Protein AF-F6QBC9-F1 (afdb_monomer_lite)

Secondary structure (DSSP, 8-state):
---TTTTTTT--HHHHHHHHHHTTTTGGGEEESSSSTTEEEEE-PPTTSTTHHHHHHHHHHHHHHTT---TTS---HHHHHHHHHHHHHH-TTEEEE---S----TTEEEEEEPPHHHHHHHHHHHS------------------------PPP-------PPPPPPPP---------------------------HHHHHHHTT--GGGTTEEEEEEEETTEEEEEEEEEE-TT-EEEE-S-HHHHHHHHHHTT-HHHHHHHHTS-EEEPPP-SSHHHHHHHHT-TT-EEEEEETTTTEEEEEE-SSS-EEEEETT--S-EEEPBP-SS----EEEEEHHHHHHHHHHT---TTSPPPP--EEEEES-TT-SEEEEEEETTHHHHHHHHHHHHHHHTTS-THHHHHHHHHHHHTT-S--------GGGG---

pLDDT: mean 71.05, std 23.46, range [24.67, 98.12]

Radius of gyration: 29.35 Å; chains: 1; bounding box: 65×75×91 Å

Structure (mmCIF, N/CA/C/O backbone):
data_AF-F6QBC9-F1
#
_entry.id   AF-F6QBC9-F1
#
loop_
_atom_site.group_PDB
_atom_site.id
_atom_site.type_symbol
_atom_site.label_atom_id
_atom_site.label_alt_id
_atom_site.label_comp_id
_atom_site.label_asym_id
_atom_site.label_entity_id
_atom_site.label_seq_id
_atom_site.pdbx_PDB_ins_code
_atom_site.Cartn_x
_atom_site.Cartn_y
_atom_site.Cartn_z
_atom_site.occupancy
_atom_site.B_iso_or_equiv
_atom_site.auth_seq_id
_atom_site.auth_comp_id
_atom_site.auth_asym_id
_atom_site.auth_atom_id
_atom_site.pdbx_PDB_model_num
ATOM 1 N N . MET A 1 1 ? 37.709 19.939 17.229 1.00 32.84 1 MET A N 1
ATOM 2 C CA . MET A 1 1 ? 37.016 20.177 18.513 1.00 32.84 1 MET A CA 1
ATOM 3 C C . MET A 1 1 ? 35.556 20.459 18.193 1.00 32.84 1 MET A C 1
ATOM 5 O O . MET A 1 1 ? 35.262 21.565 17.769 1.00 32.84 1 MET A O 1
ATOM 9 N N . ALA A 1 2 ? 34.677 19.457 18.284 1.00 32.66 2 ALA A N 1
ATOM 10 C CA . ALA A 1 2 ? 33.239 19.661 18.083 1.00 32.66 2 ALA A CA 1
ATOM 11 C C . ALA A 1 2 ? 32.675 20.453 19.273 1.00 32.66 2 ALA A C 1
ATOM 13 O O . ALA A 1 2 ? 32.983 20.129 20.425 1.00 32.66 2 ALA A O 1
ATOM 14 N N . THR A 1 3 ? 31.925 21.516 18.996 1.00 38.56 3 THR A N 1
ATOM 15 C CA . THR A 1 3 ? 31.329 22.391 20.008 1.00 38.56 3 THR A CA 1
ATOM 16 C C . THR A 1 3 ? 30.229 21.639 20.762 1.00 38.56 3 THR A C 1
ATOM 18 O O . THR A 1 3 ? 29.585 20.736 20.231 1.00 38.56 3 THR A O 1
ATOM 21 N N . SER A 1 4 ? 30.000 21.989 22.030 1.00 44.97 4 SER A N 1
ATOM 22 C CA . SER A 1 4 ? 29.030 21.320 22.916 1.00 44.97 4 SER A CA 1
ATOM 23 C C . SER A 1 4 ? 27.588 21.275 22.380 1.00 44.97 4 SER A C 1
ATOM 25 O O . SER A 1 4 ? 26.790 20.493 22.888 1.00 44.97 4 SER A O 1
ATOM 27 N N . GLN A 1 5 ? 27.264 22.066 21.351 1.00 45.12 5 GLN A N 1
ATOM 28 C CA . GLN A 1 5 ? 25.962 22.073 20.682 1.00 45.12 5 GLN A CA 1
ATOM 29 C C . GLN A 1 5 ? 25.729 20.831 19.804 1.00 45.12 5 GLN A C 1
ATOM 31 O O . GLN A 1 5 ? 24.623 20.294 19.824 1.00 45.12 5 GLN A O 1
ATOM 36 N N . ASP A 1 6 ? 26.753 20.289 19.134 1.00 42.28 6 ASP A N 1
ATOM 37 C CA . ASP A 1 6 ? 26.590 19.151 18.206 1.00 42.28 6 ASP A CA 1
ATOM 38 C C . ASP A 1 6 ? 26.233 17.835 18.919 1.00 42.28 6 ASP A C 1
ATOM 40 O O . ASP A 1 6 ? 25.596 16.950 18.348 1.00 42.28 6 ASP A O 1
ATOM 44 N N . ARG A 1 7 ? 26.585 17.699 20.206 1.00 45.31 7 ARG A N 1
ATOM 45 C CA . ARG A 1 7 ? 26.202 16.529 21.021 1.00 45.31 7 ARG A CA 1
ATOM 46 C C . ARG A 1 7 ? 24.761 16.591 21.524 1.00 45.31 7 ARG A C 1
ATOM 48 O O . ARG A 1 7 ? 24.224 15.570 21.951 1.00 45.31 7 ARG A O 1
ATOM 55 N N . GLU A 1 8 ? 24.133 17.765 21.500 1.00 51.81 8 GLU A N 1
ATOM 56 C CA . GLU A 1 8 ? 22.790 17.950 22.041 1.00 51.81 8 GLU A CA 1
ATOM 57 C C . GLU A 1 8 ? 21.723 17.466 21.047 1.00 51.81 8 GLU A C 1
ATOM 59 O O . GLU A 1 8 ? 20.793 16.784 21.460 1.00 51.81 8 GLU A O 1
ATOM 64 N N . PHE A 1 9 ? 21.887 17.681 19.737 1.00 48.00 9 PHE A N 1
ATOM 65 C CA . PHE A 1 9 ? 20.872 17.410 18.695 1.00 48.00 9 PHE A CA 1
ATOM 66 C C . PHE A 1 9 ? 20.380 15.947 18.567 1.00 48.00 9 PHE A C 1
ATOM 68 O O . PHE A 1 9 ? 19.369 15.674 17.914 1.00 48.00 9 PHE A O 1
ATOM 75 N N . LYS A 1 10 ? 21.012 14.987 19.253 1.00 55.88 10 LYS A N 1
ATOM 76 C CA . LYS A 1 10 ? 20.615 13.565 19.258 1.00 55.88 10 LYS A CA 1
ATOM 77 C C . LYS A 1 10 ? 19.914 13.088 20.527 1.00 55.88 10 LYS A C 1
ATOM 79 O O . LYS A 1 10 ? 19.556 11.911 20.614 1.00 55.88 10 LYS A O 1
ATOM 84 N N . LEU A 1 11 ? 19.665 13.953 21.510 1.00 66.31 11 LEU A N 1
ATOM 85 C CA . LEU A 1 11 ? 19.085 13.502 22.774 1.00 66.31 11 LEU A CA 1
ATOM 86 C C . LEU A 1 11 ? 17.660 12.940 22.589 1.00 66.31 11 LEU A C 1
ATOM 88 O O . LEU A 1 11 ? 16.835 13.398 21.784 1.00 66.31 11 LEU A O 1
ATOM 92 N N . THR A 1 12 ? 17.370 11.870 23.332 1.00 79.25 12 THR A N 1
ATOM 93 C CA . THR A 1 12 ? 16.016 11.317 23.448 1.00 79.25 12 THR A CA 1
ATOM 94 C C . THR A 1 12 ? 15.125 12.311 24.192 1.00 79.25 12 THR A C 1
ATOM 96 O O . THR A 1 12 ? 15.621 13.130 24.966 1.00 79.25 12 THR A O 1
ATOM 99 N N . LEU A 1 13 ? 13.799 12.229 24.009 1.00 82.94 13 LEU A N 1
ATOM 100 C CA . LEU A 1 13 ? 12.862 13.123 24.708 1.00 82.94 13 LEU A CA 1
ATOM 101 C C . LEU A 1 13 ? 13.090 13.110 26.228 1.00 82.94 13 LEU A C 1
ATOM 103 O O . LEU A 1 13 ? 13.009 14.153 26.869 1.00 82.94 13 LEU A O 1
ATOM 107 N N . ARG A 1 14 ? 13.421 11.940 26.789 1.00 82.69 14 ARG A N 1
ATOM 108 C CA . ARG A 1 14 ? 13.763 11.771 28.203 1.00 82.69 14 ARG A CA 1
ATOM 109 C C . ARG A 1 14 ? 14.961 12.628 28.613 1.00 82.69 14 ARG A C 1
ATOM 111 O O . ARG A 1 14 ? 14.844 13.400 29.558 1.00 82.69 14 ARG A O 1
ATOM 118 N N . ASN A 1 15 ? 16.086 12.495 27.911 1.00 82.69 15 ASN A N 1
ATOM 119 C CA . ASN A 1 15 ? 17.317 13.209 28.254 1.00 82.69 15 ASN A CA 1
ATOM 120 C C . ASN A 1 15 ? 17.178 14.713 28.003 1.00 82.69 15 ASN A C 1
ATOM 122 O O . ASN A 1 15 ? 17.616 15.515 28.819 1.00 82.69 15 ASN A O 1
ATOM 126 N N . TRP A 1 16 ? 16.502 15.095 26.918 1.00 86.50 16 TRP A N 1
ATOM 127 C CA . TRP A 1 16 ? 16.233 16.496 26.616 1.00 86.50 16 TRP A CA 1
ATOM 128 C C . TRP A 1 16 ? 15.363 17.165 27.686 1.00 86.50 16 TRP A C 1
ATOM 130 O O . TRP A 1 16 ? 15.717 18.230 28.185 1.00 86.50 16 TRP A O 1
ATOM 140 N N . LEU A 1 17 ? 14.259 16.522 28.096 1.00 85.31 17 LEU A N 1
ATOM 141 C CA . LEU A 1 17 ? 13.411 17.039 29.174 1.00 85.31 17 LEU A CA 1
ATOM 142 C C . LEU A 1 17 ? 14.166 17.119 30.499 1.00 85.31 17 LEU A C 1
ATOM 144 O O . LEU A 1 17 ? 14.014 18.100 31.217 1.00 85.31 17 LEU A O 1
ATOM 148 N N . PHE A 1 18 ? 14.980 16.112 30.815 1.00 84.12 18 PHE A N 1
ATOM 149 C CA . PHE A 1 18 ? 15.782 16.099 32.035 1.00 84.12 18 PHE A CA 1
ATOM 150 C C . PHE A 1 18 ? 16.784 17.263 32.078 1.00 84.12 18 PHE A C 1
ATOM 152 O O . PHE A 1 18 ? 16.893 17.933 33.103 1.00 84.12 18 PHE A O 1
ATOM 159 N N . ASN A 1 19 ? 17.458 17.553 30.961 1.00 83.75 19 ASN A N 1
ATOM 160 C CA . ASN A 1 19 ? 18.381 18.685 30.862 1.00 83.75 19 ASN A CA 1
ATOM 161 C C . ASN A 1 19 ? 17.642 20.019 31.012 1.00 83.75 19 ASN A C 1
ATOM 163 O O . ASN A 1 19 ? 18.002 20.818 31.872 1.00 83.75 19 ASN A O 1
ATOM 167 N N . ARG A 1 20 ? 16.538 20.218 30.281 1.00 84.75 20 ARG A N 1
ATOM 168 C CA . ARG A 1 20 ? 15.740 21.456 30.355 1.00 84.75 20 ARG A CA 1
ATOM 169 C C . ARG A 1 20 ? 15.083 21.684 31.718 1.00 84.75 20 ARG A C 1
ATOM 171 O O . ARG A 1 20 ? 14.889 22.828 32.116 1.00 84.75 20 ARG A O 1
ATOM 178 N N . LEU A 1 21 ? 14.770 20.613 32.445 1.00 84.25 21 LEU A N 1
ATOM 179 C CA . LEU A 1 21 ? 14.305 20.675 33.832 1.00 84.25 21 LEU A CA 1
ATOM 180 C C . LEU A 1 21 ? 15.418 21.057 34.818 1.00 84.25 21 LEU A C 1
ATOM 182 O O . LEU A 1 21 ? 15.133 21.704 35.820 1.00 84.25 21 LEU A O 1
ATOM 186 N N . ASN A 1 22 ? 16.665 20.645 34.576 1.00 82.19 22 ASN A N 1
ATOM 187 C CA . ASN A 1 22 ? 17.806 21.016 35.422 1.00 82.19 22 ASN A CA 1
ATOM 188 C C . ASN A 1 22 ? 18.310 22.436 35.143 1.00 82.19 22 ASN A C 1
ATOM 190 O O . ASN A 1 22 ? 18.802 23.094 36.051 1.00 82.19 22 ASN A O 1
ATOM 194 N N . GLU A 1 23 ? 18.188 22.890 33.899 1.00 80.38 23 GLU A N 1
ATOM 195 C CA . GLU A 1 23 ? 18.537 24.246 33.465 1.00 80.38 23 GLU A CA 1
ATOM 196 C C . GLU A 1 23 ? 17.442 25.275 33.789 1.00 80.38 23 GLU A C 1
ATOM 198 O O . GLU A 1 23 ? 17.639 26.464 33.555 1.00 80.38 23 GLU A O 1
ATOM 203 N N . GLU A 1 24 ? 16.279 24.824 34.277 1.00 80.62 24 GLU A N 1
ATOM 204 C CA . GLU A 1 24 ? 15.090 25.644 34.562 1.00 80.62 24 GLU A CA 1
ATOM 205 C C . GLU A 1 24 ? 14.670 26.551 33.384 1.00 80.62 24 GLU A C 1
ATOM 207 O O . GLU A 1 24 ? 14.041 27.594 33.565 1.00 80.62 24 GLU A O 1
ATOM 212 N N . THR A 1 25 ? 14.966 26.128 32.147 1.00 75.62 25 THR A N 1
ATOM 213 C CA . THR A 1 25 ? 14.894 26.963 30.934 1.00 75.62 25 THR A CA 1
ATOM 214 C C . THR A 1 25 ? 13.502 27.535 30.663 1.00 75.62 25 THR A C 1
ATOM 216 O O . THR A 1 25 ? 13.376 28.603 30.071 1.00 75.62 25 THR A O 1
ATOM 219 N N . TYR A 1 26 ? 12.448 26.818 31.064 1.00 79.69 26 TYR A N 1
ATOM 220 C CA . TYR A 1 26 ? 11.055 27.179 30.775 1.00 79.69 26 TYR A CA 1
ATOM 221 C C . TYR A 1 26 ? 10.256 27.594 32.023 1.00 79.69 26 TYR A C 1
ATOM 223 O O . TYR A 1 26 ? 9.033 27.724 31.942 1.00 79.69 26 TYR A O 1
ATOM 231 N N . GLY A 1 27 ? 10.919 27.803 33.168 1.00 81.31 27 GLY A N 1
ATOM 232 C CA . GLY A 1 27 ? 10.293 28.281 34.405 1.00 81.31 27 GLY A CA 1
ATOM 233 C C . GLY A 1 27 ? 9.037 27.494 34.798 1.00 81.31 27 GLY A C 1
ATOM 234 O O . GLY A 1 27 ? 9.049 26.267 34.858 1.00 81.31 27 GLY A O 1
ATOM 235 N N . ASP A 1 28 ? 7.923 28.194 35.027 1.00 78.06 28 ASP A N 1
ATOM 236 C CA . ASP A 1 28 ? 6.655 27.581 35.456 1.00 78.06 28 ASP A CA 1
ATOM 237 C C . ASP A 1 28 ? 6.014 26.662 34.401 1.00 78.06 28 ASP A C 1
ATOM 239 O O . ASP A 1 28 ? 5.166 25.835 34.735 1.00 78.06 28 ASP A O 1
ATOM 243 N N . ALA A 1 29 ? 6.418 26.758 33.128 1.00 81.88 29 ALA A N 1
ATOM 244 C CA . ALA A 1 29 ? 5.895 25.893 32.072 1.00 81.88 29 ALA A CA 1
ATOM 245 C C . ALA A 1 29 ? 6.384 24.440 32.189 1.00 81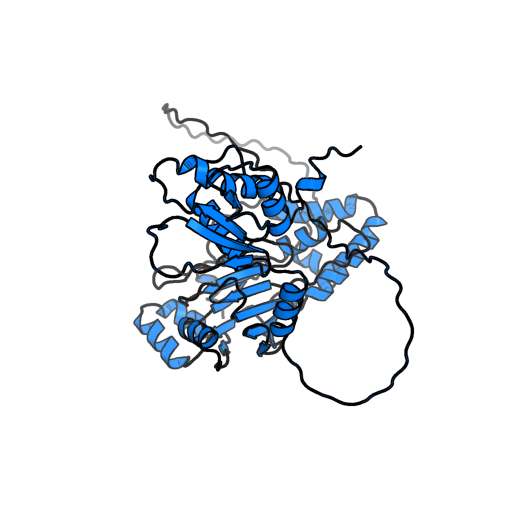.88 29 ALA A C 1
ATOM 247 O O . ALA A 1 29 ? 5.668 23.524 31.772 1.00 81.88 29 ALA A O 1
ATOM 248 N N . LEU A 1 30 ? 7.588 24.238 32.738 1.00 84.50 30 LEU A N 1
ATOM 249 C CA . LEU A 1 30 ? 8.224 22.939 32.944 1.00 84.50 30 LEU A CA 1
ATOM 250 C C . LEU A 1 30 ? 9.068 22.979 34.219 1.00 84.50 30 LEU A C 1
ATOM 252 O O . LEU A 1 30 ? 10.174 23.514 34.214 1.00 84.50 30 LEU A O 1
ATOM 256 N N . LYS A 1 31 ? 8.578 22.358 35.292 1.00 85.38 31 LYS A N 1
ATOM 257 C CA . LYS A 1 31 ? 9.267 22.389 36.586 1.00 85.38 31 LYS A CA 1
ATOM 258 C C . LYS A 1 31 ? 9.118 21.081 37.352 1.00 85.38 31 LYS A C 1
ATOM 260 O O . LYS A 1 31 ? 8.123 20.364 37.208 1.00 85.38 31 LYS A O 1
ATOM 265 N N . TRP A 1 32 ? 10.107 20.778 38.189 1.00 85.56 32 TRP A N 1
ATOM 266 C CA . TRP A 1 32 ? 10.034 19.677 39.147 1.00 85.56 32 TRP A CA 1
ATOM 267 C C . TRP A 1 32 ? 8.848 19.871 40.103 1.00 85.56 32 TRP A C 1
ATOM 269 O O . TRP A 1 32 ? 8.580 20.976 40.577 1.00 85.56 32 TRP A O 1
ATOM 279 N N . ASP A 1 33 ? 8.093 18.803 40.339 1.00 76.00 33 ASP A N 1
ATOM 280 C CA . ASP A 1 33 ? 6.986 18.781 41.288 1.00 76.00 33 ASP A CA 1
ATOM 281 C C . ASP A 1 33 ? 7.503 18.234 42.627 1.00 76.00 33 ASP A C 1
ATOM 283 O O . ASP A 1 33 ? 7.593 17.025 42.841 1.00 76.00 33 ASP A O 1
ATOM 287 N N . GLY A 1 34 ? 7.925 19.147 43.504 1.00 70.69 34 GLY A N 1
ATOM 288 C CA . GLY A 1 34 ? 8.541 18.835 44.797 1.00 70.69 34 GLY A CA 1
ATOM 289 C C . GLY A 1 34 ? 10.064 18.648 44.751 1.00 70.69 34 GLY A C 1
ATOM 290 O O . GLY A 1 34 ? 10.715 18.845 43.728 1.00 70.69 34 GLY A O 1
ATOM 291 N N . ASN A 1 35 ? 10.646 18.272 45.895 1.00 59.06 35 ASN A N 1
ATOM 292 C CA . ASN A 1 35 ? 12.105 18.189 46.081 1.00 59.06 35 ASN A CA 1
ATOM 293 C C . ASN A 1 35 ? 12.749 16.936 45.455 1.00 59.06 35 ASN A C 1
ATOM 295 O O . ASN A 1 35 ? 13.974 16.839 45.385 1.00 59.06 35 ASN A O 1
ATOM 299 N N . ASN A 1 36 ? 11.946 15.973 44.995 1.00 60.72 36 ASN A N 1
ATOM 300 C CA . ASN A 1 36 ? 12.440 14.736 44.397 1.00 60.72 36 ASN A CA 1
ATOM 301 C C . ASN A 1 36 ? 12.551 14.899 42.875 1.00 60.72 36 ASN A C 1
ATOM 303 O O . ASN A 1 36 ? 11.535 14.994 42.186 1.00 60.72 36 ASN A O 1
ATOM 307 N N . LYS A 1 37 ? 13.785 14.872 42.346 1.00 70.00 37 LYS A N 1
ATOM 308 C CA . LYS A 1 37 ? 14.129 14.979 40.909 1.00 70.00 37 LYS A CA 1
ATOM 309 C C . LYS A 1 37 ? 13.695 13.757 40.074 1.00 70.00 37 LYS A C 1
ATOM 311 O O . LYS A 1 37 ? 14.503 13.102 39.422 1.00 70.00 37 LYS A O 1
ATOM 316 N N . GLY A 1 38 ? 12.410 13.424 40.121 1.00 72.88 38 GLY A N 1
ATOM 317 C CA . GLY A 1 38 ? 11.798 12.306 39.400 1.00 72.88 38 GLY A CA 1
ATOM 318 C C . GLY A 1 38 ? 10.362 12.569 38.945 1.00 72.88 38 GLY A C 1
ATOM 319 O O . GLY A 1 38 ? 9.894 11.890 38.031 1.00 72.88 38 GLY A O 1
ATOM 320 N N . VAL A 1 39 ? 9.688 13.571 39.522 1.00 83.25 39 VAL A N 1
ATOM 321 C CA . VAL A 1 39 ? 8.331 13.993 39.148 1.00 83.25 39 VAL A CA 1
ATOM 322 C C . VAL A 1 39 ? 8.376 15.440 38.685 1.00 83.25 39 VAL A C 1
ATOM 324 O O . VAL A 1 39 ? 8.913 16.299 39.374 1.00 83.25 39 VAL A O 1
ATOM 327 N N . PHE A 1 40 ? 7.825 15.721 37.516 1.00 86.62 40 PHE A N 1
ATOM 328 C CA . PHE A 1 40 ? 7.769 17.058 36.944 1.00 86.62 40 PHE A CA 1
ATOM 329 C C . PHE A 1 40 ? 6.367 17.355 36.438 1.00 86.62 40 PHE A C 1
ATOM 331 O O . PHE A 1 40 ? 5.548 16.458 36.247 1.00 86.62 40 PHE A O 1
ATOM 338 N N . HIS A 1 41 ? 6.086 18.625 36.188 1.00 86.12 41 HIS A N 1
ATOM 339 C CA . HIS A 1 41 ? 4.826 19.036 35.599 1.00 86.12 41 HIS A CA 1
ATOM 340 C C . HIS A 1 41 ? 5.035 19.894 34.363 1.00 86.12 41 HIS A C 1
ATOM 342 O O . HIS A 1 41 ? 6.030 20.604 34.241 1.00 86.12 41 HIS A O 1
ATOM 348 N N . ILE A 1 42 ? 4.057 19.818 33.464 1.00 87.31 42 ILE A N 1
ATOM 349 C CA . ILE A 1 42 ? 3.965 20.634 32.260 1.00 87.31 42 ILE A CA 1
ATOM 350 C C . ILE A 1 42 ? 2.644 21.393 32.293 1.00 87.31 42 ILE A C 1
ATOM 352 O O . ILE A 1 42 ? 1.576 20.791 32.480 1.00 87.31 42 ILE A O 1
ATOM 356 N N . LEU A 1 43 ? 2.707 22.705 32.068 1.00 84.56 43 LEU A N 1
ATOM 357 C CA . LEU A 1 43 ? 1.512 23.515 31.858 1.00 84.56 43 LEU A CA 1
ATOM 358 C C . LEU A 1 43 ? 0.962 23.298 30.445 1.00 84.56 43 LEU A C 1
ATOM 360 O O . LEU A 1 43 ? 1.633 23.467 29.433 1.00 84.56 43 LEU A O 1
ATOM 364 N N . TRP A 1 44 ? -0.302 22.897 30.382 1.00 83.81 44 TRP A N 1
ATOM 365 C CA . TRP A 1 44 ? -1.019 22.485 29.182 1.00 83.81 44 TRP A CA 1
ATOM 366 C C . TRP A 1 44 ? -2.099 23.498 28.769 1.00 83.81 44 TRP A C 1
ATOM 368 O O . TRP A 1 44 ? -3.156 23.108 28.262 1.00 83.81 44 TRP A O 1
ATOM 378 N N . THR A 1 45 ? -1.833 24.793 28.955 1.00 81.06 45 THR A N 1
ATOM 379 C CA . THR A 1 45 ? -2.780 25.903 28.723 1.00 81.06 45 THR A CA 1
ATOM 380 C C . THR A 1 45 ? -3.316 25.963 27.296 1.00 81.06 45 THR A C 1
ATOM 382 O O . THR A 1 45 ? -2.663 25.520 26.345 1.00 81.06 45 THR A O 1
ATOM 385 N N . LYS A 1 46 ? -4.532 26.479 27.124 1.00 77.75 46 LYS A N 1
ATOM 386 C CA . LYS A 1 46 ? -5.149 26.689 25.811 1.00 77.75 46 LYS A CA 1
ATOM 387 C C . LYS A 1 46 ? -4.647 27.996 25.194 1.00 77.75 46 LYS A C 1
ATOM 389 O O . LYS A 1 46 ? -4.193 28.897 25.895 1.00 77.75 46 LYS A O 1
ATOM 394 N N . LYS A 1 47 ? -4.715 28.086 23.863 1.00 73.56 47 LYS A N 1
ATOM 395 C CA . LYS A 1 47 ? -4.445 29.336 23.147 1.00 73.56 47 LYS A CA 1
ATOM 396 C C . LYS A 1 47 ? -5.456 30.387 23.618 1.00 73.56 47 LYS A C 1
ATOM 398 O O . LYS A 1 47 ? -6.655 30.133 23.540 1.00 73.56 47 LYS A O 1
ATOM 403 N N . GLY A 1 48 ? -4.965 31.522 24.114 1.00 71.12 48 GLY A N 1
ATOM 404 C CA . GLY A 1 48 ? -5.792 32.591 24.687 1.00 71.12 48 GLY A CA 1
ATOM 405 C C . GLY A 1 48 ? -5.835 32.647 26.221 1.00 71.12 48 GLY A C 1
ATOM 406 O O . GLY A 1 48 ? -6.356 33.623 26.751 1.00 71.12 48 GLY A O 1
ATOM 407 N N . ASP A 1 49 ? -5.266 31.670 26.939 1.00 77.88 49 ASP A N 1
ATOM 408 C CA . ASP A 1 49 ? -5.082 31.763 28.400 1.00 77.88 49 ASP A CA 1
ATOM 409 C C . ASP A 1 49 ? -3.952 32.760 28.751 1.00 77.88 49 ASP A C 1
ATOM 411 O O . ASP A 1 49 ? -3.021 32.923 27.962 1.00 77.88 49 ASP A O 1
ATOM 415 N N . PRO A 1 50 ? -3.935 33.397 29.936 1.00 73.88 50 PRO A N 1
ATOM 416 C CA . PRO A 1 50 ? -2.824 34.263 30.338 1.00 73.88 50 PRO A CA 1
ATOM 417 C C . PRO A 1 50 ? -1.473 33.531 30.261 1.00 73.88 50 PRO A C 1
ATOM 419 O O . PRO A 1 50 ? -1.353 32.392 30.715 1.00 73.88 50 PRO A O 1
ATOM 422 N N . ASN A 1 51 ? -0.455 34.180 29.686 1.00 75.25 51 ASN A N 1
ATOM 423 C CA . ASN A 1 51 ? 0.902 33.639 29.504 1.00 75.25 51 ASN A CA 1
ATOM 424 C C . ASN A 1 51 ? 0.996 32.341 28.677 1.00 75.25 51 ASN A C 1
ATOM 426 O O . ASN A 1 51 ? 2.004 31.633 28.748 1.00 75.25 51 ASN A O 1
ATOM 430 N N . TRP A 1 52 ? -0.015 32.032 27.853 1.00 78.00 52 TRP A N 1
ATOM 431 C CA . TRP A 1 52 ? -0.006 30.825 27.024 1.00 78.00 52 TRP A CA 1
ATOM 432 C C . TRP A 1 52 ? 1.227 30.745 26.112 1.00 78.00 52 TRP A C 1
ATOM 434 O O . TRP A 1 52 ? 1.803 29.673 25.982 1.00 78.00 52 TRP A O 1
ATOM 444 N N . GLU A 1 53 ? 1.695 31.854 25.540 1.00 78.69 53 GLU A N 1
ATOM 445 C CA . GLU A 1 53 ? 2.864 31.863 24.646 1.00 78.69 53 GLU A CA 1
ATOM 446 C C . GLU A 1 53 ? 4.124 31.321 25.331 1.00 78.69 53 GLU A C 1
ATOM 448 O O . GLU A 1 53 ? 4.821 30.483 24.756 1.00 78.69 53 GLU A O 1
ATOM 453 N N . ASN A 1 54 ? 4.353 31.703 26.592 1.00 80.31 54 ASN A N 1
ATOM 454 C CA . ASN A 1 54 ? 5.471 31.210 27.398 1.00 80.31 54 ASN A CA 1
ATOM 455 C C . ASN A 1 54 ? 5.335 29.714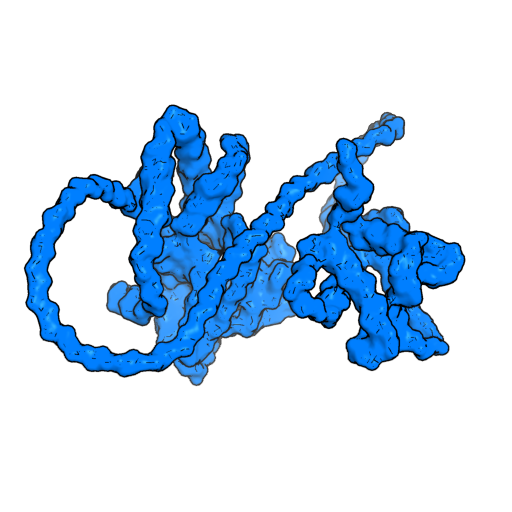 27.686 1.00 80.31 54 ASN A C 1
ATOM 457 O O . ASN A 1 54 ? 6.300 28.965 27.547 1.00 80.31 54 ASN A O 1
ATOM 461 N N . HIS A 1 55 ? 4.126 29.239 27.998 1.00 81.50 55 HIS A N 1
ATOM 462 C CA . HIS A 1 55 ? 3.897 27.810 28.221 1.00 81.50 55 HIS A CA 1
ATOM 463 C C . HIS A 1 55 ? 4.116 26.966 26.963 1.00 81.50 55 HIS A C 1
ATOM 465 O O . HIS A 1 55 ? 4.482 25.798 27.057 1.00 81.50 55 HIS A O 1
ATOM 471 N N . PHE A 1 56 ? 3.920 27.540 25.776 1.00 83.00 56 PHE A N 1
ATOM 472 C CA . PHE A 1 56 ? 4.130 26.837 24.514 1.00 83.00 56 PHE A CA 1
ATOM 473 C C . PHE A 1 56 ? 5.599 26.800 24.064 1.00 83.00 56 PHE A C 1
ATOM 475 O O . PHE A 1 56 ? 5.933 26.002 23.181 1.00 83.00 56 PHE A O 1
ATOM 482 N N . GLN A 1 57 ? 6.489 27.588 24.680 1.00 84.00 57 GLN A N 1
ATOM 483 C CA . GLN A 1 57 ? 7.914 27.614 24.330 1.00 84.00 57 GLN A CA 1
ATOM 484 C C . GLN A 1 57 ? 8.599 26.259 24.519 1.00 84.00 57 GLN A C 1
ATOM 486 O O . GLN A 1 57 ? 9.490 25.931 23.740 1.00 84.00 57 GLN A O 1
ATOM 491 N N . ILE A 1 58 ? 8.149 25.427 25.465 1.00 86.88 58 ILE A N 1
ATOM 492 C CA . ILE A 1 58 ? 8.652 24.053 25.620 1.00 86.88 58 ILE A CA 1
ATOM 493 C C . ILE A 1 58 ? 8.417 23.217 24.349 1.00 86.88 58 ILE A C 1
ATOM 495 O O . ILE A 1 58 ? 9.303 22.489 23.899 1.00 86.88 58 ILE A O 1
ATOM 499 N N . PHE A 1 59 ? 7.245 23.347 23.717 1.00 87.00 59 PHE A N 1
ATOM 500 C CA . PHE A 1 59 ? 6.902 22.586 22.513 1.00 87.00 59 PHE A CA 1
ATOM 501 C C . PHE A 1 59 ? 7.692 23.082 21.301 1.00 87.00 59 PHE A C 1
ATOM 503 O O . PHE A 1 59 ? 8.121 22.281 20.471 1.00 87.00 59 PHE A O 1
ATOM 510 N N . VAL A 1 60 ? 7.913 24.397 21.223 1.00 84.06 60 VAL A N 1
ATOM 511 C CA . VAL A 1 60 ? 8.778 25.020 20.213 1.00 84.06 60 VAL A CA 1
ATOM 512 C C . VAL A 1 60 ? 10.230 24.587 20.408 1.00 84.06 60 VAL A C 1
ATOM 514 O O . VAL A 1 60 ? 10.887 24.204 19.447 1.00 84.06 60 VAL A O 1
ATOM 517 N N . GLY A 1 61 ? 10.718 24.580 21.648 1.00 84.00 61 GLY A N 1
ATOM 518 C CA . GLY A 1 61 ? 12.071 24.159 21.995 1.00 84.00 61 GLY A CA 1
ATOM 519 C C . GLY A 1 61 ? 12.361 22.716 21.601 1.00 84.00 61 GLY A C 1
ATOM 520 O O . GLY A 1 61 ? 13.410 22.441 21.023 1.00 84.00 61 GLY A O 1
ATOM 521 N N . TRP A 1 62 ? 11.410 21.806 21.827 1.00 84.00 62 TRP A N 1
ATOM 522 C CA . TRP A 1 62 ? 11.536 20.423 21.368 1.00 84.00 62 TRP A CA 1
ATOM 523 C C . TRP A 1 62 ? 11.532 20.308 19.837 1.00 84.00 62 TRP A C 1
ATOM 525 O O . TRP A 1 62 ? 12.295 19.527 19.272 1.00 84.00 62 TRP A O 1
ATOM 535 N N . ALA A 1 63 ? 10.693 21.089 19.150 1.00 82.81 63 ALA A N 1
ATOM 536 C CA . ALA A 1 63 ? 10.642 21.092 17.689 1.00 82.81 63 ALA A CA 1
ATOM 537 C C . ALA A 1 63 ? 11.951 21.598 17.063 1.00 82.81 63 ALA A C 1
ATOM 539 O O . ALA A 1 63 ? 12.438 20.982 16.116 1.00 82.81 63 ALA A O 1
ATOM 540 N N . LYS A 1 64 ? 12.538 22.657 17.640 1.00 80.62 64 LYS A N 1
ATOM 541 C CA . LYS A 1 64 ? 13.867 23.173 17.278 1.00 80.62 64 LYS A CA 1
ATOM 542 C C . LYS A 1 64 ? 14.962 22.139 17.526 1.00 80.62 64 LYS A C 1
ATOM 544 O O . LYS A 1 64 ? 15.807 21.924 16.675 1.00 80.62 64 LYS A O 1
ATOM 549 N N . HIS A 1 65 ? 14.911 21.446 18.661 1.00 75.75 65 HIS A N 1
ATOM 550 C CA . HIS A 1 65 ? 15.887 20.411 18.997 1.00 75.75 65 HIS A CA 1
ATOM 551 C C . HIS A 1 65 ? 15.876 19.207 18.038 1.00 75.75 65 HIS A C 1
ATOM 553 O O . HIS A 1 65 ? 16.888 18.533 17.891 1.00 75.75 65 HIS A O 1
ATOM 559 N N . LYS A 1 66 ? 14.737 18.911 17.400 1.00 73.31 66 LYS A N 1
ATOM 560 C CA . LYS A 1 66 ? 14.602 17.819 16.421 1.00 73.31 66 LYS A CA 1
ATOM 561 C C . LYS A 1 66 ? 14.755 18.264 14.964 1.00 73.31 66 LYS A C 1
ATOM 563 O O . LYS A 1 66 ? 14.390 17.483 14.091 1.00 73.31 66 LYS A O 1
ATOM 568 N N . ASP A 1 67 ? 15.232 19.485 14.731 1.00 61.91 67 ASP A N 1
ATOM 569 C CA . ASP A 1 67 ? 15.441 20.081 13.404 1.00 61.91 67 ASP A CA 1
ATOM 570 C C . ASP A 1 67 ? 14.188 20.052 12.504 1.00 61.91 67 ASP A C 1
ATOM 572 O O . ASP A 1 67 ? 14.240 19.966 11.285 1.00 61.91 67 ASP A O 1
ATOM 576 N N . ARG A 1 68 ? 12.999 20.105 13.129 1.00 57.75 68 ARG A N 1
ATOM 577 C CA . ARG A 1 68 ? 11.690 20.154 12.443 1.00 57.75 68 ARG A CA 1
ATOM 578 C C . ARG A 1 68 ? 11.074 21.549 12.464 1.00 57.75 68 ARG A C 1
ATOM 580 O O . ARG A 1 68 ? 9.852 21.686 12.361 1.00 57.75 68 ARG A O 1
ATOM 587 N N . PHE A 1 69 ? 11.888 22.566 12.713 1.00 51.66 69 PHE A N 1
ATOM 588 C CA . PHE A 1 69 ? 11.434 23.931 12.913 1.00 51.66 69 PHE A CA 1
ATOM 589 C C . PHE A 1 69 ? 12.028 24.830 11.834 1.00 51.66 69 PHE A C 1
ATOM 591 O O . PHE A 1 69 ? 13.159 25.283 11.960 1.00 51.66 69 PHE A O 1
ATOM 598 N N . ASP A 1 70 ? 11.240 25.104 10.798 1.00 57.56 70 ASP A N 1
ATOM 599 C CA . ASP A 1 70 ? 11.526 26.184 9.859 1.00 57.56 70 ASP A CA 1
ATOM 600 C C . ASP A 1 70 ? 11.240 27.525 10.556 1.00 57.56 70 ASP A C 1
ATOM 602 O O . ASP A 1 70 ? 10.111 27.793 10.979 1.00 57.56 70 ASP A O 1
ATOM 606 N N . CYS A 1 71 ? 12.276 28.348 10.732 1.00 55.62 71 CYS A N 1
ATOM 607 C CA . CYS A 1 71 ? 12.171 29.652 11.383 1.00 55.62 71 CYS A CA 1
ATOM 608 C C . CYS A 1 71 ? 11.383 30.681 10.559 1.00 55.62 71 CYS A C 1
ATOM 610 O O . CYS A 1 71 ? 10.950 31.682 11.132 1.00 55.62 71 CYS A O 1
ATOM 612 N N . ASN A 1 72 ? 11.159 30.417 9.267 1.00 55.44 72 ASN A N 1
ATOM 613 C CA . ASN A 1 72 ? 10.494 31.326 8.336 1.00 55.44 72 ASN A CA 1
ATOM 614 C C . ASN A 1 72 ? 8.992 31.032 8.157 1.00 55.44 72 ASN A C 1
ATOM 616 O O . ASN A 1 72 ? 8.275 31.832 7.555 1.00 55.44 72 ASN A O 1
ATOM 620 N N . SER A 1 73 ? 8.489 29.927 8.718 1.00 61.91 73 SER A N 1
ATOM 621 C CA . SER A 1 73 ? 7.080 29.527 8.629 1.00 61.91 73 SER A CA 1
ATOM 622 C C . SER A 1 73 ? 6.262 29.938 9.869 1.00 61.91 73 SER A C 1
ATOM 624 O O . SER A 1 73 ? 6.758 29.868 10.999 1.00 61.91 73 SER A O 1
ATOM 626 N N . PRO A 1 74 ? 4.971 30.308 9.723 1.00 70.12 74 PRO A N 1
ATOM 627 C CA . PRO A 1 74 ? 4.118 30.639 10.863 1.00 70.12 74 PRO A CA 1
ATOM 628 C C . PRO A 1 74 ? 3.979 29.443 11.821 1.00 70.12 74 PRO A C 1
ATOM 630 O O . PRO A 1 74 ? 3.557 28.348 11.439 1.00 70.12 74 PRO A O 1
ATOM 633 N N . ILE A 1 75 ? 4.315 29.657 13.099 1.00 73.00 75 ILE A N 1
ATOM 634 C CA . ILE A 1 75 ? 4.347 28.597 14.116 1.00 73.00 75 ILE A CA 1
ATOM 635 C C . ILE A 1 75 ? 2.930 28.090 14.404 1.00 73.00 75 ILE A C 1
ATOM 637 O O . ILE A 1 75 ? 2.105 28.769 15.020 1.00 73.00 75 ILE A O 1
ATOM 641 N N . ASN A 1 76 ? 2.656 26.838 14.035 1.00 80.62 76 ASN A N 1
ATOM 642 C CA . ASN A 1 76 ? 1.411 26.171 14.404 1.00 80.62 76 ASN A CA 1
ATOM 643 C C . ASN A 1 76 ? 1.524 25.516 15.793 1.00 80.62 76 ASN A C 1
ATOM 645 O O . ASN A 1 76 ? 1.847 24.332 15.936 1.00 80.62 76 ASN A O 1
ATOM 649 N N . TYR A 1 77 ? 1.235 26.306 16.825 1.00 80.31 77 TYR A N 1
ATOM 650 C CA . TYR A 1 77 ? 1.283 25.906 18.232 1.00 80.31 77 TYR A CA 1
ATOM 651 C C . TYR A 1 77 ? 0.435 24.662 18.563 1.00 80.31 77 TYR A C 1
ATOM 653 O O . TYR A 1 77 ? 0.887 23.789 19.309 1.00 80.31 77 TYR A O 1
ATOM 661 N N . ASP A 1 78 ? -0.756 24.524 17.973 1.00 80.50 78 ASP A N 1
ATOM 662 C CA . ASP A 1 78 ? -1.650 23.383 18.217 1.00 80.50 78 ASP A CA 1
ATOM 663 C C . ASP A 1 78 ? -1.084 22.071 17.658 1.00 80.50 78 ASP A C 1
ATOM 665 O O . ASP A 1 78 ? -1.177 21.011 18.297 1.00 80.50 78 ASP A O 1
ATOM 669 N N . LYS A 1 79 ? -0.434 22.141 16.490 1.00 81.88 79 LYS A N 1
ATOM 670 C CA . LYS A 1 79 ? 0.275 21.011 15.877 1.00 81.88 79 LYS A CA 1
ATOM 671 C C . LYS A 1 79 ? 1.468 20.584 16.734 1.00 81.88 79 LYS A C 1
ATOM 673 O O . LYS A 1 79 ? 1.615 19.392 17.005 1.00 81.88 79 LYS A O 1
ATOM 678 N N . LEU A 1 80 ? 2.277 21.532 17.217 1.00 84.12 80 LEU A N 1
ATOM 679 C CA . LEU A 1 80 ? 3.432 21.242 18.079 1.00 84.12 80 LEU A CA 1
ATOM 680 C C . LEU A 1 80 ? 3.011 20.588 19.399 1.00 84.12 80 LEU A C 1
ATOM 682 O O . LEU A 1 80 ? 3.531 19.532 19.765 1.00 84.12 80 LEU A O 1
ATOM 686 N N . LYS A 1 81 ? 1.998 21.150 20.062 1.00 83.94 81 LYS A N 1
ATOM 687 C CA . LYS A 1 81 ? 1.416 20.602 21.292 1.00 83.94 81 LYS A CA 1
ATOM 688 C C . LYS A 1 81 ? 0.847 19.193 21.084 1.00 83.94 81 LYS A C 1
ATOM 690 O O . LYS A 1 81 ? 1.052 18.305 21.915 1.00 83.94 81 LYS A O 1
ATOM 695 N N . SER A 1 82 ? 0.164 18.955 19.962 1.00 82.00 82 SER A N 1
ATOM 696 C CA . SER A 1 82 ? -0.381 17.635 19.613 1.00 82.00 82 SER A CA 1
ATOM 697 C C . SER A 1 82 ? 0.711 16.598 19.344 1.00 82.00 82 SER A C 1
ATOM 699 O O . SER A 1 82 ? 0.618 15.472 19.838 1.00 82.00 82 SER A O 1
ATOM 701 N N . ASN A 1 83 ? 1.763 16.978 18.616 1.00 83.31 83 ASN A N 1
ATOM 702 C CA . ASN A 1 83 ? 2.921 16.124 18.354 1.00 83.31 83 ASN A CA 1
ATOM 703 C C . ASN A 1 83 ? 3.642 15.751 19.649 1.00 83.31 83 ASN A C 1
ATOM 705 O O . ASN A 1 83 ? 3.922 14.575 19.881 1.00 83.31 83 ASN A O 1
ATOM 709 N N . PHE A 1 84 ? 3.866 16.732 20.522 1.00 86.00 84 PHE A N 1
ATOM 710 C CA . PHE A 1 84 ? 4.510 16.523 21.812 1.00 86.00 84 PHE A CA 1
ATOM 711 C C . PHE A 1 84 ? 3.696 15.584 22.715 1.00 86.00 84 PHE A C 1
ATOM 713 O O . PHE A 1 84 ? 4.238 14.641 23.290 1.00 86.00 84 PHE A O 1
ATOM 720 N N . ARG A 1 85 ? 2.364 15.751 22.754 1.00 85.75 85 ARG A N 1
ATOM 721 C CA . ARG A 1 85 ? 1.454 14.830 23.458 1.00 85.75 85 ARG A CA 1
ATOM 722 C C . ARG A 1 85 ? 1.591 13.392 22.968 1.00 85.75 85 ARG A C 1
ATOM 724 O O . ARG A 1 85 ? 1.670 12.466 23.771 1.00 85.75 85 ARG A O 1
ATOM 731 N N . ASN A 1 86 ? 1.556 13.204 21.650 1.00 83.81 86 ASN A N 1
ATOM 732 C CA . ASN A 1 86 ? 1.636 11.881 21.039 1.00 83.81 86 ASN A CA 1
ATOM 733 C C . ASN A 1 86 ? 2.991 11.229 21.319 1.00 83.81 86 ASN A C 1
ATOM 735 O O . ASN A 1 86 ? 3.049 10.020 21.521 1.00 83.81 86 ASN A O 1
ATOM 739 N N . LEU A 1 87 ? 4.058 12.029 21.367 1.00 84.00 87 LEU A N 1
ATOM 740 C CA . LEU A 1 87 ? 5.398 11.556 21.665 1.00 84.00 87 LEU A CA 1
ATOM 741 C C . LEU A 1 87 ? 5.519 11.056 23.108 1.00 84.00 87 LEU A C 1
ATOM 743 O O . LEU A 1 87 ? 5.903 9.904 23.286 1.00 84.00 87 LEU A O 1
ATOM 747 N N . ILE A 1 88 ? 5.102 11.853 24.103 1.00 84.75 88 ILE A N 1
ATOM 748 C CA . ILE A 1 88 ? 5.089 11.429 25.517 1.00 84.75 88 ILE A CA 1
ATOM 749 C C . ILE A 1 88 ? 4.293 10.132 25.688 1.00 84.75 88 ILE A C 1
ATOM 751 O O . ILE A 1 88 ? 4.760 9.205 26.343 1.00 84.75 88 ILE A O 1
ATOM 755 N N . LYS A 1 89 ? 3.115 10.032 25.054 1.00 82.69 89 LYS A N 1
ATOM 756 C CA . LYS A 1 89 ? 2.271 8.826 25.129 1.00 82.69 89 LYS A CA 1
ATOM 757 C C . LYS A 1 89 ? 2.894 7.596 24.469 1.00 82.69 89 LYS A C 1
ATOM 759 O O . LYS A 1 89 ? 2.570 6.478 24.857 1.00 82.69 89 LYS A O 1
ATOM 764 N N . LYS A 1 90 ? 3.720 7.782 23.436 1.00 80.44 90 LYS A N 1
ATOM 765 C CA . LYS A 1 90 ? 4.378 6.686 22.712 1.00 80.44 90 LYS A CA 1
ATOM 766 C C . LYS A 1 90 ? 5.590 6.154 23.478 1.00 80.44 90 LYS A C 1
ATOM 768 O O . LYS A 1 90 ? 5.895 4.970 23.386 1.00 80.44 90 LYS A O 1
ATOM 773 N N . THR A 1 91 ? 6.292 7.018 24.202 1.00 79.00 91 THR A N 1
ATOM 774 C CA . THR A 1 91 ? 7.466 6.639 24.991 1.00 79.00 91 THR A CA 1
ATOM 775 C C . THR A 1 91 ? 7.063 5.950 26.293 1.00 79.00 91 THR A C 1
ATOM 777 O O . THR A 1 91 ? 6.255 6.469 27.054 1.00 79.00 91 THR A O 1
ATOM 780 N N . THR A 1 92 ? 7.678 4.806 26.599 1.00 79.38 92 THR A N 1
ATOM 781 C CA . THR A 1 92 ? 7.500 4.096 27.881 1.00 79.38 92 THR A CA 1
ATOM 782 C C . THR A 1 92 ? 8.220 4.770 29.050 1.00 79.38 92 THR A C 1
ATOM 784 O O . THR A 1 92 ? 8.070 4.334 30.188 1.00 79.38 92 THR A O 1
ATOM 787 N N . ASP A 1 93 ? 9.003 5.812 28.769 1.00 81.12 93 ASP A N 1
ATOM 788 C CA . ASP A 1 93 ? 9.883 6.491 29.722 1.00 81.12 93 ASP A CA 1
ATOM 789 C C . ASP A 1 93 ? 9.136 7.338 30.754 1.00 81.12 93 ASP A C 1
ATOM 791 O O . ASP A 1 93 ? 9.709 7.665 31.796 1.00 81.12 93 ASP A O 1
ATOM 795 N N . PHE A 1 94 ? 7.879 7.684 30.466 1.00 85.50 94 PHE A N 1
ATOM 796 C CA . PHE A 1 94 ? 7.056 8.545 31.301 1.00 85.50 94 PHE A CA 1
ATOM 797 C C . PHE A 1 94 ? 5.804 7.821 31.777 1.00 85.50 94 PHE A C 1
ATOM 799 O O . PHE A 1 94 ? 5.229 6.975 31.087 1.00 85.50 94 PHE A O 1
ATOM 806 N N . GLU A 1 95 ? 5.358 8.219 32.954 1.00 83.12 95 GLU A N 1
ATOM 807 C CA . GLU A 1 95 ? 4.074 7.851 33.523 1.00 83.12 95 GLU A CA 1
ATOM 808 C C . GLU A 1 95 ? 3.307 9.127 33.855 1.00 83.12 95 GLU A C 1
ATOM 810 O O . GLU A 1 95 ? 3.830 9.995 34.550 1.00 83.12 95 GLU A O 1
ATOM 815 N N . GLU A 1 96 ? 2.096 9.269 33.316 1.00 85.19 96 GLU A N 1
ATOM 816 C CA . GLU A 1 96 ? 1.198 10.373 33.663 1.00 85.19 96 GLU A CA 1
ATOM 817 C C . GLU A 1 96 ? 0.548 10.041 35.010 1.00 85.19 96 GLU A C 1
ATOM 819 O O . GLU A 1 96 ? -0.150 9.035 35.127 1.00 85.19 96 GLU A O 1
ATOM 824 N N . ILE A 1 97 ? 0.813 10.858 36.032 1.00 80.88 97 ILE A N 1
ATOM 825 C CA . ILE A 1 97 ? 0.179 10.708 37.343 1.00 80.88 97 ILE A CA 1
ATOM 826 C C . ILE A 1 97 ? -1.163 11.431 37.265 1.00 80.88 97 ILE A C 1
ATOM 828 O O . ILE A 1 97 ? -1.220 12.657 37.149 1.00 80.88 97 ILE A O 1
ATOM 832 N N . GLU A 1 98 ? -2.257 10.673 37.313 1.00 70.81 98 GLU A N 1
ATOM 833 C CA . GLU A 1 98 ? -3.588 11.258 37.436 1.00 70.81 98 GLU A CA 1
ATOM 834 C C . GLU A 1 98 ? -3.740 11.856 38.838 1.00 70.81 98 GLU A C 1
ATOM 836 O O . GLU A 1 98 ? -3.692 11.151 39.847 1.00 70.81 98 GLU A O 1
ATOM 841 N N . ASN A 1 99 ? -3.902 13.178 38.914 1.00 59.09 99 ASN A N 1
ATOM 842 C CA . ASN A 1 99 ? -4.117 13.844 40.192 1.00 59.09 99 ASN A CA 1
ATOM 843 C C . ASN A 1 99 ? -5.450 13.391 40.802 1.00 59.09 99 ASN A C 1
ATOM 845 O O . ASN A 1 99 ? -6.517 13.536 40.201 1.00 59.09 99 ASN A O 1
ATOM 849 N N . VAL A 1 100 ? -5.378 12.875 42.031 1.00 45.12 100 VAL A N 1
ATOM 850 C CA . VAL A 1 100 ? -6.545 12.576 42.860 1.00 45.12 100 VAL A CA 1
ATOM 851 C C . VAL A 1 100 ? -7.335 13.871 43.074 1.00 45.12 100 VAL A C 1
ATOM 853 O O . VAL A 1 100 ? -6.782 14.916 43.411 1.00 45.12 100 VAL A O 1
ATOM 856 N N . ARG A 1 101 ? -8.642 13.774 42.813 1.00 46.97 101 ARG A N 1
ATOM 857 C CA . ARG A 1 101 ? -9.697 14.787 42.960 1.00 46.97 101 ARG A CA 1
ATOM 858 C C . ARG A 1 101 ? -9.409 15.826 44.062 1.00 46.97 101 ARG A C 1
ATOM 860 O O . ARG A 1 101 ? -9.195 15.434 45.204 1.00 46.97 101 ARG A O 1
ATOM 867 N N . ASN A 1 102 ? -9.525 17.116 43.697 1.00 42.34 102 ASN A N 1
ATOM 868 C CA . ASN A 1 102 ? -9.801 18.308 44.541 1.00 42.34 102 ASN A CA 1
ATOM 869 C C . ASN A 1 102 ? -8.828 19.502 44.457 1.00 42.34 102 ASN A C 1
ATOM 871 O O . ASN A 1 102 ? -8.818 20.338 45.356 1.00 42.34 102 ASN A O 1
ATOM 875 N N . GLN A 1 103 ? -8.090 19.692 43.362 1.00 41.75 103 GLN A N 1
ATOM 876 C CA . GLN A 1 103 ? -7.530 21.015 43.051 1.00 41.75 103 GLN A CA 1
ATOM 877 C C . GLN A 1 103 ? -7.934 21.431 41.638 1.00 41.75 103 GLN A C 1
ATOM 879 O O . GLN A 1 103 ? -7.920 20.622 40.713 1.00 41.75 103 GLN A O 1
ATOM 884 N N . GLN A 1 104 ? -8.339 22.692 41.476 1.00 45.69 104 GLN A N 1
ATOM 885 C CA . GLN A 1 104 ? -8.635 23.329 40.191 1.00 45.69 104 GLN A CA 1
ATOM 886 C C . GLN A 1 104 ? -7.345 23.521 39.366 1.00 45.69 104 GLN A C 1
ATOM 888 O O . GLN A 1 104 ? -6.981 24.626 38.986 1.00 45.69 104 GLN A O 1
ATOM 893 N N . THR A 1 105 ? -6.622 22.444 39.072 1.00 49.03 105 THR A N 1
ATOM 894 C CA . THR A 1 105 ? -5.391 22.433 38.268 1.00 49.03 105 THR A CA 1
ATOM 895 C C . THR A 1 105 ? -5.716 22.112 36.811 1.00 49.03 105 THR A C 1
ATOM 897 O O . THR A 1 105 ? -5.055 21.298 36.172 1.00 49.03 105 THR A O 1
ATOM 900 N N . GLY A 1 106 ? -6.752 22.757 36.261 1.00 52.16 106 GLY A N 1
ATOM 901 C CA . GLY A 1 106 ? -7.327 22.447 34.941 1.00 52.16 106 GLY A CA 1
ATOM 902 C C . GLY A 1 106 ? -6.340 22.480 33.766 1.00 52.16 106 GLY A C 1
ATOM 903 O O . GLY A 1 106 ? -6.640 21.936 32.707 1.00 52.16 106 GLY A O 1
ATOM 904 N N . ASN A 1 107 ? -5.147 23.045 33.969 1.00 69.31 107 ASN A N 1
ATOM 905 C CA . ASN A 1 107 ? -4.109 23.191 32.958 1.00 69.31 107 ASN A CA 1
ATOM 906 C C . ASN A 1 107 ? -2.748 22.583 33.355 1.00 69.31 107 ASN A C 1
ATOM 908 O O . ASN A 1 107 ? -1.774 22.851 32.666 1.00 69.31 107 ASN A O 1
ATOM 912 N N . ARG A 1 108 ? -2.624 21.781 34.424 1.00 79.12 108 ARG A N 1
ATOM 913 C CA . ARG A 1 108 ? -1.330 21.206 34.857 1.00 79.12 108 ARG A CA 1
ATOM 914 C C . ARG A 1 108 ? -1.331 19.687 34.707 1.00 79.12 108 ARG A C 1
ATOM 916 O O . ARG A 1 108 ? -2.170 19.016 35.298 1.00 79.12 108 ARG A O 1
ATOM 923 N N . LYS A 1 109 ? -0.378 19.141 33.946 1.00 84.06 109 LYS A N 1
ATOM 924 C CA . LYS A 1 109 ? -0.171 17.690 33.816 1.00 84.06 109 LYS A CA 1
ATOM 925 C C . LYS A 1 109 ? 1.108 17.270 34.520 1.00 84.06 109 LYS A C 1
ATOM 927 O O . LYS A 1 109 ? 2.152 17.860 34.256 1.00 84.06 109 LYS A O 1
ATOM 932 N N . VAL A 1 110 ? 1.017 16.268 35.388 1.00 84.06 110 VAL A N 1
ATOM 933 C CA . VAL A 1 110 ? 2.136 15.769 36.194 1.00 84.06 110 VAL A CA 1
ATOM 934 C C . VAL A 1 110 ? 2.624 14.444 35.614 1.00 84.06 110 VAL A C 1
ATOM 936 O O . VAL A 1 110 ? 1.830 13.555 35.307 1.00 84.06 110 VAL A O 1
ATOM 939 N N . TYR A 1 111 ? 3.935 14.324 35.447 1.00 85.75 111 TYR A N 1
ATOM 940 C CA . TYR A 1 111 ? 4.597 13.163 34.874 1.00 85.75 111 TYR A CA 1
ATOM 941 C C . TYR A 1 111 ? 5.750 12.706 35.761 1.00 85.75 111 TYR A C 1
ATOM 943 O O . TYR A 1 111 ? 6.450 13.513 36.371 1.00 85.75 111 TYR A O 1
ATOM 951 N N . ARG A 1 112 ? 5.987 11.397 35.783 1.00 87.44 112 ARG A N 1
ATOM 952 C CA . ARG A 1 112 ? 7.114 10.764 36.468 1.00 87.44 112 ARG A CA 1
ATOM 953 C C . ARG A 1 112 ? 8.036 10.090 35.464 1.00 87.44 112 ARG A C 1
ATOM 955 O O . ARG A 1 112 ? 7.568 9.398 34.559 1.00 87.44 112 ARG A O 1
ATOM 962 N N . PHE A 1 113 ? 9.345 10.259 35.641 1.00 84.81 113 PHE A N 1
ATOM 963 C CA . PHE A 1 113 ? 10.335 9.458 34.925 1.00 84.81 113 PHE A CA 1
ATOM 964 C C . PHE A 1 113 ? 10.334 8.032 35.476 1.00 84.81 113 PHE A C 1
ATOM 966 O O . PHE A 1 113 ? 10.609 7.830 36.657 1.00 84.81 113 PHE A O 1
ATOM 973 N N . ARG A 1 114 ? 10.080 7.038 34.620 1.00 81.56 114 ARG A N 1
ATOM 974 C CA . ARG A 1 114 ? 10.210 5.625 35.006 1.00 81.56 114 ARG A CA 1
ATOM 975 C C . ARG A 1 114 ? 11.670 5.231 35.201 1.00 81.56 114 ARG A C 1
ATOM 977 O O . ARG A 1 114 ? 12.545 5.787 34.527 1.00 81.56 114 ARG A O 1
ATOM 984 N N . SER A 1 115 ? 11.953 4.282 36.086 1.00 78.81 115 SER A N 1
ATOM 985 C CA . SER A 1 115 ? 13.309 3.749 36.257 1.00 78.81 115 SER A CA 1
ATOM 986 C C . SER A 1 115 ? 13.714 2.859 35.071 1.00 78.81 115 SER A C 1
ATOM 988 O O . SER A 1 115 ? 12.874 2.414 34.280 1.00 78.81 115 SER A O 1
ATOM 990 N N . LYS A 1 116 ? 15.018 2.592 34.911 1.00 74.25 116 LYS A N 1
ATOM 991 C CA . LYS A 1 116 ? 15.506 1.697 33.845 1.00 74.25 116 LYS A CA 1
ATOM 992 C C . LYS A 1 116 ? 14.958 0.273 34.025 1.00 74.25 116 LYS A C 1
ATOM 994 O O . LYS A 1 116 ? 14.680 -0.395 33.029 1.00 74.25 116 LYS A O 1
ATOM 999 N N . GLU A 1 117 ? 14.764 -0.173 35.266 1.00 71.19 117 GLU A N 1
ATOM 1000 C CA . GLU A 1 117 ? 14.182 -1.477 35.605 1.00 71.19 117 GLU A CA 1
ATOM 1001 C C . GLU A 1 117 ? 12.697 -1.548 35.218 1.00 71.19 117 GLU A C 1
ATOM 1003 O O . GLU A 1 117 ? 12.281 -2.511 34.573 1.00 71.19 117 GLU A O 1
ATOM 1008 N N . GLU A 1 118 ? 11.913 -0.504 35.518 1.00 75.50 118 GLU A N 1
ATOM 1009 C CA . GLU A 1 118 ? 10.493 -0.415 35.139 1.00 75.50 118 GLU A CA 1
ATOM 1010 C C . GLU A 1 118 ? 10.314 -0.433 33.611 1.00 75.50 118 GLU A C 1
ATOM 1012 O O . GLU A 1 118 ? 9.446 -1.131 33.084 1.00 75.50 118 GLU A O 1
ATOM 1017 N N . ILE A 1 119 ? 11.173 0.280 32.874 1.00 76.81 119 ILE A N 1
ATOM 1018 C CA . ILE A 1 119 ? 11.140 0.298 31.404 1.00 76.81 119 ILE A CA 1
ATOM 1019 C C . ILE A 1 119 ? 11.445 -1.094 30.832 1.00 76.81 119 ILE A C 1
ATOM 1021 O O . ILE A 1 119 ? 10.757 -1.543 29.911 1.00 76.81 119 ILE A O 1
ATOM 1025 N N . LYS A 1 120 ? 12.449 -1.803 31.374 1.00 72.69 120 LYS A N 1
ATOM 1026 C CA . LYS A 1 120 ? 12.777 -3.180 30.962 1.00 72.69 120 LYS A CA 1
ATOM 1027 C C . LYS A 1 120 ? 11.621 -4.143 31.250 1.00 72.69 120 LYS A C 1
ATOM 1029 O O . LYS A 1 120 ? 11.293 -4.961 30.392 1.00 72.69 120 LYS A O 1
ATOM 1034 N N . ALA A 1 121 ? 10.972 -4.019 32.407 1.00 70.38 121 ALA A N 1
ATOM 1035 C CA . ALA A 1 121 ? 9.824 -4.845 32.774 1.00 70.38 121 ALA A CA 1
ATOM 1036 C C . ALA A 1 121 ? 8.624 -4.627 31.834 1.00 70.38 121 ALA A C 1
ATOM 1038 O O . ALA A 1 121 ? 8.031 -5.597 31.364 1.00 70.38 121 ALA A O 1
ATOM 1039 N N . ILE A 1 122 ? 8.310 -3.374 31.483 1.00 73.25 122 ILE A N 1
ATOM 1040 C CA . ILE A 1 122 ? 7.225 -3.051 30.541 1.00 73.25 122 ILE A CA 1
ATOM 1041 C C . ILE A 1 122 ? 7.533 -3.593 29.142 1.00 73.25 122 ILE A C 1
ATOM 1043 O O . ILE A 1 122 ? 6.657 -4.183 28.512 1.00 73.25 122 ILE A O 1
ATOM 1047 N N . LYS A 1 123 ? 8.779 -3.468 28.668 1.00 71.56 123 LYS A N 1
ATOM 1048 C CA . LYS A 1 123 ? 9.195 -4.048 27.380 1.00 71.56 123 LYS A CA 1
ATOM 1049 C C . LYS A 1 123 ? 9.077 -5.577 27.368 1.00 71.56 123 LYS A C 1
ATOM 1051 O O . LYS A 1 123 ? 8.609 -6.128 26.379 1.00 71.56 123 LYS A O 1
ATOM 1056 N N . LYS A 1 124 ? 9.418 -6.248 28.476 1.00 70.44 124 LYS A N 1
ATOM 1057 C CA . LYS A 1 124 ? 9.284 -7.709 28.642 1.00 70.44 124 LYS A CA 1
ATOM 1058 C C . LYS A 1 124 ? 7.824 -8.179 28.716 1.00 70.44 124 LYS A C 1
ATOM 1060 O O . LYS A 1 124 ? 7.521 -9.305 28.343 1.00 70.44 124 LYS A O 1
ATOM 1065 N N . LEU A 1 125 ? 6.910 -7.329 29.184 1.00 65.69 125 LEU A N 1
ATOM 1066 C CA . LEU A 1 125 ? 5.466 -7.600 29.169 1.00 65.69 125 LEU A CA 1
ATOM 1067 C C . LEU A 1 125 ? 4.819 -7.322 27.802 1.00 65.69 125 LEU A C 1
ATOM 1069 O O . LEU A 1 125 ? 3.746 -7.846 27.523 1.00 65.69 125 LEU A O 1
ATOM 1073 N N . GLN A 1 126 ? 5.459 -6.505 26.960 1.00 57.88 126 GLN A N 1
ATOM 1074 C CA . GLN A 1 126 ? 4.992 -6.156 25.614 1.00 57.88 126 GLN A CA 1
ATOM 1075 C C . GLN A 1 126 ? 5.576 -7.048 24.504 1.00 57.88 126 GLN A C 1
ATOM 1077 O O . GLN A 1 126 ? 5.128 -6.949 23.363 1.00 57.88 126 GLN A O 1
ATOM 1082 N N . SER A 1 127 ? 6.539 -7.925 24.807 1.00 45.94 127 SER A N 1
ATOM 1083 C CA . SER A 1 127 ? 6.985 -8.972 23.880 1.00 45.94 127 SER A CA 1
ATOM 1084 C C . SER A 1 127 ? 5.974 -10.130 23.839 1.00 45.94 127 SER A C 1
ATOM 1086 O O . SER A 1 127 ? 5.557 -10.586 24.909 1.00 45.94 127 SER A O 1
ATOM 1088 N N . PRO A 1 128 ? 5.584 -10.635 22.653 1.00 41.06 128 PRO A N 1
ATOM 1089 C CA . PRO A 1 128 ? 4.703 -11.792 22.553 1.00 41.06 128 PRO A CA 1
ATOM 1090 C C . PRO A 1 128 ? 5.352 -13.021 23.205 1.00 41.06 128 PRO A C 1
ATOM 1092 O O . PRO A 1 128 ? 6.512 -13.336 22.950 1.00 41.06 128 PRO A O 1
ATOM 1095 N N . LYS A 1 129 ? 4.601 -13.690 24.089 1.00 40.00 129 LYS A N 1
ATOM 1096 C CA . LYS A 1 129 ? 4.964 -14.991 24.660 1.00 40.00 129 LYS A CA 1
ATOM 1097 C C . LYS A 1 129 ? 4.753 -16.066 23.593 1.00 40.00 129 LYS A C 1
ATOM 1099 O O . LYS A 1 129 ? 3.621 -16.508 23.428 1.00 40.00 129 LYS A O 1
ATOM 1104 N N . ASP A 1 130 ? 5.826 -16.518 22.958 1.00 34.47 130 ASP A N 1
ATOM 1105 C CA . ASP A 1 130 ? 5.874 -17.879 22.426 1.00 34.47 130 ASP A CA 1
ATOM 1106 C C . ASP A 1 130 ? 6.364 -18.814 23.533 1.00 34.47 130 ASP A C 1
ATOM 1108 O O . ASP A 1 130 ? 7.404 -18.616 24.163 1.00 34.47 130 ASP A O 1
ATOM 1112 N N . SER A 1 131 ? 5.525 -19.794 23.832 1.00 37.31 131 SER A N 1
ATOM 1113 C CA . SER A 1 131 ? 5.717 -20.826 24.838 1.00 37.31 131 SER A CA 1
ATOM 1114 C C . SER A 1 131 ? 6.333 -22.075 24.217 1.00 37.31 131 SER A C 1
ATOM 1116 O O . SER A 1 131 ? 5.719 -22.669 23.334 1.00 37.31 131 SER A O 1
ATOM 1118 N N . SER A 1 132 ? 7.465 -22.531 24.754 1.00 33.69 132 SER A N 1
ATOM 1119 C CA . SER A 1 132 ? 7.750 -23.950 25.037 1.00 33.69 132 SER A CA 1
ATOM 1120 C C . SER A 1 132 ? 8.927 -24.062 26.026 1.00 33.69 132 SER A C 1
ATOM 1122 O O . SER A 1 132 ? 9.899 -23.321 25.868 1.00 33.69 132 SER A O 1
ATOM 1124 N N . PRO A 1 133 ? 8.841 -24.919 27.064 1.00 42.53 133 PRO A N 1
ATOM 1125 C CA . PRO A 1 133 ? 9.939 -25.226 27.980 1.00 42.53 133 PRO A CA 1
ATOM 1126 C C . PRO A 1 133 ? 10.688 -26.521 27.591 1.00 42.53 133 PRO A C 1
ATOM 1128 O O . PRO A 1 133 ? 10.217 -27.278 26.748 1.00 42.53 133 PRO A O 1
ATOM 1131 N N . ASP A 1 134 ? 11.803 -26.750 28.298 1.00 32.69 134 ASP A N 1
ATOM 1132 C CA . ASP A 1 134 ? 12.725 -27.908 28.322 1.00 32.69 134 ASP A CA 1
ATOM 1133 C C . ASP A 1 134 ? 13.874 -27.864 27.289 1.00 32.69 134 ASP A C 1
ATOM 1135 O O . ASP A 1 134 ? 13.655 -27.650 26.107 1.00 32.69 134 ASP A O 1
ATOM 1139 N N . SER A 1 135 ? 15.159 -28.040 27.623 1.00 32.91 135 SER A N 1
ATOM 1140 C CA . SER A 1 135 ? 15.811 -28.604 28.812 1.00 32.91 135 SER A CA 1
ATOM 1141 C C . SER A 1 135 ? 17.130 -27.901 29.160 1.00 32.91 135 SER A C 1
ATOM 1143 O O . SER A 1 135 ? 17.771 -27.253 28.338 1.00 32.91 135 SER A O 1
ATOM 1145 N N . ALA A 1 136 ? 17.512 -28.086 30.421 1.00 35.34 136 ALA A N 1
ATOM 1146 C CA . ALA A 1 136 ? 18.710 -27.609 31.090 1.00 35.34 136 ALA A CA 1
ATOM 1147 C C . ALA A 1 136 ? 20.036 -27.999 30.416 1.00 35.34 136 ALA A C 1
ATOM 1149 O O . ALA A 1 136 ? 20.184 -29.116 29.931 1.00 35.34 136 ALA A O 1
ATOM 1150 N N . THR A 1 137 ? 21.047 -27.136 30.553 1.00 30.25 137 THR A N 1
ATOM 1151 C CA . THR A 1 137 ? 22.377 -27.509 31.069 1.00 30.25 137 THR A CA 1
ATOM 1152 C C . THR A 1 137 ? 23.047 -26.259 31.640 1.00 30.25 137 THR A C 1
ATOM 1154 O O . THR A 1 137 ? 23.201 -25.246 30.964 1.00 30.25 137 THR A O 1
ATOM 1157 N N . SER A 1 138 ? 23.394 -26.340 32.920 1.00 34.62 138 SER A N 1
ATOM 1158 C CA . SER A 1 138 ? 24.141 -25.348 33.685 1.00 34.62 138 SER A CA 1
ATOM 1159 C C . SER A 1 138 ? 25.606 -25.327 33.255 1.00 34.62 138 SER A C 1
ATOM 1161 O O . SER A 1 138 ? 26.215 -26.392 33.206 1.00 34.62 138 SER A O 1
ATOM 1163 N N . GLN A 1 139 ? 26.202 -24.145 33.092 1.00 32.41 139 GLN A N 1
ATOM 1164 C CA . GLN A 1 139 ? 27.507 -23.878 33.695 1.00 32.41 139 GLN A CA 1
ATOM 1165 C C . GLN A 1 139 ? 27.795 -22.378 33.818 1.00 32.41 139 GLN A C 1
ATOM 1167 O O . GLN A 1 139 ? 27.517 -21.568 32.941 1.00 32.41 139 GLN A O 1
ATOM 1172 N N . ASP A 1 140 ? 28.295 -22.089 35.006 1.00 27.81 140 ASP A N 1
ATOM 1173 C CA . ASP A 1 140 ? 28.667 -20.841 35.647 1.00 27.81 140 ASP A CA 1
ATOM 1174 C C . ASP A 1 140 ? 29.957 -20.263 35.044 1.00 27.81 140 ASP A C 1
ATOM 1176 O O . ASP A 1 140 ? 30.865 -21.046 34.760 1.00 27.81 140 ASP A O 1
ATOM 1180 N N . SER A 1 141 ? 30.044 -18.934 34.868 1.00 29.02 141 SER A N 1
ATOM 1181 C CA . SER A 1 141 ? 31.263 -18.111 35.053 1.00 29.02 141 SER A CA 1
ATOM 1182 C C . SER A 1 141 ? 31.053 -16.637 34.660 1.00 29.02 141 SER A C 1
ATOM 1184 O O . SER A 1 141 ? 30.955 -16.300 33.486 1.00 29.02 141 SER A O 1
ATOM 1186 N N . GLN A 1 142 ? 31.056 -15.798 35.699 1.00 28.22 142 GLN A N 1
ATOM 1187 C CA . GLN A 1 142 ? 31.711 -14.487 35.856 1.00 28.22 142 GLN A CA 1
ATOM 1188 C C . GLN A 1 142 ? 31.408 -13.289 34.929 1.00 28.22 142 GLN A C 1
ATOM 1190 O O . GLN A 1 142 ? 31.608 -13.297 33.720 1.00 28.22 142 GLN A O 1
ATOM 1195 N N . ASP A 1 143 ? 31.049 -12.199 35.620 1.00 25.31 143 ASP A N 1
ATOM 1196 C CA . ASP A 1 143 ? 31.066 -10.794 35.219 1.00 25.31 143 ASP A CA 1
ATOM 1197 C C . ASP A 1 143 ? 32.352 -10.360 34.495 1.00 25.31 143 ASP A C 1
ATOM 1199 O O . ASP A 1 143 ? 33.436 -10.397 35.077 1.00 25.31 143 ASP A O 1
ATOM 1203 N N . THR A 1 144 ? 32.188 -9.752 33.320 1.00 25.69 144 THR A N 1
ATOM 1204 C CA . THR A 1 144 ? 32.918 -8.540 32.927 1.00 25.69 144 THR A CA 1
ATOM 1205 C C . THR A 1 144 ? 32.016 -7.642 32.081 1.00 25.69 144 THR A C 1
ATOM 1207 O O . THR A 1 144 ? 31.394 -8.046 31.102 1.00 25.69 144 THR A O 1
ATOM 1210 N N . VAL A 1 145 ? 31.927 -6.394 32.524 1.00 32.31 145 VAL A N 1
ATOM 1211 C CA . VAL A 1 145 ? 31.305 -5.256 31.852 1.00 32.31 145 VAL A CA 1
ATOM 1212 C C . VAL A 1 145 ? 32.129 -4.863 30.630 1.00 32.31 145 VAL A C 1
ATOM 1214 O O . VAL A 1 145 ? 33.240 -4.385 30.810 1.00 32.31 145 VAL A O 1
ATOM 1217 N N . GLU A 1 146 ? 31.572 -4.971 29.423 1.00 29.91 146 GLU A N 1
ATOM 1218 C CA . GLU A 1 146 ? 31.996 -4.152 28.283 1.00 29.91 146 GLU A CA 1
ATOM 1219 C C . GLU A 1 146 ? 30.792 -3.719 27.435 1.00 29.91 146 GLU A C 1
ATOM 1221 O O . GLU A 1 146 ? 29.867 -4.467 27.115 1.00 29.91 146 GLU A O 1
ATOM 1226 N N . GLU A 1 147 ? 30.798 -2.422 27.179 1.00 33.59 147 GLU A N 1
ATOM 1227 C CA . GLU A 1 147 ? 29.778 -1.579 26.588 1.00 33.59 147 GLU A CA 1
ATOM 1228 C C . GLU A 1 147 ? 29.848 -1.729 25.061 1.00 33.59 147 GLU A C 1
ATOM 1230 O O . GLU A 1 147 ? 30.779 -1.233 24.435 1.00 33.59 147 GLU A O 1
ATOM 1235 N N . MET A 1 148 ? 28.891 -2.434 24.443 1.00 30.41 148 MET A N 1
ATOM 1236 C CA . MET A 1 148 ? 28.781 -2.495 22.979 1.00 30.41 148 MET A CA 1
ATOM 1237 C C . MET A 1 148 ? 27.615 -1.637 22.494 1.00 30.41 148 MET A C 1
ATOM 1239 O O . MET A 1 148 ? 26.435 -1.989 22.565 1.00 30.41 148 MET A O 1
ATOM 1243 N N . GLU A 1 149 ? 28.014 -0.462 22.030 1.00 27.19 149 GLU A N 1
ATOM 1244 C CA . GLU A 1 149 ? 27.256 0.559 21.332 1.00 27.19 149 GLU A CA 1
ATOM 1245 C C . GLU A 1 149 ? 26.668 -0.025 20.033 1.00 27.19 149 GLU A C 1
ATOM 1247 O O . GLU A 1 149 ? 27.377 -0.321 19.073 1.00 27.19 149 GLU A O 1
ATOM 1252 N N . SER A 1 150 ? 25.349 -0.242 19.996 1.00 25.00 150 SER A N 1
ATOM 1253 C CA . SER A 1 150 ? 24.659 -0.658 18.773 1.00 25.00 150 SER A CA 1
ATOM 1254 C C . SER A 1 150 ? 24.463 0.560 17.868 1.00 25.00 150 SER A C 1
ATOM 1256 O O . SER A 1 150 ? 23.529 1.347 18.053 1.00 25.00 150 SER A O 1
ATOM 1258 N N . VAL A 1 151 ? 25.371 0.703 16.907 1.00 28.80 151 VAL A N 1
ATOM 1259 C CA . VAL A 1 151 ? 25.342 1.676 15.813 1.00 28.80 151 VAL A CA 1
ATOM 1260 C C . VAL A 1 151 ? 24.039 1.523 15.015 1.00 28.80 151 VAL A C 1
ATOM 1262 O O . VAL A 1 151 ? 23.789 0.490 14.398 1.00 28.80 151 VAL A O 1
ATOM 1265 N N . LEU A 1 152 ? 23.200 2.561 15.030 1.00 29.16 152 LEU A N 1
ATOM 1266 C CA . LEU A 1 152 ? 22.119 2.760 14.061 1.00 29.16 152 LEU A CA 1
ATOM 1267 C C . LEU A 1 152 ? 22.603 3.790 13.029 1.00 29.16 152 LEU A C 1
ATOM 1269 O O . LEU A 1 152 ? 23.136 4.820 13.447 1.00 29.16 152 LEU A O 1
ATOM 1273 N N . PRO A 1 153 ? 22.422 3.562 11.716 1.00 31.02 153 PRO A N 1
ATOM 1274 C CA . PRO A 1 153 ? 22.858 4.517 10.712 1.00 31.02 153 PRO A CA 1
ATOM 1275 C C . PRO A 1 153 ? 21.944 5.748 10.697 1.00 31.02 153 PRO A C 1
ATOM 1277 O O . PRO A 1 153 ? 20.718 5.653 10.615 1.00 31.02 153 PRO A O 1
ATOM 1280 N N . GLU A 1 154 ? 22.590 6.904 10.800 1.00 26.53 154 GLU A N 1
ATOM 1281 C CA . GLU A 1 154 ? 22.069 8.235 10.506 1.00 26.53 154 GLU A CA 1
ATOM 1282 C C . GLU A 1 154 ? 21.764 8.357 9.011 1.00 26.53 154 GLU A C 1
ATOM 1284 O O . GLU A 1 154 ? 22.611 8.021 8.190 1.00 26.53 154 GLU A O 1
ATOM 1289 N N . LEU A 1 155 ? 20.591 8.883 8.654 1.00 26.72 155 LEU A N 1
ATOM 1290 C CA . LEU A 1 155 ? 20.352 9.433 7.321 1.00 26.72 155 LEU A CA 1
ATOM 1291 C C . LEU A 1 155 ? 19.874 10.877 7.472 1.00 26.72 155 LEU A C 1
ATOM 1293 O O . LEU A 1 155 ? 18.803 11.155 8.016 1.00 26.72 155 LEU A O 1
ATOM 1297 N N . SER A 1 156 ? 20.749 11.772 7.029 1.00 27.72 156 SER A N 1
ATOM 1298 C CA . SER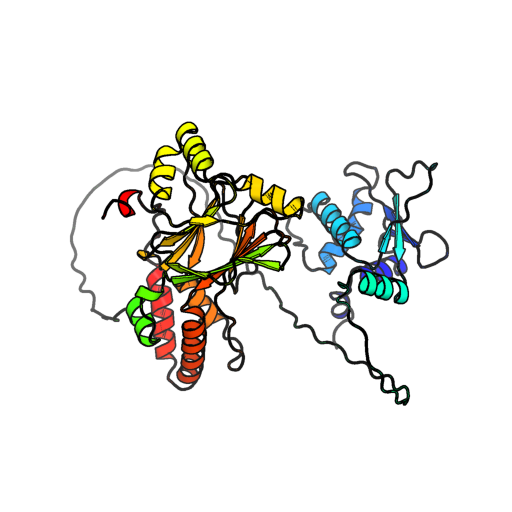 A 1 156 ? 20.562 13.198 6.806 1.00 27.72 156 SER A CA 1
ATOM 1299 C C . SER A 1 156 ? 19.588 13.433 5.654 1.00 27.72 156 SER A C 1
ATOM 1301 O O . SER A 1 156 ? 19.790 12.906 4.564 1.00 27.72 156 SER A O 1
ATOM 1303 N N . ILE A 1 157 ? 18.564 14.255 5.878 1.00 32.62 157 ILE A N 1
ATOM 1304 C CA . ILE A 1 157 ? 17.695 14.778 4.818 1.00 32.62 157 ILE A CA 1
ATOM 1305 C C . ILE A 1 157 ? 18.100 16.239 4.614 1.00 32.62 157 ILE A C 1
ATOM 1307 O O . ILE A 1 157 ? 17.941 17.059 5.517 1.00 32.62 157 ILE A O 1
ATOM 1311 N N . HIS A 1 158 ? 18.694 16.537 3.460 1.00 30.33 158 HIS A N 1
ATOM 1312 C CA . HIS A 1 158 ? 18.867 17.895 2.952 1.00 30.33 158 HIS A CA 1
ATOM 1313 C C . HIS A 1 158 ? 17.619 18.248 2.139 1.00 30.33 158 HIS A C 1
ATOM 1315 O O . HIS A 1 158 ? 17.385 17.645 1.096 1.00 30.33 158 HIS A O 1
ATOM 1321 N N . ASP A 1 159 ? 16.843 19.226 2.605 1.00 27.61 159 ASP A N 1
ATOM 1322 C CA . ASP A 1 159 ? 15.800 19.868 1.804 1.00 27.61 159 ASP A CA 1
ATOM 1323 C C . ASP A 1 159 ? 16.422 21.067 1.073 1.00 27.61 159 ASP A C 1
ATOM 1325 O O . ASP A 1 159 ? 16.905 22.015 1.694 1.00 27.61 159 ASP A O 1
ATOM 1329 N N . THR A 1 160 ? 16.426 21.011 -0.260 1.00 28.84 160 THR A N 1
ATOM 1330 C CA . THR A 1 160 ? 16.681 22.163 -1.135 1.00 28.84 160 THR A CA 1
ATOM 1331 C C . THR A 1 160 ? 15.380 22.478 -1.860 1.00 28.84 160 THR A C 1
ATOM 1333 O O . THR A 1 160 ? 15.081 21.853 -2.871 1.00 28.84 160 THR A O 1
ATOM 1336 N N . ASP A 1 161 ? 14.616 23.450 -1.360 1.00 27.62 161 ASP A N 1
ATOM 1337 C CA . ASP A 1 161 ? 13.511 24.050 -2.112 1.00 27.62 161 ASP A CA 1
ATOM 1338 C C . ASP A 1 161 ? 13.993 25.360 -2.747 1.00 27.62 161 ASP A C 1
ATOM 1340 O O . ASP A 1 161 ? 14.218 26.371 -2.074 1.00 27.62 161 ASP A O 1
ATOM 1344 N N . MET A 1 162 ? 14.162 25.330 -4.072 1.00 31.09 162 MET A N 1
ATOM 1345 C CA . MET A 1 162 ? 14.318 26.526 -4.893 1.00 31.09 162 MET A CA 1
ATOM 1346 C C . MET A 1 162 ? 12.957 27.181 -5.138 1.00 31.09 162 MET A C 1
ATOM 1348 O O . MET A 1 162 ? 12.033 26.579 -5.681 1.00 31.09 162 MET A O 1
ATOM 1352 N N . PHE A 1 163 ? 12.882 28.460 -4.785 1.00 27.19 163 PHE A N 1
ATOM 1353 C CA . PHE A 1 163 ? 11.805 29.386 -5.113 1.00 27.19 163 PHE A CA 1
ATOM 1354 C C . PHE A 1 163 ? 11.887 29.820 -6.592 1.00 27.19 163 PHE A C 1
ATOM 1356 O O . PHE A 1 163 ? 12.935 30.283 -7.040 1.00 27.19 163 PHE A O 1
ATOM 1363 N N . LEU A 1 164 ? 10.769 29.752 -7.323 1.00 27.62 164 LEU A N 1
ATOM 1364 C CA . LEU A 1 164 ? 10.519 30.524 -8.551 1.00 27.62 164 LEU A CA 1
ATOM 1365 C C . LEU A 1 164 ? 9.719 31.792 -8.184 1.00 27.62 164 LEU A C 1
ATOM 1367 O O . LEU A 1 164 ? 8.755 31.680 -7.422 1.00 27.62 164 LEU A O 1
ATOM 1371 N N . PRO A 1 165 ? 10.067 32.990 -8.693 1.00 30.97 165 PRO A N 1
ATOM 1372 C CA . PRO A 1 165 ? 9.320 34.210 -8.405 1.00 30.97 165 PRO A CA 1
ATOM 1373 C C . PRO A 1 165 ? 8.131 34.416 -9.359 1.00 30.97 165 PRO A C 1
ATOM 1375 O O . PRO A 1 165 ? 8.198 34.113 -10.547 1.00 30.97 165 PRO A O 1
ATOM 1378 N N . GLN A 1 166 ? 7.044 34.966 -8.809 1.00 27.75 166 GLN A N 1
ATOM 1379 C CA . GLN A 1 166 ? 5.869 35.451 -9.536 1.00 27.75 166 GLN A CA 1
ATOM 1380 C C . GLN A 1 166 ? 6.181 36.784 -10.233 1.00 27.75 166 GLN A C 1
ATOM 1382 O O . GLN A 1 166 ? 6.595 37.732 -9.565 1.00 27.75 166 GLN A O 1
ATOM 1387 N N . GLU A 1 167 ? 5.895 36.887 -11.533 1.00 29.73 167 GLU A N 1
ATOM 1388 C CA . GLU A 1 167 ? 5.783 38.173 -12.229 1.00 29.73 167 GLU A CA 1
ATOM 1389 C C . GLU A 1 167 ? 4.324 38.609 -12.385 1.00 29.73 167 GLU A C 1
ATOM 1391 O O . GLU A 1 167 ? 3.395 37.809 -12.520 1.00 29.73 167 GLU A O 1
ATOM 1396 N N . GLN A 1 168 ? 4.162 39.924 -12.285 1.00 28.78 168 GLN A N 1
ATOM 1397 C CA . GLN A 1 168 ? 2.918 40.662 -12.189 1.00 28.78 168 GLN A CA 1
ATOM 1398 C C . GLN A 1 168 ? 2.258 40.848 -13.558 1.00 28.78 168 GLN A C 1
ATOM 1400 O O . GLN A 1 168 ? 2.913 41.079 -14.570 1.00 28.78 168 GLN A O 1
ATOM 1405 N N . LEU A 1 169 ? 0.928 40.813 -13.532 1.00 27.91 169 LEU A N 1
ATOM 1406 C CA . LEU A 1 169 ? 0.034 41.243 -14.600 1.00 27.91 169 LEU A CA 1
ATOM 1407 C C . LEU A 1 169 ? 0.338 42.683 -15.032 1.00 27.91 169 LEU A C 1
ATOM 1409 O O . LEU A 1 169 ? 0.370 43.581 -14.191 1.00 27.91 169 LEU A O 1
ATOM 1413 N N . ASN A 1 170 ? 0.443 42.910 -16.342 1.00 28.05 170 ASN A N 1
ATOM 1414 C CA . ASN A 1 170 ? 0.115 44.204 -16.926 1.00 28.05 170 ASN A CA 1
ATOM 1415 C C . ASN A 1 170 ? -0.530 44.011 -18.305 1.00 28.05 170 ASN A C 1
ATOM 1417 O O . ASN A 1 170 ? 0.003 43.312 -19.166 1.00 28.05 170 ASN A O 1
ATOM 1421 N N . GLU A 1 171 ? -1.707 44.608 -18.462 1.00 29.23 171 GLU A N 1
ATOM 1422 C CA . GLU A 1 171 ? -2.503 44.657 -19.686 1.00 29.23 171 GLU A CA 1
ATOM 1423 C C . GLU A 1 171 ? -1.889 45.638 -20.697 1.00 29.23 171 GLU A C 1
ATOM 1425 O O . GLU A 1 171 ? -1.336 46.674 -20.323 1.00 29.23 171 GLU A O 1
ATOM 1430 N N . GLY A 1 172 ? -2.031 45.336 -21.988 1.00 27.05 172 GLY A N 1
ATOM 1431 C CA . GLY A 1 172 ? -1.693 46.253 -23.072 1.00 27.05 172 GLY A CA 1
ATOM 1432 C C . GLY A 1 172 ? -1.945 45.636 -24.446 1.00 27.05 172 GLY A C 1
ATOM 1433 O O . GLY A 1 172 ? -1.234 44.726 -24.859 1.00 27.05 172 GLY A O 1
ATOM 1434 N N . ASP A 1 173 ? -2.972 46.143 -25.124 1.00 25.39 173 ASP A N 1
ATOM 1435 C CA . ASP A 1 173 ? -3.415 45.818 -26.482 1.00 25.39 173 ASP A CA 1
ATOM 1436 C C . ASP A 1 173 ? -2.295 45.770 -27.543 1.00 25.39 173 ASP A C 1
ATOM 1438 O O . ASP A 1 173 ? -1.410 46.623 -27.547 1.00 25.39 173 ASP A O 1
ATOM 1442 N N . MET A 1 174 ? -2.411 44.863 -28.529 1.00 26.81 174 MET A N 1
ATOM 1443 C CA . MET A 1 174 ? -2.586 45.220 -29.957 1.00 26.81 174 MET A CA 1
ATOM 1444 C C . MET A 1 174 ? -2.511 44.013 -30.925 1.00 26.81 174 MET A C 1
ATOM 1446 O O . MET A 1 174 ? -1.522 43.297 -31.000 1.00 26.81 174 MET A O 1
ATOM 1450 N N . ASN A 1 175 ? -3.584 43.876 -31.715 1.00 25.56 175 ASN A N 1
ATOM 1451 C CA . ASN A 1 175 ? -3.701 43.483 -33.132 1.00 25.56 175 ASN A CA 1
ATOM 1452 C C . ASN A 1 175 ? -2.734 42.477 -33.807 1.00 25.56 175 ASN A C 1
ATOM 1454 O O . ASN A 1 175 ? -1.599 42.782 -34.154 1.00 25.56 175 ASN A O 1
ATOM 1458 N N . ILE A 1 176 ? -3.332 41.339 -34.184 1.00 26.41 176 ILE A N 1
ATOM 1459 C CA . ILE A 1 176 ? -3.377 40.685 -35.515 1.00 26.41 176 ILE A CA 1
ATOM 1460 C C . ILE A 1 176 ? -2.387 41.192 -36.591 1.00 26.41 176 ILE A C 1
ATOM 1462 O O . ILE A 1 176 ? -2.563 42.282 -37.130 1.00 26.41 176 ILE A O 1
ATOM 1466 N N . SER A 1 177 ? -1.515 40.300 -37.085 1.00 24.67 177 SER A N 1
ATOM 1467 C CA . SER A 1 177 ? -1.464 39.955 -38.522 1.00 24.67 177 SER A CA 1
ATOM 1468 C C . SER A 1 177 ? -0.748 38.621 -38.772 1.00 24.67 177 SER A C 1
ATOM 1470 O O . SER A 1 177 ? 0.287 38.316 -38.188 1.00 24.67 177 SER A O 1
ATOM 1472 N N . VAL A 1 178 ? -1.357 37.818 -39.642 1.00 31.89 178 VAL A N 1
ATOM 1473 C CA . VAL A 1 178 ? -0.862 36.547 -40.175 1.00 31.89 178 VAL A CA 1
ATOM 1474 C C . VAL A 1 178 ? -0.019 36.851 -41.407 1.00 31.89 178 VAL A C 1
ATOM 1476 O O . VAL A 1 178 ? -0.562 37.406 -42.359 1.00 31.89 178 VAL A O 1
ATOM 1479 N N . GLN A 1 179 ? 1.245 36.425 -41.444 1.00 29.44 179 GLN A N 1
ATOM 1480 C CA . GLN A 1 179 ? 1.955 36.196 -42.705 1.00 29.44 179 GLN A CA 1
ATOM 1481 C C . GLN A 1 179 ? 2.880 34.981 -42.618 1.00 29.44 179 GLN A C 1
ATOM 1483 O O . GLN A 1 179 ? 3.748 34.875 -41.756 1.00 29.44 179 GLN A O 1
ATOM 1488 N N . ALA A 1 180 ? 2.652 34.070 -43.559 1.00 34.97 180 ALA A N 1
ATOM 1489 C CA . ALA A 1 180 ? 3.512 32.958 -43.900 1.00 34.97 180 ALA A CA 1
ATOM 1490 C C . ALA A 1 180 ? 4.790 33.455 -44.587 1.00 34.97 180 ALA A C 1
ATOM 1492 O O . ALA A 1 180 ? 4.722 34.267 -45.508 1.00 34.97 180 ALA A O 1
ATOM 1493 N N . ALA A 1 181 ? 5.934 32.893 -44.209 1.00 29.44 181 ALA A N 1
ATOM 1494 C CA . ALA A 1 181 ? 7.111 32.820 -45.064 1.00 29.44 181 ALA A CA 1
ATOM 1495 C C . ALA A 1 181 ? 7.975 31.646 -44.597 1.00 29.44 181 ALA A C 1
ATOM 1497 O O . ALA A 1 181 ? 8.461 31.622 -43.469 1.00 29.44 181 ALA A O 1
ATOM 1498 N N . GLY A 1 182 ? 8.127 30.650 -45.469 1.00 30.20 182 GLY A N 1
ATOM 1499 C CA . GLY A 1 182 ? 9.053 29.551 -45.255 1.00 30.20 182 GLY A CA 1
ATOM 1500 C C . GLY A 1 182 ? 10.496 30.034 -45.308 1.00 30.20 182 GLY A C 1
ATOM 1501 O O . GLY A 1 182 ? 10.854 30.836 -46.169 1.00 30.20 182 GLY A O 1
ATOM 1502 N N . GLN A 1 183 ? 11.330 29.479 -44.437 1.00 32.34 183 GLN A N 1
ATOM 1503 C CA . GLN A 1 183 ? 12.758 29.359 -44.681 1.00 32.34 183 GLN A CA 1
ATOM 1504 C C . GLN A 1 183 ? 13.225 27.982 -44.227 1.00 32.34 183 GLN A C 1
ATOM 1506 O O . GLN A 1 183 ? 13.046 27.570 -43.084 1.00 32.34 183 GLN A O 1
ATOM 1511 N N . GLN A 1 184 ? 13.792 27.275 -45.198 1.00 38.81 184 GLN A N 1
ATOM 1512 C CA . GLN A 1 184 ? 14.568 26.062 -45.040 1.00 38.81 184 GLN A CA 1
ATOM 1513 C C . GLN A 1 184 ? 15.745 26.351 -44.104 1.00 38.81 184 GLN A C 1
ATOM 1515 O O . GLN A 1 184 ? 16.587 27.193 -44.413 1.00 38.81 184 GLN A O 1
ATOM 1520 N N . GLN A 1 185 ? 15.826 25.626 -42.994 1.00 33.19 185 GLN A N 1
ATOM 1521 C CA . GLN A 1 185 ? 17.080 25.418 -42.283 1.00 33.19 185 GLN A CA 1
ATOM 1522 C C . GLN A 1 185 ? 17.380 23.925 -42.295 1.00 33.19 185 GLN A C 1
ATOM 1524 O O . GLN A 1 185 ? 16.659 23.103 -41.736 1.00 33.19 185 GLN A O 1
ATOM 1529 N N . SER A 1 186 ? 18.443 23.601 -43.021 1.00 36.72 186 SER A N 1
ATOM 1530 C CA . SER A 1 186 ? 19.144 22.329 -43.011 1.00 36.72 186 SER A CA 1
ATOM 1531 C C . SER A 1 186 ? 19.618 22.021 -41.592 1.00 36.72 186 SER A C 1
ATOM 1533 O O . SER A 1 186 ? 20.609 22.593 -41.135 1.00 36.72 186 SER A O 1
ATOM 1535 N N . ASN A 1 187 ? 18.914 21.122 -40.907 1.00 30.97 187 ASN A N 1
ATOM 1536 C CA . ASN A 1 187 ? 19.406 20.525 -39.677 1.00 30.97 187 ASN A CA 1
ATOM 1537 C C . ASN A 1 187 ? 20.326 19.357 -40.027 1.00 30.97 187 ASN A C 1
ATOM 1539 O O . ASN A 1 187 ? 19.943 18.416 -40.716 1.00 30.97 187 ASN A O 1
ATOM 1543 N N . VAL A 1 188 ? 21.559 19.463 -39.546 1.00 34.78 188 VAL A N 1
ATOM 1544 C CA . VAL A 1 188 ? 22.543 18.388 -39.510 1.00 34.78 188 VAL A CA 1
ATOM 1545 C C . VAL A 1 188 ? 21.981 17.285 -38.614 1.00 34.78 188 VAL A C 1
ATOM 1547 O O . VAL A 1 188 ? 21.820 17.475 -37.410 1.00 34.78 188 VAL A O 1
ATOM 1550 N N . GLU A 1 189 ? 21.653 16.147 -39.218 1.00 37.22 189 GLU A N 1
ATOM 1551 C CA . GLU A 1 189 ? 21.235 14.921 -38.542 1.00 37.22 189 GLU A CA 1
ATOM 1552 C C . GLU A 1 189 ? 22.398 14.357 -37.712 1.00 37.22 189 GLU A C 1
ATOM 1554 O O . GLU A 1 189 ? 23.178 13.517 -38.153 1.00 37.22 189 GLU A O 1
ATOM 1559 N N . GLY A 1 190 ? 22.512 14.819 -36.470 1.00 36.31 190 GLY A N 1
ATOM 1560 C CA . GLY A 1 190 ? 23.143 14.055 -35.401 1.00 36.31 190 GLY A CA 1
ATOM 1561 C C . GLY A 1 190 ? 22.164 12.991 -34.915 1.00 36.31 190 GLY A C 1
ATOM 1562 O O . GLY A 1 190 ? 21.531 13.172 -33.880 1.00 36.31 190 GLY A O 1
ATOM 1563 N N . GLY A 1 191 ? 21.994 11.916 -35.689 1.00 37.72 191 GLY A N 1
ATOM 1564 C CA . GLY A 1 191 ? 21.146 10.772 -35.351 1.00 37.72 191 GLY A CA 1
ATOM 1565 C C . GLY A 1 191 ? 21.694 9.993 -34.156 1.00 37.72 191 GLY A C 1
ATOM 1566 O O . GLY A 1 191 ? 22.329 8.953 -34.312 1.00 37.72 191 GLY A O 1
ATOM 1567 N N . GLY A 1 192 ? 21.479 10.505 -32.947 1.00 49.25 192 GLY A N 1
ATOM 1568 C CA . GLY A 1 192 ? 21.596 9.708 -31.736 1.00 49.25 192 GLY A CA 1
ATOM 1569 C C . GLY A 1 192 ? 20.406 8.759 -31.676 1.00 49.25 192 GLY A C 1
ATOM 1570 O O . GLY A 1 192 ? 19.304 9.199 -31.364 1.00 49.25 192 GLY A O 1
ATOM 1571 N N . ASN A 1 193 ? 20.611 7.479 -31.996 1.00 57.41 193 ASN A N 1
ATOM 1572 C CA . ASN A 1 193 ? 19.606 6.441 -31.767 1.00 57.41 193 ASN A CA 1
ATOM 1573 C C . ASN A 1 193 ? 19.221 6.449 -30.282 1.00 57.41 193 ASN A C 1
ATOM 1575 O O . ASN A 1 193 ? 19.991 5.991 -29.436 1.00 57.41 193 ASN A O 1
ATOM 1579 N N . SER A 1 194 ? 18.048 6.999 -29.965 1.00 69.62 194 SER A N 1
ATOM 1580 C CA . SER A 1 194 ? 17.460 6.853 -28.640 1.00 69.62 194 SER A CA 1
ATOM 1581 C C . SER A 1 194 ? 17.076 5.390 -28.478 1.00 69.62 194 SER A C 1
ATOM 1583 O O . SER A 1 194 ? 16.227 4.897 -29.214 1.00 69.62 194 SER A O 1
ATOM 1585 N N . ILE A 1 195 ? 17.715 4.711 -27.528 1.00 77.56 195 ILE A N 1
ATOM 1586 C CA . ILE A 1 195 ? 17.321 3.366 -27.096 1.00 77.56 195 ILE A CA 1
ATOM 1587 C C . ILE A 1 195 ? 15.865 3.446 -26.611 1.00 77.56 195 ILE A C 1
ATOM 1589 O O . ILE A 1 195 ? 15.456 4.483 -26.092 1.00 77.56 195 ILE A O 1
ATOM 1593 N N . THR A 1 196 ? 15.052 2.416 -26.814 1.00 84.62 196 THR A N 1
ATOM 1594 C CA . THR A 1 196 ? 13.686 2.354 -26.258 1.00 84.62 196 THR A CA 1
ATOM 1595 C C . THR A 1 196 ? 13.675 1.650 -24.897 1.00 84.62 196 THR A C 1
ATOM 1597 O O . THR A 1 196 ? 14.590 0.900 -24.564 1.00 84.62 196 THR A O 1
ATOM 1600 N N . PHE A 1 197 ? 12.625 1.839 -24.086 1.00 83.75 197 PHE A N 1
ATOM 1601 C CA . PHE A 1 197 ? 12.520 1.147 -22.789 1.00 83.75 197 PHE A CA 1
ATOM 1602 C C . PHE A 1 197 ? 12.519 -0.382 -22.941 1.00 83.75 197 PHE A C 1
ATOM 1604 O O . PHE A 1 197 ? 13.155 -1.084 -22.159 1.00 83.75 197 PHE A O 1
ATOM 1611 N N . SER A 1 198 ? 11.875 -0.892 -23.993 1.00 84.75 198 SER A N 1
ATOM 1612 C CA . SER A 1 198 ? 11.869 -2.320 -24.319 1.00 84.75 198 SER A CA 1
ATOM 1613 C C . SER A 1 198 ? 13.268 -2.833 -24.683 1.00 84.75 198 SER A C 1
ATOM 1615 O O . SER A 1 198 ? 13.693 -3.868 -24.175 1.00 84.75 198 SER A O 1
ATOM 1617 N N . GLU A 1 199 ? 14.028 -2.078 -25.482 1.00 86.00 199 GLU A N 1
ATOM 1618 C CA . GLU A 1 199 ? 15.421 -2.417 -25.811 1.00 86.00 199 GLU A CA 1
ATOM 1619 C C . GLU A 1 199 ? 16.326 -2.408 -24.572 1.00 86.00 199 GLU A C 1
ATOM 1621 O O . GLU A 1 199 ? 17.190 -3.274 -24.429 1.00 86.00 199 GLU A O 1
ATOM 1626 N N . PHE A 1 200 ? 16.110 -1.463 -23.652 1.00 85.88 200 PHE A N 1
ATOM 1627 C CA . PHE A 1 200 ? 16.814 -1.430 -22.372 1.00 85.88 200 PHE A CA 1
ATOM 1628 C C . PHE A 1 200 ? 16.529 -2.687 -21.535 1.00 85.88 200 PHE A C 1
ATOM 1630 O O . PHE A 1 200 ? 17.466 -3.336 -21.068 1.00 85.88 200 PHE A O 1
ATOM 1637 N N . LEU A 1 201 ? 15.254 -3.064 -21.379 1.00 87.19 201 LEU A N 1
ATOM 1638 C CA . LEU A 1 201 ? 14.863 -4.269 -20.639 1.00 87.19 201 LEU A CA 1
ATOM 1639 C C . LEU A 1 201 ? 15.404 -5.549 -21.282 1.00 87.19 201 LEU A C 1
ATOM 1641 O O . LEU A 1 201 ? 15.901 -6.426 -20.573 1.00 87.19 201 LEU A O 1
ATOM 1645 N N . ALA A 1 202 ? 15.397 -5.627 -22.615 1.00 87.19 202 ALA A N 1
ATOM 1646 C CA . ALA A 1 202 ? 15.994 -6.739 -23.347 1.00 87.19 202 ALA A CA 1
ATOM 1647 C C . ALA A 1 202 ? 17.498 -6.876 -23.047 1.00 87.19 202 ALA A C 1
ATOM 1649 O O . ALA A 1 202 ? 17.998 -7.990 -22.899 1.00 87.19 202 ALA A O 1
ATOM 1650 N N . GLY A 1 203 ? 18.213 -5.757 -22.868 1.00 83.88 203 GLY A N 1
ATOM 1651 C CA . GLY A 1 203 ? 19.615 -5.745 -22.433 1.00 83.88 203 GLY A CA 1
ATOM 1652 C C . GLY A 1 203 ? 19.848 -6.323 -21.030 1.00 83.88 203 GLY A C 1
ATOM 1653 O O . GLY A 1 203 ? 20.934 -6.827 -20.751 1.00 83.88 203 GLY A O 1
ATOM 1654 N N . LEU A 1 204 ? 18.827 -6.306 -20.168 1.00 84.06 204 LEU A N 1
ATOM 1655 C CA . LEU A 1 204 ? 18.830 -6.946 -18.846 1.00 84.06 204 LEU A CA 1
ATOM 1656 C C . LEU A 1 204 ? 18.262 -8.373 -18.871 1.00 84.06 204 LEU A C 1
ATOM 1658 O O . LEU A 1 204 ? 18.114 -8.986 -17.815 1.00 84.06 204 LEU A O 1
ATOM 1662 N N . ASN A 1 205 ? 17.950 -8.904 -20.059 1.00 87.62 205 ASN A N 1
ATOM 1663 C CA . ASN A 1 205 ? 17.283 -10.191 -20.243 1.00 87.62 205 ASN A CA 1
ATOM 1664 C C . ASN A 1 205 ? 15.914 -10.260 -19.530 1.00 87.62 205 ASN A C 1
ATOM 1666 O O . ASN A 1 205 ? 15.560 -11.283 -18.943 1.00 87.62 205 ASN A O 1
ATOM 1670 N N . ILE A 1 206 ? 15.166 -9.149 -19.555 1.00 88.94 206 ILE A N 1
ATOM 1671 C CA . ILE A 1 206 ? 13.809 -9.028 -19.009 1.00 88.94 206 ILE A CA 1
ATOM 1672 C C . ILE A 1 206 ? 12.813 -8.951 -20.169 1.00 88.94 206 ILE A C 1
ATOM 1674 O O . ILE A 1 206 ? 12.936 -8.085 -21.037 1.00 88.94 206 ILE A O 1
ATOM 1678 N N . ASP A 1 207 ? 11.809 -9.829 -20.160 1.00 90.69 207 ASP A N 1
ATOM 1679 C CA . ASP A 1 207 ? 10.717 -9.805 -21.134 1.00 90.69 207 ASP A CA 1
ATOM 1680 C C . ASP A 1 207 ? 9.673 -8.737 -20.762 1.00 90.69 207 ASP A C 1
ATOM 1682 O O . ASP A 1 207 ? 9.284 -8.585 -19.600 1.00 90.69 207 ASP A O 1
ATOM 1686 N N . CYS A 1 208 ? 9.182 -8.002 -21.761 1.00 89.69 208 CYS A N 1
ATOM 1687 C CA . CYS A 1 208 ? 8.100 -7.039 -21.577 1.00 89.69 208 CYS A CA 1
ATOM 1688 C C . CYS A 1 208 ? 6.790 -7.723 -21.147 1.00 89.69 208 CYS A C 1
ATOM 1690 O O . CYS A 1 208 ? 5.995 -7.108 -20.435 1.00 89.69 208 CYS A O 1
ATOM 1692 N N . GLU A 1 209 ? 6.586 -8.997 -21.504 1.00 92.44 209 GLU A N 1
ATOM 1693 C CA . GLU A 1 209 ? 5.430 -9.790 -21.061 1.00 92.44 209 GLU A CA 1
ATOM 1694 C C . GLU A 1 209 ? 5.406 -10.040 -19.544 1.00 92.44 209 GLU A C 1
ATOM 1696 O O . GLU A 1 209 ? 4.361 -10.386 -18.985 1.00 92.44 209 GLU A O 1
ATOM 1701 N N . ASP A 1 210 ? 6.537 -9.864 -18.854 1.00 94.25 210 ASP A N 1
ATOM 1702 C CA . ASP A 1 210 ? 6.632 -10.024 -17.402 1.00 94.25 210 ASP A CA 1
ATOM 1703 C C . ASP A 1 210 ? 6.343 -8.730 -16.629 1.00 94.25 210 ASP A C 1
ATOM 1705 O O . ASP A 1 210 ? 6.073 -8.784 -15.427 1.00 94.25 210 ASP A O 1
ATOM 1709 N N . LEU A 1 211 ? 6.323 -7.568 -17.295 1.00 93.75 211 LEU A N 1
ATOM 1710 C CA . LEU A 1 211 ? 6.031 -6.278 -16.659 1.00 93.75 211 LEU A CA 1
ATOM 1711 C C . LEU A 1 211 ? 4.684 -6.221 -15.925 1.00 93.75 211 LEU A C 1
ATOM 1713 O O . LEU A 1 211 ? 4.652 -5.636 -14.835 1.00 93.75 211 LEU A O 1
ATOM 1717 N N . PRO A 1 212 ? 3.583 -6.804 -16.444 1.00 95.62 212 PRO A N 1
ATOM 1718 C CA . PRO A 1 212 ? 2.318 -6.818 -15.729 1.00 95.62 212 PRO A CA 1
ATOM 1719 C C . PRO A 1 212 ? 2.207 -7.957 -14.703 1.00 95.62 212 PRO A C 1
ATOM 1721 O O . PRO A 1 212 ? 1.168 -8.085 -14.056 1.00 95.62 212 PRO A O 1
ATOM 1724 N N . LYS A 1 213 ? 3.233 -8.802 -14.523 1.00 96.44 213 LYS A N 1
ATOM 1725 C CA . LYS A 1 213 ? 3.203 -9.927 -13.577 1.00 96.44 213 LYS A CA 1
ATOM 1726 C C . LYS A 1 213 ? 3.721 -9.488 -12.207 1.00 96.44 213 LYS A C 1
ATOM 1728 O O . LYS A 1 213 ? 4.851 -9.024 -12.058 1.00 96.44 213 LYS A O 1
ATOM 1733 N N . PHE A 1 214 ? 2.897 -9.688 -11.184 1.00 97.19 214 PHE A N 1
ATOM 1734 C CA . PHE A 1 214 ? 3.197 -9.326 -9.800 1.00 97.19 214 PHE A CA 1
ATOM 1735 C C . PHE A 1 214 ? 2.879 -10.481 -8.858 1.00 97.19 214 PHE A C 1
ATOM 1737 O O . PHE A 1 214 ? 2.046 -11.336 -9.159 1.00 97.19 214 PHE A O 1
ATOM 1744 N N . THR A 1 215 ? 3.490 -10.468 -7.681 1.00 97.38 215 THR A N 1
ATOM 1745 C CA . THR A 1 215 ? 3.023 -11.231 -6.531 1.00 97.38 215 THR A CA 1
ATOM 1746 C C . THR A 1 215 ? 2.335 -10.305 -5.536 1.00 97.38 215 THR A C 1
ATOM 1748 O O . THR A 1 215 ? 2.738 -9.156 -5.333 1.00 97.38 215 THR A O 1
ATOM 1751 N N . ILE A 1 216 ? 1.248 -10.791 -4.937 1.00 98.06 216 ILE A N 1
ATOM 1752 C CA . ILE A 1 216 ? 0.483 -10.077 -3.915 1.00 98.06 216 ILE A CA 1
ATOM 1753 C C . ILE A 1 216 ? 0.493 -10.892 -2.631 1.00 98.06 216 ILE A C 1
ATOM 1755 O O . ILE A 1 216 ? 0.157 -12.073 -2.628 1.00 98.06 216 ILE A O 1
ATOM 1759 N N . THR A 1 217 ? 0.833 -10.235 -1.526 1.00 97.88 217 THR A N 1
ATOM 1760 C CA . THR A 1 217 ? 0.741 -10.786 -0.171 1.00 97.88 217 THR A CA 1
ATOM 1761 C C . THR A 1 217 ? -0.114 -9.862 0.680 1.00 97.88 217 THR A C 1
ATOM 1763 O O . THR A 1 217 ? 0.078 -8.647 0.663 1.00 97.88 217 THR A O 1
ATOM 1766 N N . VAL A 1 218 ? -1.037 -10.417 1.466 1.00 98.12 218 VAL A N 1
ATOM 1767 C CA . VAL A 1 218 ? -1.871 -9.626 2.383 1.00 98.12 218 VAL A CA 1
ATOM 1768 C C . VAL A 1 218 ? -1.608 -10.048 3.815 1.00 98.12 218 VAL A C 1
ATOM 1770 O O . VAL A 1 218 ? -1.601 -11.240 4.135 1.00 98.12 218 VAL A O 1
ATOM 1773 N N . GLN A 1 219 ? -1.429 -9.064 4.693 1.00 97.81 219 GLN A N 1
ATOM 1774 C CA . GLN A 1 219 ? -1.202 -9.286 6.114 1.00 97.81 219 GLN A CA 1
ATOM 1775 C C . GLN A 1 219 ? -2.177 -8.482 6.968 1.00 97.81 219 GLN A C 1
ATOM 1777 O O . GLN A 1 219 ? -2.443 -7.307 6.711 1.00 97.81 219 GLN A O 1
ATOM 1782 N N . TYR A 1 220 ? -2.661 -9.099 8.042 1.00 97.50 220 TYR A N 1
ATOM 1783 C CA . TYR A 1 220 ? -3.411 -8.434 9.103 1.00 97.50 220 TYR A CA 1
ATOM 1784 C C . TYR A 1 220 ? -2.532 -8.338 10.339 1.00 97.50 220 TYR A C 1
ATOM 1786 O O . TYR A 1 220 ? -2.164 -9.358 10.917 1.00 97.50 220 TYR A O 1
ATOM 1794 N N . LYS A 1 221 ? -2.184 -7.115 10.756 1.00 93.88 221 LYS A N 1
ATOM 1795 C CA . LYS A 1 221 ? -1.292 -6.865 11.903 1.00 93.88 221 LYS A CA 1
ATOM 1796 C C . LYS A 1 221 ? -0.017 -7.728 11.858 1.00 93.88 221 LYS A C 1
ATOM 1798 O O . LYS A 1 221 ? 0.352 -8.342 12.856 1.00 93.88 221 LYS A O 1
ATOM 1803 N N . ASN A 1 222 ? 0.631 -7.779 10.692 1.00 92.00 222 ASN A N 1
ATOM 1804 C CA . ASN A 1 222 ? 1.827 -8.583 10.391 1.00 92.00 222 ASN A CA 1
ATOM 1805 C C . ASN A 1 222 ? 1.625 -10.111 10.335 1.00 92.00 222 ASN A C 1
ATOM 1807 O O . ASN A 1 222 ? 2.595 -10.841 10.157 1.00 92.00 222 ASN A O 1
ATOM 1811 N N . LYS A 1 223 ? 0.395 -10.624 10.460 1.00 96.12 223 LYS A N 1
ATOM 1812 C CA . LYS A 1 223 ? 0.088 -12.034 10.190 1.00 96.12 223 LYS A CA 1
ATOM 1813 C C . LYS A 1 223 ? -0.341 -12.189 8.736 1.00 96.12 223 LYS A C 1
ATOM 1815 O O . LYS A 1 223 ? -1.323 -11.573 8.330 1.00 96.12 223 LYS A O 1
ATOM 1820 N N . VAL A 1 224 ? 0.365 -13.020 7.973 1.00 97.44 224 VAL A N 1
ATOM 1821 C CA . VAL A 1 224 ? 0.001 -13.348 6.587 1.00 97.44 224 VAL A CA 1
ATOM 1822 C C . VAL A 1 224 ? -1.350 -14.061 6.567 1.00 97.44 224 VAL A C 1
ATOM 1824 O O . VAL A 1 224 ? -1.560 -15.029 7.298 1.00 97.44 224 VAL A O 1
ATOM 1827 N N . VAL A 1 225 ? -2.267 -13.549 5.751 1.00 97.75 225 VAL A N 1
ATOM 1828 C CA . VAL A 1 225 ? -3.622 -14.095 5.574 1.00 97.75 225 VAL A CA 1
ATOM 1829 C C . VAL A 1 225 ? -3.917 -14.471 4.132 1.00 97.75 225 VAL A C 1
ATOM 1831 O O . VAL A 1 225 ? -4.650 -15.425 3.898 1.00 97.75 225 VAL A O 1
ATOM 1834 N N . VAL A 1 226 ? -3.307 -13.765 3.183 1.00 97.25 226 VAL A N 1
ATOM 1835 C CA . VAL A 1 226 ? -3.202 -14.208 1.796 1.00 97.25 226 VAL A CA 1
ATOM 1836 C C . VAL A 1 226 ? -1.713 -14.420 1.551 1.00 97.25 226 VAL A C 1
ATOM 1838 O O . VAL A 1 226 ? -0.963 -13.440 1.654 1.00 97.25 226 VAL A O 1
ATOM 1841 N N . PRO A 1 227 ? -1.267 -15.670 1.328 1.00 96.56 227 PRO A N 1
ATOM 1842 C CA . PRO A 1 227 ? 0.127 -15.945 1.019 1.00 96.56 227 PRO A CA 1
ATOM 1843 C C . PRO A 1 227 ? 0.497 -15.310 -0.319 1.00 96.56 227 PRO A C 1
ATOM 1845 O O . PRO A 1 227 ? -0.372 -14.878 -1.078 1.00 96.56 227 PRO A O 1
ATOM 1848 N N . GLU A 1 228 ? 1.791 -15.275 -0.602 1.00 96.12 228 GLU A N 1
ATOM 1849 C CA . GLU A 1 228 ? 2.302 -14.747 -1.857 1.00 96.12 228 GLU A CA 1
ATOM 1850 C C . GLU A 1 228 ? 1.625 -15.428 -3.054 1.00 96.12 228 GLU A C 1
ATOM 1852 O O . GLU A 1 228 ? 1.786 -16.624 -3.296 1.00 96.12 228 GLU A O 1
ATOM 1857 N N . THR A 1 229 ? 0.806 -14.656 -3.766 1.00 96.50 229 THR A N 1
ATOM 1858 C CA . THR A 1 229 ? -0.033 -15.131 -4.864 1.00 96.50 229 THR A CA 1
ATOM 1859 C C . THR A 1 229 ? 0.385 -14.420 -6.137 1.00 96.50 229 THR A C 1
ATOM 1861 O O . THR A 1 229 ? 0.316 -13.193 -6.209 1.00 96.50 229 THR A O 1
ATOM 1864 N N . ALA A 1 230 ? 0.818 -15.180 -7.141 1.00 96.19 230 ALA A N 1
ATOM 1865 C CA . ALA A 1 230 ? 1.144 -14.636 -8.452 1.00 96.19 230 ALA A CA 1
ATOM 1866 C C . ALA A 1 230 ? -0.131 -14.209 -9.192 1.00 96.19 230 ALA A C 1
ATOM 1868 O O . ALA A 1 230 ? -1.126 -14.935 -9.223 1.00 96.19 230 ALA A O 1
ATOM 1869 N N . CYS A 1 231 ? -0.091 -13.035 -9.807 1.00 95.12 231 CYS A N 1
ATOM 1870 C CA . CYS A 1 231 ? -1.191 -12.466 -10.568 1.00 95.12 231 CYS A CA 1
ATOM 1871 C C . CYS A 1 231 ? -0.665 -11.657 -11.756 1.00 95.12 231 CYS A C 1
ATOM 1873 O O . CYS A 1 231 ? 0.390 -11.027 -11.683 1.00 95.12 231 CYS A O 1
ATOM 1875 N N . ASN A 1 232 ? -1.428 -11.658 -12.845 1.00 95.12 232 ASN A N 1
ATOM 1876 C CA . ASN A 1 232 ? -1.208 -10.757 -13.965 1.00 95.12 232 ASN A CA 1
ATOM 1877 C C . ASN A 1 232 ? -2.152 -9.557 -13.812 1.00 95.12 232 ASN A C 1
ATOM 1879 O O . ASN A 1 232 ? -3.370 -9.728 -13.781 1.00 95.12 232 ASN A O 1
ATOM 1883 N N . LEU A 1 233 ? -1.581 -8.363 -13.680 1.00 94.88 233 LEU A N 1
ATOM 1884 C CA . LEU A 1 233 ? -2.291 -7.110 -13.450 1.00 94.88 233 LEU A CA 1
ATOM 1885 C C . LEU A 1 233 ? -2.590 -6.330 -14.739 1.00 94.88 233 LEU A C 1
ATOM 1887 O O . LEU A 1 233 ? -3.123 -5.225 -14.632 1.00 94.88 233 LEU A O 1
ATOM 1891 N N . ALA A 1 234 ? -2.343 -6.907 -15.926 1.00 92.56 234 ALA A N 1
ATOM 1892 C CA . ALA A 1 234 ? -2.694 -6.316 -17.226 1.00 92.56 234 ALA A CA 1
ATOM 1893 C C . ALA A 1 234 ? -4.191 -5.979 -17.324 1.00 92.56 234 ALA A C 1
ATOM 1895 O O . ALA A 1 234 ? -4.570 -4.897 -17.755 1.00 92.56 234 ALA A O 1
ATOM 1896 N N . HIS A 1 235 ? -5.046 -6.875 -16.821 1.00 89.69 235 HIS A N 1
ATOM 1897 C CA . HIS A 1 235 ? -6.500 -6.667 -16.712 1.00 89.69 235 HIS A CA 1
ATOM 1898 C C . HIS A 1 235 ? -6.940 -6.250 -15.297 1.00 89.69 235 HIS A C 1
ATOM 1900 O O . HIS A 1 235 ? -8.127 -6.204 -14.967 1.00 89.69 235 HIS A O 1
ATOM 1906 N N . GLY A 1 236 ? -5.957 -5.950 -14.452 1.00 92.81 236 GLY A N 1
ATOM 1907 C CA . GLY A 1 236 ? -6.107 -5.571 -13.061 1.00 92.81 236 GLY A CA 1
ATOM 1908 C C . GLY A 1 236 ? -6.472 -6.715 -12.120 1.00 92.81 236 GLY A C 1
ATOM 1909 O O . GLY A 1 236 ? -6.666 -7.861 -12.514 1.00 92.81 236 GLY A O 1
ATOM 1910 N N . ILE A 1 237 ? -6.556 -6.388 -10.835 1.00 95.94 237 ILE A N 1
ATOM 1911 C CA . ILE A 1 237 ? -7.088 -7.260 -9.791 1.00 95.94 237 ILE A CA 1
ATOM 1912 C C . ILE A 1 237 ? -7.878 -6.433 -8.783 1.00 95.94 237 ILE A C 1
ATOM 1914 O O . ILE A 1 237 ? -7.441 -5.362 -8.352 1.00 95.94 237 ILE A O 1
ATOM 1918 N N . ARG A 1 238 ? -9.036 -6.943 -8.371 1.00 95.50 238 ARG A N 1
ATOM 1919 C CA . ARG A 1 238 ? -9.902 -6.341 -7.360 1.00 95.50 238 ARG A CA 1
ATOM 1920 C C . ARG A 1 238 ? -9.777 -7.085 -6.035 1.00 95.50 238 ARG A C 1
ATOM 1922 O O . ARG A 1 238 ? -10.249 -8.209 -5.895 1.00 95.50 238 ARG A O 1
ATOM 1929 N N . LEU A 1 239 ? -9.221 -6.423 -5.029 1.00 96.44 239 LEU A N 1
ATOM 1930 C CA . LEU A 1 239 ? -9.265 -6.871 -3.638 1.00 96.44 239 LEU A CA 1
ATOM 1931 C C . LEU A 1 239 ? -10.586 -6.464 -3.002 1.00 96.44 239 LEU A C 1
ATOM 1933 O O . LEU A 1 239 ? -10.903 -5.273 -2.943 1.00 96.44 239 LEU A O 1
ATOM 1937 N N . PHE A 1 240 ? -11.335 -7.428 -2.481 1.00 95.38 240 PHE A N 1
ATOM 1938 C CA . PHE A 1 240 ? -12.641 -7.181 -1.868 1.00 95.38 240 PHE A CA 1
ATOM 1939 C C . PHE A 1 240 ? -12.852 -8.045 -0.623 1.00 95.38 240 PHE A C 1
ATOM 1941 O O . PHE A 1 240 ? -12.090 -8.965 -0.355 1.00 95.38 240 PHE A O 1
ATOM 1948 N N . HIS A 1 241 ? -13.886 -7.734 0.155 1.00 96.00 241 HIS A N 1
ATOM 1949 C CA . HIS A 1 241 ? -14.297 -8.525 1.313 1.00 96.00 241 HIS A CA 1
ATOM 1950 C C . HIS A 1 241 ? -15.820 -8.617 1.368 1.00 96.00 241 HIS A C 1
ATOM 1952 O O . HIS A 1 241 ? -16.478 -7.586 1.235 1.00 96.00 241 HIS A O 1
ATOM 1958 N N . GLY A 1 242 ? -16.375 -9.803 1.625 1.00 92.94 242 GLY A N 1
ATOM 1959 C CA . GLY A 1 242 ? -17.816 -10.018 1.783 1.00 92.94 242 GLY A CA 1
ATOM 1960 C C . GLY A 1 242 ? -18.514 -10.458 0.493 1.00 92.94 242 GLY A C 1
ATOM 1961 O O . GLY A 1 242 ? -17.889 -10.996 -0.412 1.00 92.94 242 GLY A O 1
ATOM 1962 N N . ASN A 1 243 ? -19.830 -10.250 0.402 1.00 92.00 243 ASN A N 1
ATOM 1963 C CA . ASN A 1 243 ? -20.623 -10.759 -0.719 1.00 92.00 243 ASN A CA 1
ATOM 1964 C C . ASN A 1 243 ? -20.434 -9.912 -1.993 1.00 92.00 243 ASN A C 1
ATOM 1966 O O . ASN A 1 243 ? -20.935 -8.789 -2.093 1.00 92.00 243 ASN A O 1
ATOM 1970 N N . LEU A 1 244 ? -19.743 -10.478 -2.986 1.00 89.06 244 LEU A N 1
ATOM 1971 C CA . LEU A 1 244 ? -19.468 -9.822 -4.267 1.00 89.06 244 LEU A CA 1
ATOM 1972 C C . LEU A 1 244 ? -20.744 -9.494 -5.060 1.00 89.06 244 LEU A C 1
ATOM 1974 O O . LEU A 1 244 ? -20.829 -8.429 -5.671 1.00 89.06 244 LEU A O 1
ATOM 1978 N N . VAL A 1 245 ? -21.745 -10.379 -5.031 1.00 88.38 245 VAL A N 1
ATOM 1979 C CA . VAL A 1 245 ? -23.005 -10.208 -5.775 1.00 88.38 245 VAL A CA 1
ATOM 1980 C C . VAL A 1 245 ? -23.778 -9.009 -5.233 1.00 88.38 245 VAL A C 1
ATOM 1982 O O . VAL A 1 245 ? -24.213 -8.151 -5.998 1.00 88.38 245 VAL A O 1
ATOM 1985 N N . GLU A 1 246 ? -23.885 -8.903 -3.909 1.00 87.62 246 GLU A N 1
ATOM 1986 C CA . GLU A 1 246 ? -24.528 -7.759 -3.255 1.00 87.62 246 GLU A CA 1
ATOM 1987 C C . GLU A 1 246 ? -23.774 -6.456 -3.523 1.00 87.62 246 GLU A C 1
ATOM 1989 O O . GLU A 1 246 ? -24.392 -5.433 -3.811 1.00 87.62 246 GLU A O 1
ATOM 1994 N N . GLN A 1 247 ? -22.439 -6.480 -3.482 1.00 87.56 247 GLN A N 1
ATOM 1995 C CA . GLN A 1 247 ? -21.624 -5.304 -3.790 1.00 87.56 247 GLN A CA 1
ATOM 1996 C C . GLN A 1 247 ? -21.841 -4.808 -5.218 1.00 87.56 247 GLN A C 1
ATOM 1998 O O . GLN A 1 247 ? -22.004 -3.605 -5.425 1.00 87.56 247 GLN A O 1
ATOM 2003 N N . ASN A 1 248 ? -21.871 -5.718 -6.192 1.00 86.19 248 ASN A N 1
ATOM 2004 C CA . ASN A 1 248 ? -22.107 -5.366 -7.588 1.00 86.19 248 ASN A CA 1
ATOM 2005 C C . ASN A 1 248 ? -23.533 -4.826 -7.787 1.00 86.19 248 ASN A C 1
ATOM 2007 O O . ASN A 1 248 ? -23.697 -3.781 -8.411 1.00 86.19 248 ASN A O 1
ATOM 2011 N N . ALA A 1 249 ? -24.545 -5.440 -7.164 1.00 86.12 249 ALA A N 1
ATOM 2012 C CA . ALA A 1 249 ? -25.922 -4.941 -7.204 1.00 86.12 249 ALA A CA 1
ATOM 2013 C C . ALA A 1 249 ? -26.060 -3.539 -6.576 1.00 86.12 249 ALA A C 1
ATOM 2015 O O . ALA A 1 249 ? -26.720 -2.657 -7.131 1.00 86.12 249 ALA A O 1
ATOM 2016 N N . ILE A 1 250 ? -25.395 -3.293 -5.441 1.00 82.25 250 ILE A N 1
ATOM 2017 C CA . ILE A 1 250 ? -25.356 -1.966 -4.813 1.00 82.25 250 ILE A CA 1
ATOM 2018 C C . ILE A 1 250 ? -24.692 -0.960 -5.753 1.00 82.25 250 ILE A C 1
ATOM 2020 O O . ILE A 1 250 ? -25.226 0.129 -5.956 1.00 82.25 250 ILE A O 1
ATOM 2024 N N . ALA A 1 251 ? -23.561 -1.308 -6.361 1.00 82.00 251 ALA A N 1
ATOM 2025 C CA . ALA A 1 251 ? -22.869 -0.418 -7.283 1.00 82.00 251 ALA A CA 1
ATOM 2026 C C . ALA A 1 251 ? -23.727 -0.062 -8.511 1.00 82.00 251 ALA A C 1
ATOM 2028 O O . ALA A 1 251 ? -23.794 1.109 -8.888 1.00 82.00 251 ALA A O 1
ATOM 2029 N N . GLU A 1 252 ? -24.461 -1.024 -9.074 1.00 82.50 252 GLU A N 1
ATOM 2030 C CA . GLU A 1 252 ? -25.421 -0.764 -10.153 1.00 82.50 252 GLU A CA 1
ATOM 2031 C C . GLU A 1 252 ? -26.547 0.187 -9.726 1.00 82.50 252 GLU A C 1
ATOM 2033 O O . GLU A 1 252 ? -26.964 1.043 -10.511 1.00 82.50 252 GLU A O 1
ATOM 2038 N N . SER A 1 253 ? -27.019 0.067 -8.480 1.00 78.19 253 SER A N 1
ATOM 2039 C CA . SER A 1 253 ? -28.078 0.922 -7.928 1.00 78.19 253 SER A CA 1
ATOM 2040 C C . SER A 1 253 ? -27.617 2.352 -7.608 1.00 78.19 253 SER A C 1
ATOM 2042 O O . SER A 1 253 ? -28.419 3.280 -7.675 1.00 78.19 253 SER A O 1
ATOM 2044 N N . VAL A 1 254 ? -26.326 2.550 -7.313 1.00 73.81 254 VAL A N 1
ATOM 2045 C CA . VAL A 1 254 ? -25.720 3.849 -6.948 1.00 73.81 254 VAL A CA 1
ATOM 2046 C C . VAL A 1 254 ? -25.166 4.590 -8.180 1.00 73.81 254 VAL A C 1
ATOM 2048 O O . VAL A 1 254 ? -24.482 5.596 -8.057 1.00 73.81 254 VAL A O 1
ATOM 2051 N N . GLY A 1 255 ? -25.468 4.119 -9.395 1.00 70.56 255 GLY A N 1
ATOM 2052 C CA . GLY A 1 255 ? -25.061 4.793 -10.634 1.00 70.56 255 GLY A CA 1
ATOM 2053 C C . GLY A 1 255 ? -23.623 4.507 -11.074 1.00 70.56 255 GLY A C 1
ATOM 2054 O O . GLY A 1 255 ? -23.179 5.051 -12.077 1.00 70.56 255 GLY A O 1
ATOM 2055 N N . LEU A 1 256 ? -22.920 3.580 -10.416 1.00 73.25 256 LEU A N 1
ATOM 2056 C CA . LEU A 1 256 ? -21.576 3.126 -10.797 1.00 73.25 256 LEU A CA 1
ATOM 2057 C C . LEU A 1 256 ? -21.606 2.059 -11.908 1.00 73.25 256 LEU A C 1
ATOM 2059 O O . LEU A 1 256 ? -20.703 1.235 -11.996 1.00 73.25 256 LEU A O 1
ATOM 2063 N N . LYS A 1 257 ? -22.633 2.037 -12.767 1.00 71.44 257 LYS A N 1
ATOM 2064 C CA . LYS A 1 257 ? -22.836 0.966 -13.765 1.00 71.44 257 LYS A CA 1
ATOM 2065 C C . LYS A 1 257 ? -21.657 0.800 -14.726 1.00 71.44 257 LYS A C 1
ATOM 2067 O O . LYS A 1 257 ? -21.268 -0.329 -15.002 1.00 71.44 257 LYS A O 1
ATOM 2072 N N . SER A 1 258 ? -21.075 1.906 -15.192 1.00 71.06 258 SER A N 1
ATOM 2073 C CA . SER A 1 258 ? -19.888 1.890 -16.061 1.00 71.06 258 SER A CA 1
ATOM 2074 C C . SER A 1 258 ? -18.687 1.250 -15.364 1.00 71.06 258 SER A C 1
ATOM 2076 O O . SER A 1 258 ? -18.005 0.411 -15.943 1.00 71.06 258 SER A O 1
ATOM 2078 N N . VAL A 1 259 ? -18.484 1.574 -14.086 1.00 72.50 259 VAL A N 1
ATOM 2079 C CA . VAL A 1 259 ? -17.438 0.978 -13.254 1.00 72.50 259 VAL A CA 1
ATOM 2080 C C . VAL A 1 259 ? -17.715 -0.503 -13.015 1.00 72.50 259 VAL A C 1
ATOM 2082 O O . VAL A 1 259 ? -16.814 -1.312 -13.158 1.00 72.50 259 VAL A O 1
ATOM 2085 N N . VAL A 1 260 ? -18.947 -0.898 -12.683 1.00 72.56 260 VAL A N 1
ATOM 2086 C CA . VAL A 1 260 ? -19.294 -2.314 -12.460 1.00 72.56 260 VAL A CA 1
ATOM 2087 C C . VAL A 1 260 ? -19.042 -3.151 -13.705 1.00 72.56 260 VAL A C 1
ATOM 2089 O O . VAL A 1 260 ? -18.494 -4.240 -13.584 1.00 72.56 260 VAL A O 1
ATOM 2092 N N . GLN A 1 261 ? -19.376 -2.638 -14.890 1.00 72.69 261 GLN A N 1
ATOM 2093 C CA . GLN A 1 261 ? -19.069 -3.312 -16.152 1.00 72.69 261 GLN A CA 1
ATOM 2094 C C . GLN A 1 261 ? -17.560 -3.485 -16.354 1.00 72.69 261 GLN A C 1
ATOM 2096 O O . GLN A 1 261 ? -17.121 -4.564 -16.736 1.00 72.69 261 GLN A O 1
ATOM 2101 N N . GLN A 1 262 ? -16.759 -2.469 -16.023 1.00 70.50 262 GLN A N 1
ATOM 2102 C CA . GLN A 1 262 ? -15.295 -2.565 -16.068 1.00 70.50 262 GLN A CA 1
ATOM 2103 C C . GLN A 1 262 ? -14.741 -3.547 -15.022 1.00 70.50 262 GLN A C 1
ATOM 2105 O O . GLN A 1 262 ? -13.796 -4.282 -15.290 1.00 70.50 262 GLN A O 1
ATOM 2110 N N . LEU A 1 263 ? -15.351 -3.605 -13.834 1.00 77.31 263 LEU A N 1
ATOM 2111 C CA . LEU A 1 263 ? -14.968 -4.535 -12.770 1.00 77.31 263 LEU A CA 1
ATOM 2112 C C . LEU A 1 263 ? -15.443 -5.968 -13.018 1.00 77.31 263 LEU A C 1
ATOM 2114 O O . LEU A 1 263 ? -14.890 -6.877 -12.407 1.00 77.31 263 LEU A O 1
ATOM 2118 N N . ALA A 1 264 ? -16.450 -6.188 -13.866 1.00 76.19 264 ALA A N 1
ATOM 2119 C CA . ALA A 1 264 ? -17.024 -7.511 -14.111 1.00 76.19 264 ALA A CA 1
ATOM 2120 C C . ALA A 1 264 ? -16.002 -8.483 -14.716 1.00 76.19 264 ALA A C 1
ATOM 2122 O O . ALA A 1 264 ? -16.021 -9.668 -14.395 1.00 76.19 264 ALA A O 1
ATOM 2123 N N . ASN A 1 265 ? -1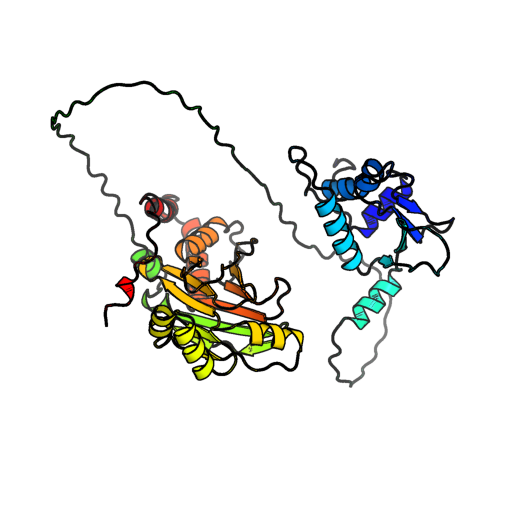5.085 -7.960 -15.532 1.00 79.56 265 ASN A N 1
ATOM 2124 C CA . ASN A 1 265 ? -14.009 -8.733 -16.149 1.00 79.56 265 ASN A CA 1
ATOM 2125 C C . ASN A 1 265 ? -12.716 -8.717 -15.320 1.00 79.56 265 ASN A C 1
ATOM 2127 O O . ASN A 1 265 ? -11.747 -9.373 -15.691 1.00 79.56 265 ASN A O 1
ATOM 2131 N N . CYS A 1 266 ? -12.682 -7.973 -14.210 1.00 86.62 266 CYS A N 1
ATOM 2132 C CA . CYS A 1 266 ? -11.494 -7.853 -13.381 1.00 86.62 266 CYS A CA 1
ATOM 2133 C C . CYS A 1 266 ? -11.390 -9.062 -12.434 1.00 86.62 266 CYS A C 1
ATOM 2135 O O . CYS A 1 266 ? -12.306 -9.283 -11.631 1.00 86.62 266 CYS A O 1
ATOM 2137 N N . PRO A 1 267 ? -10.286 -9.831 -12.477 1.00 93.06 267 PRO A N 1
ATOM 2138 C CA . PRO A 1 267 ? -10.008 -10.883 -11.509 1.00 93.06 267 PRO A CA 1
ATOM 2139 C C . PRO A 1 267 ? -10.158 -10.387 -10.071 1.00 93.06 267 PRO A C 1
ATOM 2141 O O . PRO A 1 267 ? -9.764 -9.271 -9.734 1.00 93.06 267 PRO A O 1
ATOM 2144 N N . THR A 1 268 ? -10.704 -11.225 -9.195 1.00 94.62 268 THR A N 1
ATOM 2145 C CA . THR A 1 268 ? -10.984 -10.835 -7.810 1.00 94.62 268 THR A CA 1
ATOM 2146 C C . THR A 1 268 ? -10.156 -11.635 -6.816 1.00 94.62 268 THR A C 1
ATOM 2148 O O . THR A 1 268 ? -10.022 -12.848 -6.957 1.00 94.62 268 THR A O 1
ATOM 2151 N N . LEU A 1 269 ? -9.681 -10.971 -5.765 1.00 96.31 269 LEU A N 1
ATOM 2152 C CA . LEU A 1 269 ? -8.999 -11.579 -4.629 1.00 96.31 269 LEU A CA 1
ATOM 2153 C C . LEU A 1 269 ? -9.779 -11.270 -3.347 1.00 96.31 269 LEU A C 1
ATOM 2155 O O . LEU A 1 269 ? -9.828 -10.122 -2.895 1.00 96.31 269 LEU A O 1
ATOM 2159 N N . GLU A 1 270 ? -10.418 -12.293 -2.779 1.00 96.44 270 GLU A N 1
ATOM 2160 C CA . GLU A 1 270 ? -11.199 -12.147 -1.552 1.00 96.44 270 GLU A CA 1
ATOM 2161 C C . GLU A 1 270 ? -10.286 -12.086 -0.323 1.00 96.44 270 GLU A C 1
ATOM 2163 O O . GLU A 1 270 ? -9.395 -12.912 -0.121 1.00 96.44 270 GLU A O 1
ATOM 2168 N N . LEU A 1 271 ? -10.535 -11.094 0.523 1.00 97.06 271 LEU A N 1
ATOM 2169 C CA . LEU A 1 271 ? -9.874 -10.907 1.798 1.00 97.06 271 LEU A CA 1
ATOM 2170 C C . LEU A 1 271 ? -10.619 -11.680 2.898 1.00 97.06 271 LEU A C 1
ATOM 2172 O O . LEU A 1 271 ? -11.809 -11.420 3.108 1.00 97.06 271 LEU A O 1
ATOM 2176 N N . PRO A 1 272 ? -9.952 -12.591 3.631 1.00 97.00 272 PRO A N 1
ATOM 2177 C CA . PRO A 1 272 ? -10.615 -13.440 4.616 1.00 97.00 272 PRO A CA 1
ATOM 2178 C C . PRO A 1 272 ? -11.147 -12.650 5.821 1.00 97.00 272 PRO A C 1
ATOM 2180 O O . PRO A 1 272 ? -10.621 -11.606 6.204 1.00 97.00 272 PRO A O 1
ATOM 2183 N N . VAL A 1 273 ? -12.192 -13.182 6.458 1.00 96.81 273 VAL A N 1
ATOM 2184 C CA . VAL A 1 273 ? -12.747 -12.649 7.715 1.00 96.81 273 VAL A CA 1
ATOM 2185 C C . VAL A 1 273 ? -11.685 -12.682 8.823 1.00 96.81 273 VAL A C 1
ATOM 2187 O O . VAL A 1 273 ? -10.867 -13.599 8.889 1.00 96.81 273 VAL A O 1
ATOM 2190 N N . SER A 1 274 ? -11.711 -11.693 9.720 1.00 96.00 274 SER A N 1
ATOM 2191 C CA . SER A 1 274 ? -10.806 -11.609 10.869 1.00 96.00 274 SER A CA 1
ATOM 2192 C C . SER A 1 274 ? -11.569 -11.578 12.191 1.00 96.00 274 SER A C 1
ATOM 2194 O O . SER A 1 274 ? -12.565 -10.872 12.336 1.00 96.00 274 SER A O 1
ATOM 2196 N N . GLU A 1 275 ? -11.064 -12.292 13.198 1.00 95.00 275 GLU A N 1
ATOM 2197 C CA . GLU A 1 275 ? -11.582 -12.220 14.574 1.00 95.00 275 GLU A CA 1
ATOM 2198 C C . GLU A 1 275 ? -11.258 -10.874 15.247 1.00 95.00 275 GLU A C 1
ATOM 2200 O O . GLU A 1 275 ? -11.895 -10.467 16.225 1.00 95.00 275 GLU A O 1
ATOM 2205 N N . ASP A 1 276 ? -10.270 -10.145 14.721 1.00 96.25 276 ASP A N 1
ATOM 2206 C CA . ASP A 1 276 ? -9.894 -8.849 15.254 1.00 96.25 276 ASP A CA 1
ATOM 2207 C C . ASP A 1 276 ? -10.920 -7.776 14.874 1.00 96.25 276 ASP A C 1
ATOM 2209 O O . ASP A 1 276 ? -11.084 -7.413 13.708 1.00 96.25 276 ASP A O 1
ATOM 2213 N N . ARG A 1 277 ? -11.564 -7.190 15.889 1.00 96.12 277 ARG A N 1
ATOM 2214 C CA . ARG A 1 277 ? -12.624 -6.183 15.708 1.00 96.12 277 ARG A CA 1
ATOM 2215 C C . ARG A 1 277 ? -12.198 -4.967 14.880 1.00 96.12 277 ARG A C 1
ATOM 2217 O O . ARG A 1 277 ? -13.050 -4.362 14.232 1.00 96.12 277 ARG A O 1
ATOM 2224 N N . LEU A 1 278 ? -10.928 -4.556 14.937 1.00 95.06 278 LEU A N 1
ATOM 2225 C CA . LEU A 1 278 ? -10.447 -3.405 14.165 1.00 95.06 278 LEU A CA 1
ATOM 2226 C C . LEU A 1 278 ? -10.213 -3.790 12.709 1.00 95.06 278 LEU A C 1
ATOM 2228 O O . LEU A 1 278 ? -10.636 -3.049 11.827 1.00 95.06 278 LEU A O 1
ATOM 2232 N N . VAL A 1 279 ? -9.580 -4.940 12.465 1.00 96.69 279 VAL A N 1
ATOM 2233 C CA . VAL A 1 279 ? -9.380 -5.468 11.107 1.00 96.69 279 VAL A CA 1
ATOM 2234 C C . VAL A 1 279 ? -10.732 -5.686 10.437 1.00 96.69 279 VAL A C 1
ATOM 2236 O O . VAL A 1 279 ? -10.965 -5.144 9.362 1.00 96.69 279 VAL A O 1
ATOM 2239 N N . GLN A 1 280 ? -11.660 -6.368 11.112 1.00 96.69 280 GLN A N 1
ATOM 2240 C CA . GLN A 1 280 ? -12.985 -6.645 10.565 1.00 96.69 280 GLN A CA 1
ATOM 2241 C C . GLN A 1 280 ? -13.773 -5.368 10.255 1.00 96.69 280 GLN A C 1
ATOM 2243 O O . GLN A 1 280 ? -14.477 -5.299 9.253 1.00 96.69 280 GLN A O 1
ATOM 2248 N N . ARG A 1 281 ? -13.628 -4.317 11.073 1.00 95.88 281 ARG A N 1
ATOM 2249 C CA . ARG A 1 281 ? -14.237 -3.013 10.774 1.00 95.88 281 ARG A CA 1
ATOM 2250 C C . ARG A 1 281 ? -13.693 -2.417 9.475 1.00 95.88 281 ARG A C 1
ATOM 2252 O O . ARG A 1 281 ? -14.485 -1.935 8.675 1.00 95.88 281 ARG A O 1
ATOM 2259 N N . VAL A 1 282 ? -12.374 -2.452 9.269 1.00 96.38 282 VAL A N 1
ATOM 2260 C CA . VAL A 1 282 ? -11.748 -1.946 8.034 1.00 96.38 282 VAL A CA 1
ATOM 2261 C C . VAL A 1 282 ? -12.191 -2.778 6.830 1.00 96.38 282 VAL A C 1
ATOM 2263 O O . VAL A 1 282 ? -12.547 -2.208 5.804 1.00 96.38 282 VAL A O 1
ATOM 2266 N N . LEU A 1 283 ? -12.242 -4.106 6.967 1.00 96.62 283 LEU A N 1
ATOM 2267 C CA . LEU A 1 283 ? -12.731 -5.007 5.920 1.00 96.62 283 LEU A CA 1
ATOM 2268 C C . LEU A 1 283 ? -14.176 -4.681 5.511 1.00 96.62 283 LEU A C 1
ATOM 2270 O O . LEU A 1 283 ? -14.462 -4.536 4.326 1.00 96.62 283 LEU A O 1
ATOM 2274 N N . ASN A 1 284 ? -15.065 -4.457 6.481 1.00 94.56 284 ASN A N 1
ATOM 2275 C CA . ASN A 1 284 ? -16.459 -4.076 6.224 1.00 94.56 284 ASN A CA 1
ATOM 2276 C C . ASN A 1 284 ? -16.600 -2.696 5.547 1.00 94.56 284 ASN A C 1
ATOM 2278 O O . ASN A 1 284 ? -17.618 -2.404 4.924 1.00 94.56 284 ASN A O 1
ATOM 2282 N N . GLU A 1 285 ? -15.597 -1.825 5.669 1.00 94.06 285 GLU A N 1
ATOM 2283 C CA . GLU A 1 285 ? -15.581 -0.482 5.078 1.00 94.06 285 GLU A CA 1
ATOM 2284 C C . GLU A 1 285 ? -14.938 -0.425 3.680 1.00 94.06 285 GLU A C 1
ATOM 2286 O O . GLU A 1 285 ? -14.907 0.651 3.061 1.00 94.06 285 GLU A O 1
ATOM 2291 N N . LEU A 1 286 ? -14.453 -1.559 3.159 1.00 92.69 286 LEU A N 1
ATOM 2292 C CA . LEU A 1 286 ? -13.870 -1.653 1.819 1.00 92.69 286 LEU A CA 1
ATOM 2293 C C . LEU A 1 286 ? -14.883 -1.346 0.711 1.00 92.69 286 LEU A C 1
ATOM 2295 O O . LEU A 1 286 ? -14.479 -0.885 -0.354 1.00 92.69 286 LEU A O 1
ATOM 2299 N N . GLY A 1 287 ? -16.185 -1.524 0.952 1.00 90.12 287 GLY A N 1
ATOM 2300 C CA . GLY A 1 287 ? -17.217 -1.284 -0.060 1.00 90.12 287 GLY A CA 1
ATOM 2301 C C . GLY A 1 287 ? -16.983 -2.168 -1.285 1.00 90.12 287 GLY A C 1
ATOM 2302 O O . GLY A 1 287 ? -16.916 -3.380 -1.144 1.00 90.12 287 GLY A O 1
ATOM 2303 N N . LEU A 1 288 ? -16.795 -1.565 -2.466 1.00 90.31 288 LEU A N 1
ATOM 2304 C CA . LEU A 1 288 ? -16.433 -2.308 -3.685 1.00 90.31 288 LEU A CA 1
ATOM 2305 C C . LEU A 1 288 ? -14.957 -2.728 -3.724 1.00 90.31 288 LEU A C 1
ATOM 2307 O O . LEU A 1 288 ? -14.524 -3.353 -4.682 1.00 90.31 288 LEU A O 1
ATOM 2311 N N . GLY A 1 289 ? -14.171 -2.406 -2.702 1.00 93.56 289 GLY A N 1
ATOM 2312 C CA . GLY A 1 289 ? -12.786 -2.829 -2.597 1.00 93.56 289 GLY A CA 1
ATOM 2313 C C . GLY A 1 289 ? -11.783 -1.848 -3.193 1.00 93.56 289 GLY A C 1
ATOM 2314 O O . GLY A 1 289 ? -12.005 -0.630 -3.252 1.00 93.56 289 GLY A O 1
ATOM 2315 N N . ILE A 1 290 ? -10.637 -2.405 -3.567 1.00 95.69 290 ILE A N 1
ATOM 2316 C CA . ILE A 1 290 ? -9.487 -1.707 -4.140 1.00 95.69 290 ILE A CA 1
ATOM 2317 C C . ILE A 1 290 ? -9.095 -2.446 -5.411 1.00 95.69 290 ILE A C 1
ATOM 2319 O O . ILE A 1 290 ? -9.050 -3.672 -5.413 1.00 95.69 290 ILE A O 1
ATOM 2323 N N . VAL A 1 291 ? -8.804 -1.705 -6.471 1.00 95.50 291 VAL A N 1
ATOM 2324 C CA . VAL A 1 291 ? -8.357 -2.260 -7.746 1.00 95.50 291 VAL A CA 1
ATOM 2325 C C . VAL A 1 291 ? -6.937 -1.813 -8.011 1.00 95.50 291 VAL A C 1
ATOM 2327 O O . VAL A 1 291 ? -6.631 -0.629 -7.869 1.00 95.50 291 VAL A O 1
ATOM 2330 N N . PHE A 1 292 ? -6.093 -2.757 -8.401 1.00 96.56 292 PHE A N 1
ATOM 2331 C CA . PHE A 1 292 ? -4.762 -2.493 -8.930 1.00 96.56 292 PHE A CA 1
ATOM 2332 C C . PHE A 1 292 ? -4.746 -2.850 -10.408 1.00 96.56 292 PHE A C 1
ATOM 2334 O O . PHE A 1 292 ? -5.287 -3.887 -10.772 1.00 96.56 292 PHE A O 1
ATOM 2341 N N . LEU A 1 293 ? -4.168 -1.997 -11.245 1.00 94.50 293 LEU A N 1
ATOM 2342 C CA . LEU A 1 293 ? -4.142 -2.161 -12.699 1.00 94.50 293 LEU A CA 1
ATOM 2343 C C . LEU A 1 293 ? -2.836 -1.599 -13.245 1.00 94.50 293 LEU A C 1
ATOM 2345 O O . LEU A 1 293 ? -2.409 -0.520 -12.826 1.00 94.50 293 LEU A O 1
ATOM 2349 N N . THR A 1 294 ? -2.217 -2.306 -14.181 1.00 94.44 294 THR A N 1
ATOM 2350 C CA . THR A 1 294 ? -1.038 -1.802 -14.884 1.00 94.44 294 THR A CA 1
ATOM 2351 C C . THR A 1 294 ? -1.429 -1.006 -16.117 1.00 94.44 294 THR A C 1
ATOM 2353 O O . THR A 1 294 ? -2.302 -1.415 -16.874 1.00 94.44 294 THR A O 1
ATOM 2356 N N . ASN A 1 295 ? -0.748 0.112 -16.338 1.00 91.56 295 ASN A N 1
ATOM 2357 C CA . ASN A 1 295 ? -0.760 0.834 -17.598 1.00 91.56 295 ASN A CA 1
ATOM 2358 C C . ASN A 1 295 ? 0.448 0.369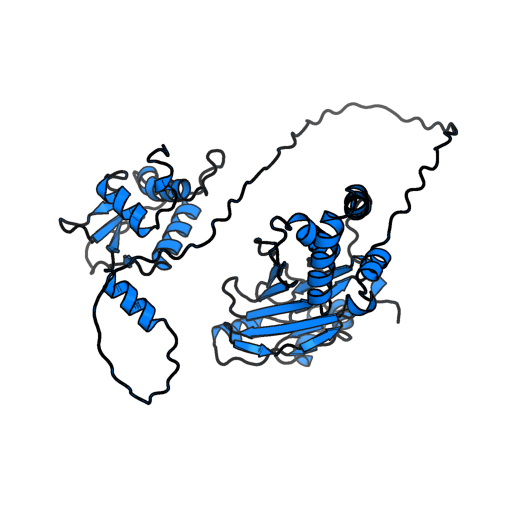 -18.418 1.00 91.56 295 ASN A C 1
ATOM 2360 O O . ASN A 1 295 ? 1.590 0.666 -18.061 1.00 91.56 295 ASN A O 1
ATOM 2364 N N . GLU A 1 296 ? 0.191 -0.372 -19.496 1.00 86.12 296 GLU A N 1
ATOM 2365 C CA . GLU A 1 296 ? 1.237 -0.933 -20.356 1.00 86.12 296 GLU A CA 1
ATOM 2366 C C . GLU A 1 296 ? 2.059 0.148 -21.061 1.00 86.12 296 GLU A C 1
ATOM 2368 O O . GLU A 1 296 ? 3.272 0.008 -21.163 1.00 86.12 296 GLU A O 1
ATOM 2373 N N . GLN A 1 297 ? 1.428 1.247 -21.487 1.00 85.81 297 GLN A N 1
ATOM 2374 C CA . GLN A 1 297 ? 2.110 2.336 -22.193 1.00 85.81 297 GLN A CA 1
ATOM 2375 C C . GLN A 1 297 ? 3.022 3.138 -21.264 1.00 85.81 297 GLN A C 1
ATOM 2377 O O . GLN A 1 297 ? 4.119 3.529 -21.651 1.00 85.81 297 GLN A O 1
ATOM 2382 N N . ALA A 1 298 ? 2.568 3.380 -20.033 1.00 87.19 298 ALA A N 1
ATOM 2383 C CA . ALA A 1 298 ? 3.338 4.117 -19.034 1.00 87.19 298 ALA A CA 1
ATOM 2384 C C . ALA A 1 298 ? 4.309 3.226 -18.240 1.00 87.19 298 ALA A C 1
ATOM 2386 O O . ALA A 1 298 ? 5.105 3.743 -17.458 1.00 87.19 298 ALA A O 1
ATOM 2387 N N . HIS A 1 299 ? 4.226 1.899 -18.400 1.00 90.38 299 HIS A N 1
ATOM 2388 C CA . HIS A 1 299 ? 4.937 0.916 -17.577 1.00 90.38 299 HIS A CA 1
ATOM 2389 C C . HIS A 1 299 ? 4.766 1.196 -16.072 1.00 90.38 299 HIS A C 1
ATOM 2391 O O . HIS A 1 299 ? 5.725 1.214 -15.294 1.00 90.38 299 HIS A O 1
ATOM 2397 N N . ALA A 1 300 ? 3.522 1.449 -15.667 1.00 93.50 300 ALA A N 1
ATOM 2398 C CA . ALA A 1 300 ? 3.185 1.918 -14.329 1.00 93.50 300 ALA A CA 1
ATOM 2399 C C . ALA A 1 300 ? 2.064 1.091 -13.696 1.00 93.50 300 ALA A C 1
ATOM 2401 O O . ALA A 1 300 ? 1.188 0.575 -14.387 1.00 93.50 300 ALA A O 1
ATOM 2402 N N . LEU A 1 301 ? 2.061 0.988 -12.369 1.00 95.75 301 LEU A N 1
ATOM 2403 C CA . LEU A 1 301 ? 0.972 0.403 -11.595 1.00 95.75 301 LEU A CA 1
ATOM 2404 C C . LEU A 1 301 ? 0.128 1.519 -10.984 1.00 95.75 301 LEU A C 1
ATOM 2406 O O . LEU A 1 301 ? 0.631 2.391 -10.273 1.00 95.75 301 LEU A O 1
ATOM 2410 N N . SER A 1 302 ? -1.178 1.448 -11.208 1.00 95.62 302 SER A N 1
ATOM 2411 C CA . SER A 1 302 ? -2.162 2.355 -10.633 1.00 95.62 302 SER A CA 1
ATOM 2412 C C . SER A 1 302 ? -3.071 1.649 -9.637 1.00 95.62 302 SER A C 1
ATOM 2414 O O . SER A 1 302 ? -3.357 0.457 -9.750 1.00 95.62 302 SER A O 1
ATOM 2416 N N . ALA A 1 303 ? -3.556 2.413 -8.663 1.00 96.44 303 ALA A N 1
ATOM 2417 C CA . ALA A 1 303 ? -4.540 1.981 -7.687 1.00 96.44 303 ALA A CA 1
ATOM 2418 C C . ALA A 1 303 ? -5.812 2.822 -7.771 1.00 96.44 303 ALA A C 1
ATOM 2420 O O . ALA A 1 303 ? -5.769 4.043 -7.941 1.00 96.44 303 ALA A O 1
ATOM 2421 N N . MET A 1 304 ? -6.943 2.162 -7.558 1.00 94.06 304 MET A N 1
ATOM 2422 C CA . MET A 1 304 ? -8.264 2.767 -7.474 1.00 94.06 304 MET A CA 1
ATOM 2423 C C . MET A 1 304 ? -8.972 2.269 -6.213 1.00 94.06 304 MET A C 1
ATOM 2425 O O . MET A 1 304 ? -8.974 1.078 -5.904 1.00 94.06 304 MET A O 1
ATOM 2429 N N . ARG A 1 305 ? -9.581 3.188 -5.458 1.00 94.38 305 ARG A N 1
ATOM 2430 C CA . ARG A 1 305 ? -10.211 2.896 -4.162 1.00 94.38 305 ARG A CA 1
ATOM 2431 C C . ARG A 1 305 ? -11.684 3.270 -4.157 1.00 94.38 305 ARG A C 1
ATOM 2433 O O . ARG A 1 305 ? -12.010 4.445 -4.287 1.00 94.38 305 ARG A O 1
ATOM 2440 N N . PHE A 1 306 ? -12.561 2.318 -3.850 1.00 91.31 306 PHE A N 1
ATOM 2441 C CA . PHE A 1 306 ? -14.004 2.573 -3.710 1.00 91.31 306 PHE A CA 1
ATOM 2442 C C . PHE A 1 306 ? -14.458 2.728 -2.254 1.00 91.31 306 PHE A C 1
ATOM 2444 O O . PHE A 1 306 ? -15.414 3.453 -1.946 1.00 91.31 306 PHE A O 1
ATOM 2451 N N . GLY A 1 307 ? -13.756 2.051 -1.344 1.00 89.81 307 GLY A N 1
ATOM 2452 C CA . GLY A 1 307 ? -14.075 2.005 0.078 1.00 89.81 307 GLY A CA 1
ATOM 2453 C C . GLY A 1 307 ? -13.920 3.329 0.820 1.00 89.81 307 GLY A C 1
ATOM 2454 O O . GLY A 1 307 ? -13.252 4.270 0.380 1.00 89.81 307 GLY A O 1
ATOM 2455 N N . ARG A 1 308 ? -14.534 3.394 2.006 1.00 91.25 308 ARG A N 1
ATOM 2456 C CA . ARG A 1 308 ? -14.394 4.544 2.915 1.00 91.25 308 ARG A CA 1
ATOM 2457 C C . ARG A 1 308 ? -13.033 4.540 3.601 1.00 91.25 308 ARG A C 1
ATOM 2459 O O . ARG A 1 308 ? -12.432 5.607 3.750 1.00 91.25 308 ARG A O 1
ATOM 2466 N N . SER A 1 309 ? -12.528 3.356 3.945 1.00 93.50 309 SER A N 1
ATOM 2467 C CA . SER A 1 309 ? -11.209 3.183 4.549 1.00 93.50 309 SER A CA 1
ATOM 2468 C C . SER A 1 309 ? -10.122 3.783 3.666 1.00 93.50 309 SER A C 1
ATOM 2470 O O . SER A 1 309 ? -10.098 3.544 2.463 1.00 93.50 309 SER A O 1
ATOM 2472 N N . HIS A 1 310 ? -9.238 4.597 4.244 1.00 94.62 310 HIS A N 1
ATOM 2473 C CA . HIS A 1 310 ? -8.134 5.216 3.507 1.00 94.62 310 HIS A CA 1
ATOM 2474 C C . HIS A 1 310 ? -7.154 4.175 2.967 1.00 94.62 310 HIS A C 1
ATOM 2476 O O . HIS A 1 310 ? -6.900 3.178 3.632 1.00 94.62 310 HIS A O 1
ATOM 2482 N N . LEU A 1 311 ? -6.584 4.440 1.794 1.00 96.56 311 LEU A N 1
ATOM 2483 C CA . LEU A 1 311 ? -5.488 3.667 1.220 1.00 96.56 311 LEU A CA 1
ATOM 2484 C C . LEU A 1 311 ? -4.265 4.574 1.146 1.00 96.56 311 LEU A C 1
ATOM 2486 O O . LEU A 1 311 ? -4.351 5.691 0.626 1.00 96.56 311 LEU A O 1
ATOM 2490 N N . TYR A 1 312 ? -3.157 4.100 1.698 1.00 96.19 312 TYR A N 1
ATOM 2491 C CA . TYR A 1 312 ? -1.861 4.755 1.597 1.00 96.19 312 TYR A CA 1
ATOM 2492 C C . TYR A 1 312 ? -0.884 3.810 0.921 1.00 96.19 312 TYR A C 1
ATOM 2494 O O . TYR A 1 312 ? -0.794 2.666 1.341 1.00 96.19 312 TYR A O 1
ATOM 2502 N N . CYS A 1 313 ? -0.141 4.279 -0.067 1.00 95.00 313 CYS A N 1
ATOM 2503 C CA . CYS A 1 313 ? 0.851 3.488 -0.779 1.00 95.00 313 CYS A CA 1
ATOM 2504 C C . CYS A 1 313 ? 2.235 4.101 -0.580 1.00 95.00 313 CYS A C 1
ATOM 2506 O O . CYS A 1 313 ? 2.379 5.316 -0.439 1.00 95.00 313 CYS A O 1
ATOM 2508 N N . THR A 1 314 ? 3.246 3.250 -0.544 1.00 91.94 314 THR A N 1
ATOM 2509 C CA . THR A 1 314 ? 4.657 3.626 -0.578 1.00 91.94 314 THR A CA 1
ATOM 2510 C C . THR A 1 314 ? 5.397 2.559 -1.356 1.00 91.94 314 THR A C 1
ATOM 2512 O O . THR A 1 314 ? 4.978 1.404 -1.357 1.00 91.94 314 THR A O 1
ATOM 2515 N N . PHE A 1 315 ? 6.492 2.929 -1.995 1.00 86.31 315 PHE A N 1
ATOM 2516 C CA . PHE A 1 315 ? 7.379 1.993 -2.672 1.00 86.31 315 PHE A CA 1
ATOM 2517 C C . PHE A 1 315 ? 8.809 2.197 -2.176 1.00 86.31 315 PHE A C 1
ATOM 2519 O O . PHE A 1 315 ? 9.114 3.194 -1.510 1.00 86.31 315 PHE A O 1
ATOM 2526 N N . TYR A 1 316 ? 9.669 1.222 -2.448 1.00 69.69 316 TYR A N 1
ATOM 2527 C CA . TYR A 1 316 ? 11.065 1.260 -2.034 1.00 69.69 316 TYR A CA 1
ATOM 2528 C C . TYR A 1 316 ? 11.798 2.496 -2.587 1.00 69.69 316 TYR A C 1
ATOM 2530 O O . TYR A 1 316 ? 11.805 2.733 -3.788 1.00 69.69 316 TYR A O 1
ATOM 2538 N N . GLY A 1 317 ? 12.424 3.277 -1.702 1.00 62.88 317 GLY A N 1
ATOM 2539 C CA . GLY A 1 317 ? 13.108 4.535 -2.041 1.00 62.88 317 GLY A CA 1
ATOM 2540 C C . GLY A 1 317 ? 12.286 5.796 -1.750 1.00 62.88 317 GLY A C 1
ATOM 2541 O O . GLY A 1 317 ? 12.858 6.868 -1.587 1.00 62.88 317 GLY A O 1
ATOM 2542 N N . SER A 1 318 ? 10.965 5.680 -1.574 1.00 68.12 318 SER A N 1
ATOM 2543 C CA . SER A 1 318 ? 10.127 6.795 -1.126 1.00 68.12 318 SER A CA 1
ATOM 2544 C C . SER A 1 318 ? 9.814 6.685 0.365 1.00 68.12 318 SER A C 1
ATOM 2546 O O . SER A 1 318 ? 9.226 5.710 0.830 1.00 68.12 318 SER A O 1
ATOM 2548 N N . HIS A 1 319 ? 10.161 7.712 1.143 1.00 66.94 319 HIS A N 1
ATOM 2549 C CA . HIS A 1 319 ? 9.723 7.829 2.541 1.00 66.94 319 HIS A CA 1
ATOM 2550 C C . HIS A 1 319 ? 8.311 8.433 2.675 1.00 66.94 319 HIS A C 1
ATOM 2552 O O . HIS A 1 319 ? 7.761 8.511 3.781 1.00 66.94 319 HIS A O 1
ATOM 2558 N N . ALA A 1 320 ? 7.711 8.873 1.565 1.00 84.12 320 ALA A N 1
ATOM 2559 C CA . ALA A 1 320 ? 6.439 9.575 1.552 1.00 84.12 320 ALA A CA 1
ATOM 2560 C C . ALA A 1 320 ? 5.269 8.620 1.276 1.00 84.12 320 ALA A C 1
ATOM 2562 O O . ALA A 1 320 ? 5.110 8.081 0.186 1.00 84.12 320 ALA A O 1
ATOM 2563 N N . LEU A 1 321 ? 4.379 8.475 2.263 1.00 89.38 321 LEU A N 1
ATOM 2564 C CA . LEU A 1 321 ? 3.105 7.779 2.070 1.00 89.38 321 LEU A CA 1
ATOM 2565 C C . LEU A 1 321 ? 2.184 8.599 1.159 1.00 89.38 321 LEU A C 1
ATOM 2567 O O . LEU A 1 321 ? 1.642 9.627 1.581 1.00 89.38 321 LEU A O 1
ATOM 2571 N N . GLN A 1 322 ? 1.934 8.093 -0.043 1.00 92.44 322 GLN A N 1
ATOM 2572 C CA . GLN A 1 322 ? 0.971 8.655 -0.979 1.00 92.44 322 GLN A CA 1
ATOM 2573 C C . GLN A 1 322 ? -0.438 8.184 -0.624 1.00 92.44 322 GLN A C 1
ATOM 2575 O O . GLN A 1 322 ? -0.666 7.006 -0.363 1.00 92.44 322 GLN A O 1
ATOM 2580 N N . LYS A 1 323 ? -1.411 9.094 -0.578 1.00 94.62 323 LYS A N 1
ATOM 2581 C CA . LYS A 1 323 ? -2.811 8.741 -0.311 1.00 94.62 323 LYS A CA 1
ATOM 2582 C C . LYS A 1 323 ? -3.539 8.528 -1.636 1.00 94.62 323 LYS A C 1
ATOM 2584 O O . LYS A 1 323 ? -3.469 9.392 -2.501 1.00 94.62 323 LYS A O 1
ATOM 2589 N N . VAL A 1 324 ? -4.283 7.431 -1.754 1.00 95.44 324 VAL A N 1
ATOM 2590 C CA . VAL A 1 324 ? -5.155 7.180 -2.909 1.00 95.44 324 VAL A CA 1
ATOM 2591 C C . VAL A 1 324 ? -6.551 7.724 -2.619 1.00 95.44 324 VAL A C 1
ATOM 2593 O O . VAL A 1 324 ? -7.200 7.369 -1.619 1.00 95.44 324 VAL A O 1
ATOM 2596 N N . ASP A 1 325 ? -7.020 8.616 -3.483 1.00 93.94 325 ASP A N 1
ATOM 2597 C CA . ASP A 1 325 ? -8.330 9.232 -3.334 1.00 93.94 325 ASP A CA 1
ATOM 2598 C C . ASP A 1 325 ? -9.465 8.250 -3.605 1.00 93.94 325 ASP A C 1
ATOM 2600 O O . ASP A 1 325 ? -9.294 7.183 -4.189 1.00 93.94 325 ASP A O 1
ATOM 2604 N N . ARG A 1 326 ? -10.632 8.559 -3.036 1.00 92.25 326 ARG A N 1
ATOM 2605 C CA . ARG A 1 326 ? -11.804 7.699 -3.183 1.00 92.25 326 ARG A CA 1
ATOM 2606 C C . ARG A 1 326 ? -12.451 7.990 -4.531 1.00 92.25 326 ARG A C 1
ATOM 2608 O O . ARG A 1 326 ? -12.752 9.148 -4.802 1.00 92.25 326 ARG A O 1
ATOM 2615 N N . THR A 1 327 ? -12.708 6.944 -5.300 1.00 88.75 327 THR A N 1
ATOM 2616 C CA . THR A 1 327 ? -13.571 6.980 -6.480 1.00 88.75 327 THR A CA 1
ATOM 2617 C C . THR A 1 327 ? -15.030 7.063 -6.048 1.00 88.75 327 THR A C 1
ATOM 2619 O O . THR A 1 327 ? -15.462 6.356 -5.129 1.00 88.75 327 THR A O 1
ATOM 2622 N N . THR A 1 328 ? -15.775 7.952 -6.693 1.00 81.44 328 THR A N 1
ATOM 2623 C CA . THR A 1 328 ? -17.213 8.149 -6.489 1.00 81.44 328 THR A CA 1
ATOM 2624 C C . THR A 1 328 ? -17.969 7.844 -7.780 1.00 81.44 328 THR A C 1
ATOM 2626 O O . THR A 1 328 ? -17.373 7.567 -8.815 1.00 81.44 328 THR A O 1
ATOM 2629 N N . ASP A 1 329 ? -19.294 7.875 -7.707 1.00 73.44 329 ASP A N 1
ATOM 2630 C CA . ASP A 1 329 ? -20.216 7.785 -8.844 1.00 73.44 329 ASP A CA 1
ATOM 2631 C C . ASP A 1 329 ? -19.970 8.853 -9.920 1.00 73.44 329 ASP A C 1
ATOM 2633 O O . ASP A 1 329 ? -20.251 8.623 -11.091 1.00 73.44 329 ASP A O 1
ATOM 2637 N N . GLN A 1 330 ? -19.419 10.001 -9.529 1.00 73.88 330 GLN A N 1
ATOM 2638 C CA . GLN A 1 330 ? -19.196 11.140 -10.420 1.00 73.88 330 GLN A CA 1
ATOM 2639 C C . GLN A 1 330 ? -17.787 11.188 -11.018 1.00 73.88 330 GLN A C 1
ATOM 2641 O O . GLN A 1 330 ? -17.589 11.828 -12.047 1.00 73.88 330 GLN A O 1
ATOM 2646 N N . GLU A 1 331 ? -16.799 10.557 -10.377 1.00 81.75 331 GLU A N 1
ATOM 2647 C CA . GLU A 1 331 ? -15.393 10.721 -10.747 1.00 81.75 331 GLU A CA 1
ATOM 2648 C C . GLU A 1 331 ? -14.583 9.454 -10.441 1.00 81.75 331 GLU A C 1
ATOM 2650 O O . GLU A 1 331 ? -14.402 9.069 -9.277 1.00 81.75 331 GLU A O 1
ATOM 2655 N N . ILE A 1 332 ? -14.064 8.826 -11.501 1.00 83.62 332 ILE A N 1
ATOM 2656 C CA . ILE A 1 332 ? -13.136 7.695 -11.412 1.00 83.62 332 ILE A CA 1
ATOM 2657 C C . ILE A 1 332 ? -11.727 8.237 -11.184 1.00 83.62 332 ILE A C 1
ATOM 2659 O O . ILE A 1 332 ? -11.207 9.001 -11.996 1.00 83.62 332 ILE A O 1
ATOM 2663 N N . LYS A 1 333 ? -11.104 7.838 -10.070 1.00 88.06 333 LYS A N 1
ATOM 2664 C CA . LYS A 1 333 ? -9.771 8.304 -9.671 1.00 88.06 333 LYS A CA 1
ATOM 2665 C C . LYS A 1 333 ? -8.777 7.161 -9.692 1.00 88.06 333 LYS A C 1
ATOM 2667 O O . LYS A 1 333 ? -8.783 6.314 -8.796 1.00 88.06 333 LYS A O 1
ATOM 2672 N N . PHE A 1 334 ? -7.887 7.206 -10.675 1.00 90.06 334 PHE A N 1
ATOM 2673 C CA . PHE A 1 334 ? -6.665 6.418 -10.682 1.00 90.06 334 PHE A CA 1
ATOM 2674 C C . PHE A 1 334 ? -5.539 7.224 -10.057 1.00 90.06 334 PHE A C 1
ATOM 2676 O O . PHE A 1 334 ? -5.387 8.420 -10.310 1.00 90.06 334 PHE A O 1
ATOM 2683 N N . LYS A 1 335 ? -4.746 6.556 -9.228 1.00 94.44 335 LYS A N 1
ATOM 2684 C CA . LYS A 1 335 ? -3.493 7.102 -8.729 1.00 94.44 335 LYS A CA 1
ATOM 2685 C C . LYS A 1 335 ? -2.378 6.151 -9.111 1.00 94.44 335 LYS A C 1
ATOM 2687 O O . LYS A 1 335 ? -2.408 4.998 -8.691 1.00 94.44 335 LYS A O 1
ATOM 2692 N N . GLU A 1 336 ? -1.406 6.644 -9.865 1.00 94.69 336 GLU A N 1
ATOM 2693 C CA . GLU A 1 336 ? -0.150 5.933 -10.070 1.00 94.69 336 GLU A CA 1
ATOM 2694 C C . GLU A 1 336 ? 0.557 5.763 -8.720 1.00 94.69 336 GLU A C 1
ATOM 2696 O O . GLU A 1 336 ? 0.698 6.725 -7.959 1.00 94.69 336 GLU A O 1
ATOM 2701 N N . ILE A 1 337 ? 0.915 4.521 -8.397 1.00 94.81 337 ILE A N 1
ATOM 2702 C CA . ILE A 1 337 ? 1.555 4.135 -7.131 1.00 94.81 337 ILE A CA 1
ATOM 2703 C C . ILE A 1 337 ? 2.954 3.549 -7.334 1.00 94.81 337 ILE A C 1
ATOM 2705 O O . ILE A 1 337 ? 3.668 3.362 -6.349 1.00 94.81 337 ILE A O 1
ATOM 2709 N N . PHE A 1 338 ? 3.325 3.244 -8.579 1.00 94.12 338 PHE A N 1
ATOM 2710 C CA . PHE A 1 338 ? 4.634 2.732 -8.966 1.00 94.12 338 PHE A CA 1
ATOM 2711 C C . PHE A 1 338 ? 4.856 2.926 -10.468 1.00 94.12 338 PHE A C 1
ATOM 2713 O O . PHE A 1 338 ? 3.929 2.726 -11.250 1.00 94.12 338 PHE A O 1
ATOM 2720 N N . ASN A 1 339 ? 6.088 3.237 -10.860 1.00 92.75 339 ASN A N 1
ATOM 2721 C CA . ASN A 1 339 ? 6.506 3.376 -12.248 1.00 92.75 339 ASN A CA 1
ATOM 2722 C C . ASN A 1 339 ? 7.879 2.718 -12.431 1.00 92.75 339 ASN A C 1
ATOM 2724 O O . ASN A 1 339 ? 8.813 3.026 -11.685 1.00 92.75 339 ASN A O 1
ATOM 2728 N N . TYR A 1 340 ? 8.018 1.817 -13.409 1.00 91.19 340 TYR A N 1
ATOM 2729 C CA . TYR A 1 340 ? 9.285 1.110 -13.618 1.00 91.19 340 TYR A CA 1
ATOM 2730 C C . TYR A 1 340 ? 10.429 2.060 -13.980 1.00 91.19 340 TYR A C 1
ATOM 2732 O O . TYR A 1 340 ? 11.542 1.879 -13.492 1.00 91.19 340 TYR A O 1
ATOM 2740 N N . GLN A 1 341 ? 10.177 3.087 -14.794 1.00 88.12 341 GLN A N 1
ATOM 2741 C CA . GLN A 1 341 ? 11.212 4.038 -15.199 1.00 88.12 341 GLN A CA 1
ATOM 2742 C C . GLN A 1 341 ? 11.694 4.867 -14.006 1.00 88.12 341 GLN A C 1
ATOM 2744 O O . GLN A 1 341 ? 12.898 5.022 -13.809 1.00 88.12 341 GLN A O 1
ATOM 2749 N N . GLU A 1 342 ? 10.776 5.370 -13.177 1.00 86.75 342 GLU A N 1
ATOM 2750 C CA . GLU A 1 342 ? 11.152 6.097 -11.959 1.00 86.75 342 GLU A CA 1
ATOM 2751 C C . GLU A 1 342 ? 11.925 5.208 -10.986 1.00 86.75 342 GLU A C 1
ATOM 2753 O O . GLU A 1 342 ? 12.939 5.636 -10.437 1.00 86.75 342 GLU A O 1
ATOM 2758 N N . GLN A 1 343 ? 11.497 3.954 -10.828 1.00 87.06 343 GLN A N 1
ATOM 2759 C CA . GLN A 1 343 ? 12.163 3.001 -9.952 1.00 87.06 343 GLN A CA 1
ATOM 2760 C C . GLN A 1 343 ? 13.581 2.677 -10.430 1.00 87.06 343 GLN A C 1
ATOM 2762 O O . GLN A 1 343 ? 14.518 2.718 -9.637 1.00 87.06 343 GLN A O 1
ATOM 2767 N N . ILE A 1 344 ? 13.757 2.380 -11.720 1.00 86.06 344 ILE A N 1
ATOM 2768 C CA . ILE A 1 344 ? 15.069 2.083 -12.309 1.00 86.06 344 ILE A CA 1
ATOM 2769 C C . ILE A 1 344 ? 15.995 3.287 -12.160 1.00 86.06 344 ILE A C 1
ATOM 2771 O O . ILE A 1 344 ? 17.145 3.126 -11.753 1.00 86.06 344 ILE A O 1
ATOM 2775 N N . ARG A 1 345 ? 15.488 4.500 -12.418 1.00 81.25 345 ARG A N 1
ATOM 2776 C CA . ARG A 1 345 ? 16.243 5.742 -12.212 1.00 81.25 345 ARG A CA 1
ATOM 2777 C C . ARG A 1 345 ? 16.698 5.870 -10.761 1.00 81.25 345 ARG A C 1
ATOM 2779 O O . ARG A 1 345 ? 17.887 6.026 -10.516 1.00 81.25 345 ARG A O 1
ATOM 2786 N N . ALA A 1 346 ? 15.776 5.722 -9.811 1.00 81.12 346 ALA A N 1
ATOM 2787 C CA . ALA A 1 346 ? 16.090 5.805 -8.390 1.00 81.12 346 ALA A CA 1
ATOM 2788 C C . ALA A 1 346 ? 17.101 4.729 -7.958 1.00 81.12 346 ALA A C 1
ATOM 2790 O O . ALA A 1 346 ? 17.950 4.991 -7.111 1.00 81.12 346 ALA A O 1
ATOM 2791 N N . MET A 1 347 ? 17.046 3.522 -8.524 1.00 80.75 347 MET A N 1
ATOM 2792 C CA . MET A 1 347 ? 18.021 2.462 -8.237 1.00 80.75 347 MET A CA 1
ATOM 2793 C C . MET A 1 347 ? 19.416 2.776 -8.789 1.00 80.75 347 MET A C 1
ATOM 2795 O O . MET A 1 347 ? 20.403 2.450 -8.134 1.00 80.75 347 MET A O 1
ATOM 2799 N N . LEU A 1 348 ? 19.499 3.406 -9.964 1.00 77.62 348 LEU A N 1
ATOM 2800 C CA . LEU A 1 348 ? 20.759 3.849 -10.565 1.00 77.62 348 LEU A CA 1
ATOM 2801 C C . LEU A 1 348 ? 21.368 5.043 -9.814 1.00 77.62 348 LEU A C 1
ATOM 2803 O O . LEU A 1 348 ? 22.577 5.080 -9.610 1.00 77.62 348 LEU A O 1
ATOM 2807 N N . GLU A 1 349 ? 20.541 5.998 -9.382 1.00 75.94 349 GLU A N 1
ATOM 2808 C CA . GLU A 1 349 ? 20.978 7.203 -8.662 1.00 75.94 349 GLU A CA 1
ATOM 2809 C C . GLU A 1 349 ? 21.405 6.904 -7.218 1.00 75.94 349 GLU A C 1
ATOM 2811 O O . GLU A 1 349 ? 22.411 7.430 -6.755 1.00 75.94 349 GLU A O 1
ATOM 2816 N N . ASN A 1 350 ? 20.692 6.015 -6.514 1.00 69.75 350 ASN A N 1
ATOM 2817 C CA . ASN A 1 350 ? 20.985 5.663 -5.117 1.00 69.75 350 ASN A CA 1
ATOM 2818 C C . ASN A 1 350 ? 22.111 4.623 -4.959 1.00 69.75 350 ASN A C 1
ATOM 2820 O O . ASN A 1 350 ? 22.274 4.037 -3.884 1.00 69.75 350 ASN A O 1
ATOM 2824 N N . HIS A 1 351 ? 22.894 4.364 -6.008 1.00 65.25 351 HIS A N 1
ATOM 2825 C CA . HIS A 1 351 ? 24.040 3.455 -5.967 1.00 65.25 351 HIS A CA 1
ATOM 2826 C C . HIS A 1 351 ? 25.258 4.143 -5.312 1.00 65.25 351 HIS A C 1
ATOM 2828 O O . HIS A 1 351 ? 26.344 4.203 -5.876 1.00 65.25 351 HIS A O 1
ATOM 2834 N N . GLU A 1 352 ? 25.072 4.684 -4.104 1.00 55.38 352 GLU A N 1
ATOM 2835 C CA . GLU A 1 352 ? 26.097 5.440 -3.367 1.00 55.38 352 GLU A CA 1
ATOM 2836 C C . GLU A 1 352 ? 27.235 4.554 -2.829 1.00 55.38 352 GLU A C 1
ATOM 2838 O O . GLU A 1 352 ? 28.285 5.065 -2.446 1.00 55.38 352 GLU A O 1
ATOM 2843 N N . ASP A 1 353 ? 27.058 3.227 -2.821 1.00 60.44 353 ASP A N 1
ATOM 2844 C CA . ASP A 1 353 ? 28.056 2.287 -2.311 1.00 60.44 353 ASP A CA 1
ATOM 2845 C C . ASP A 1 353 ? 28.154 1.036 -3.215 1.00 60.44 353 ASP A C 1
ATOM 2847 O O . ASP A 1 353 ? 27.216 0.229 -3.255 1.00 60.44 353 ASP A O 1
ATOM 2851 N N . PRO A 1 354 ? 29.258 0.832 -3.963 1.00 56.94 354 PRO A N 1
ATOM 2852 C CA . PRO A 1 354 ? 29.405 -0.256 -4.940 1.00 56.94 354 PRO A CA 1
ATOM 2853 C C . PRO A 1 354 ? 29.379 -1.676 -4.335 1.00 56.94 354 PRO A C 1
ATOM 2855 O O . PRO A 1 354 ? 29.428 -2.660 -5.074 1.00 56.94 354 PRO A O 1
ATOM 2858 N N . GLY A 1 355 ? 29.277 -1.808 -3.007 1.00 58.34 355 GLY A N 1
ATOM 2859 C CA . GLY A 1 355 ? 29.156 -3.086 -2.299 1.00 58.34 355 GLY A CA 1
ATOM 2860 C C . GLY A 1 355 ? 27.764 -3.419 -1.749 1.00 58.34 355 GLY A C 1
ATOM 2861 O O . GLY A 1 355 ? 27.563 -4.540 -1.276 1.00 58.34 355 GLY A O 1
ATOM 2862 N N . LYS A 1 356 ? 26.794 -2.494 -1.777 1.00 65.25 356 LYS A N 1
ATOM 2863 C CA . LYS A 1 356 ? 25.484 -2.699 -1.138 1.00 65.25 356 LYS A CA 1
ATOM 2864 C C . LYS A 1 356 ? 24.412 -3.038 -2.175 1.00 65.25 356 LYS A C 1
ATOM 2866 O O . LYS A 1 356 ? 24.051 -2.204 -2.997 1.00 65.25 356 LYS A O 1
ATOM 2871 N N . ARG A 1 357 ? 23.875 -4.263 -2.114 1.00 65.88 357 ARG A N 1
ATOM 2872 C CA . ARG A 1 357 ? 22.752 -4.693 -2.966 1.00 65.88 357 ARG A CA 1
ATOM 2873 C C . ARG A 1 357 ? 21.544 -3.788 -2.700 1.00 65.88 357 ARG A C 1
ATOM 2875 O O . ARG A 1 357 ? 21.154 -3.600 -1.544 1.00 65.88 357 ARG A O 1
ATOM 2882 N N . THR A 1 358 ? 20.970 -3.222 -3.757 1.00 72.25 358 THR A N 1
ATOM 2883 C CA . THR A 1 358 ? 19.706 -2.483 -3.682 1.00 72.25 358 THR A CA 1
ATOM 2884 C C . THR A 1 358 ? 18.598 -3.439 -3.236 1.00 72.25 358 THR A C 1
ATOM 2886 O O . THR A 1 358 ? 18.608 -4.619 -3.588 1.00 72.25 358 THR A O 1
ATOM 2889 N N . SER A 1 359 ? 17.668 -2.978 -2.395 1.00 74.62 359 SER A N 1
ATOM 2890 C CA . SER A 1 359 ? 16.574 -3.863 -1.975 1.00 74.62 359 SER A CA 1
ATOM 2891 C C . SER A 1 359 ? 15.627 -4.133 -3.151 1.00 74.62 359 SER A C 1
ATOM 2893 O O . SER A 1 359 ? 15.547 -3.304 -4.064 1.00 74.62 359 SER A O 1
ATOM 2895 N N . PRO A 1 360 ? 14.893 -5.257 -3.125 1.00 79.56 360 PRO A N 1
ATOM 2896 C CA . PRO A 1 360 ? 13.875 -5.554 -4.123 1.00 79.56 360 PRO A CA 1
ATOM 2897 C C . PRO A 1 360 ? 12.824 -4.442 -4.239 1.00 79.56 360 PRO A C 1
ATOM 2899 O O . PRO A 1 360 ? 12.482 -3.771 -3.262 1.00 79.56 360 PRO A O 1
ATOM 2902 N N . CYS A 1 361 ? 12.293 -4.273 -5.446 1.00 88.62 361 CYS A N 1
ATOM 2903 C CA . CYS A 1 361 ? 11.184 -3.384 -5.742 1.00 88.62 361 CYS A CA 1
ATOM 2904 C C . CYS A 1 361 ? 9.916 -3.918 -5.071 1.00 88.62 361 CYS A C 1
ATOM 2906 O O . CYS A 1 361 ? 9.335 -4.906 -5.511 1.00 88.62 361 CYS A O 1
ATOM 2908 N N . GLU A 1 362 ? 9.466 -3.254 -4.013 1.00 92.00 362 GLU A N 1
ATOM 2909 C CA . GLU A 1 362 ? 8.237 -3.619 -3.312 1.00 92.00 362 GLU A CA 1
ATOM 2910 C C . GLU A 1 362 ? 7.352 -2.399 -3.102 1.00 92.00 362 GLU A C 1
ATOM 2912 O O . GLU A 1 362 ? 7.818 -1.306 -2.765 1.00 92.00 362 GLU A O 1
ATOM 2917 N N . ILE A 1 363 ? 6.053 -2.612 -3.286 1.00 95.25 363 ILE A N 1
ATOM 2918 C CA . ILE A 1 363 ? 5.010 -1.612 -3.114 1.00 95.25 363 ILE A CA 1
ATOM 2919 C C . ILE A 1 363 ? 4.173 -2.047 -1.919 1.00 95.25 363 ILE A C 1
ATOM 2921 O O . ILE A 1 363 ? 3.614 -3.141 -1.893 1.00 95.25 363 ILE A O 1
ATOM 2925 N N . ILE A 1 364 ? 4.085 -1.189 -0.911 1.00 95.25 364 ILE A N 1
ATOM 2926 C CA . ILE A 1 364 ? 3.361 -1.456 0.326 1.00 95.25 364 ILE A CA 1
ATOM 2927 C C . ILE A 1 364 ? 2.145 -0.542 0.382 1.00 95.25 364 ILE A C 1
ATOM 2929 O O . ILE A 1 364 ? 2.254 0.683 0.480 1.00 95.25 364 ILE A O 1
ATOM 2933 N N . CYS A 1 365 ? 0.970 -1.156 0.383 1.00 96.81 365 CYS A N 1
ATOM 2934 C CA . CYS A 1 365 ? -0.311 -0.488 0.503 1.00 96.81 365 CYS A CA 1
ATOM 2935 C C . CYS A 1 365 ? -0.912 -0.741 1.893 1.00 96.81 365 CYS A C 1
ATOM 2937 O O . CYS A 1 365 ? -1.170 -1.877 2.277 1.00 96.81 365 CYS A O 1
ATOM 2939 N N . LEU A 1 366 ? -1.170 0.318 2.655 1.00 96.81 366 LEU A N 1
ATOM 2940 C CA . LEU A 1 366 ? -1.766 0.282 3.989 1.00 96.81 366 LEU A CA 1
ATOM 2941 C C . LEU A 1 366 ? -3.240 0.686 3.921 1.00 96.81 366 LEU A C 1
ATOM 2943 O O . LEU A 1 366 ? -3.566 1.799 3.494 1.00 96.81 366 LEU A O 1
ATOM 2947 N N . ILE A 1 367 ? -4.127 -0.186 4.400 1.00 96.69 367 ILE A N 1
ATOM 2948 C CA . ILE A 1 367 ? -5.577 0.026 4.361 1.00 96.69 367 ILE A CA 1
ATOM 2949 C C . ILE A 1 367 ? -6.107 0.430 5.745 1.00 96.69 367 ILE A C 1
ATOM 2951 O O . ILE A 1 367 ? -5.759 -0.138 6.783 1.00 96.69 367 ILE A O 1
ATOM 2955 N N . GLY A 1 368 ? -6.960 1.454 5.769 1.00 91.31 368 GLY A N 1
ATOM 2956 C CA . GLY A 1 368 ? -7.654 1.988 6.942 1.00 91.31 368 GLY A CA 1
ATOM 2957 C C . GLY A 1 368 ? -6.793 2.879 7.840 1.00 91.31 368 GLY A C 1
ATOM 2958 O O . GLY A 1 368 ? -7.284 3.867 8.385 1.00 91.31 368 GLY A O 1
ATOM 2959 N N . SER A 1 369 ? -5.502 2.580 7.991 1.00 88.31 369 SER A N 1
ATOM 2960 C CA . SER A 1 369 ? -4.598 3.350 8.847 1.00 88.31 369 SER A CA 1
ATOM 2961 C C . SER A 1 369 ? -3.147 3.274 8.388 1.00 88.31 369 SER A C 1
ATOM 2963 O O . SER A 1 369 ? -2.692 2.249 7.897 1.00 88.31 369 SER A O 1
ATOM 2965 N N . ARG A 1 370 ? -2.370 4.318 8.701 1.00 85.06 370 ARG A N 1
ATOM 2966 C CA . ARG A 1 370 ? -0.901 4.319 8.570 1.00 85.06 370 ARG A CA 1
ATOM 2967 C C . ARG A 1 370 ? -0.192 3.377 9.558 1.00 85.06 370 ARG A C 1
ATOM 2969 O O . ARG A 1 370 ? 1.019 3.233 9.495 1.00 85.06 370 ARG A O 1
ATOM 2976 N N . LYS A 1 371 ? -0.920 2.774 10.506 1.00 83.81 371 LYS A N 1
ATOM 2977 C CA . LYS A 1 371 ? -0.376 1.887 11.552 1.00 83.81 371 LYS A CA 1
ATOM 2978 C C . LYS A 1 371 ? -0.287 0.409 11.143 1.00 83.81 371 LYS A C 1
ATOM 2980 O O . LYS A 1 371 ? -0.171 -0.430 12.027 1.00 83.81 371 LYS A O 1
ATOM 2985 N N . ASN A 1 372 ? -0.377 0.103 9.849 1.00 85.69 372 ASN A N 1
ATOM 2986 C CA . ASN A 1 372 ? -0.296 -1.261 9.326 1.00 85.69 372 ASN A CA 1
ATOM 2987 C C . ASN A 1 372 ? -1.295 -2.244 9.982 1.00 85.69 372 ASN A C 1
ATOM 2989 O O . ASN A 1 372 ? -0.924 -3.243 10.592 1.00 85.69 372 ASN A O 1
ATOM 2993 N N . ILE A 1 373 ? -2.591 -1.910 9.921 1.00 93.31 373 ILE A N 1
ATOM 2994 C CA . ILE A 1 373 ? -3.654 -2.820 10.391 1.00 93.31 373 ILE A CA 1
ATOM 2995 C C . ILE A 1 373 ? -3.891 -3.909 9.344 1.00 93.31 373 ILE A C 1
ATOM 2997 O O . ILE A 1 373 ? -3.942 -5.088 9.686 1.00 93.31 373 ILE A O 1
ATOM 3001 N N . ILE A 1 374 ? -4.010 -3.491 8.085 1.00 97.25 374 ILE A N 1
ATOM 3002 C CA . ILE A 1 374 ? -4.023 -4.349 6.907 1.00 97.25 374 ILE A CA 1
ATOM 3003 C C . ILE A 1 374 ? -2.963 -3.792 5.958 1.00 97.25 374 ILE A C 1
ATOM 3005 O O . ILE A 1 374 ? -3.057 -2.617 5.581 1.00 97.25 374 ILE A O 1
ATOM 3009 N N . SER A 1 375 ? -1.981 -4.609 5.589 1.00 97.06 375 SER A N 1
ATOM 3010 C CA . SER A 1 375 ? -1.039 -4.313 4.509 1.00 97.06 375 SER A CA 1
ATOM 3011 C C . SER A 1 375 ? -1.265 -5.245 3.333 1.00 97.06 375 SER A C 1
ATOM 3013 O O . SER A 1 375 ? -1.541 -6.432 3.501 1.00 97.06 375 SER A O 1
ATOM 3015 N N . VAL A 1 376 ? -1.106 -4.687 2.142 1.00 97.69 376 VAL A N 1
ATOM 3016 C CA . VAL A 1 376 ? -0.983 -5.417 0.888 1.00 97.69 376 VAL A CA 1
ATOM 3017 C C . VAL A 1 376 ? 0.396 -5.093 0.336 1.00 97.69 376 VAL A C 1
ATOM 3019 O O . VAL A 1 376 ? 0.692 -3.927 0.079 1.00 97.69 376 VAL A O 1
ATOM 3022 N N . THR A 1 377 ? 1.240 -6.105 0.204 1.00 96.88 377 THR A N 1
ATOM 3023 C CA . THR A 1 377 ? 2.536 -5.994 -0.464 1.00 96.88 377 THR A CA 1
ATOM 3024 C C . THR A 1 377 ? 2.367 -6.483 -1.891 1.00 96.88 377 THR A C 1
ATOM 3026 O O . THR A 1 377 ? 1.868 -7.588 -2.099 1.00 96.88 377 THR A O 1
ATOM 3029 N N . ILE A 1 378 ? 2.760 -5.654 -2.852 1.00 97.19 378 ILE A N 1
ATOM 3030 C CA . ILE A 1 378 ? 2.719 -5.939 -4.284 1.00 97.19 378 ILE A CA 1
ATOM 3031 C C . ILE A 1 378 ? 4.154 -5.860 -4.796 1.00 97.19 378 ILE A C 1
ATOM 3033 O O . ILE A 1 378 ? 4.821 -4.838 -4.620 1.00 97.19 378 ILE A O 1
ATOM 3037 N N . ARG A 1 379 ? 4.636 -6.936 -5.409 1.00 95.81 379 ARG A N 1
ATOM 3038 C CA . ARG A 1 379 ? 6.023 -7.057 -5.860 1.00 95.81 379 ARG A CA 1
ATOM 3039 C C . ARG A 1 379 ? 6.056 -7.469 -7.332 1.00 95.81 379 ARG A C 1
ATOM 3041 O O . ARG A 1 379 ? 5.450 -8.484 -7.666 1.00 95.81 379 ARG A O 1
ATOM 3048 N N . PRO A 1 380 ? 6.720 -6.714 -8.224 1.00 95.94 380 PRO A N 1
ATOM 3049 C CA . PRO A 1 380 ? 6.992 -7.166 -9.583 1.00 95.94 380 PRO A CA 1
ATOM 3050 C C . PRO A 1 380 ? 7.698 -8.521 -9.585 1.00 95.94 380 PRO A C 1
ATOM 3052 O O . PRO A 1 380 ? 8.682 -8.692 -8.863 1.00 95.94 380 PRO A O 1
ATOM 3055 N N . VAL A 1 381 ? 7.272 -9.456 -10.436 1.00 95.81 381 VAL A N 1
ATOM 3056 C CA . VAL A 1 381 ? 7.983 -10.741 -10.594 1.00 95.81 381 VAL A CA 1
ATOM 3057 C C . VAL A 1 381 ? 9.416 -10.511 -11.084 1.00 95.81 381 VAL A C 1
ATOM 3059 O O . VAL A 1 381 ? 10.339 -11.199 -10.660 1.00 95.81 381 VAL A O 1
ATOM 3062 N N . ILE A 1 382 ? 9.624 -9.473 -11.898 1.00 93.75 382 ILE A N 1
ATOM 3063 C CA . ILE A 1 382 ? 10.941 -9.088 -12.418 1.00 93.75 382 ILE A CA 1
ATOM 3064 C C . ILE A 1 382 ? 11.832 -8.371 -11.396 1.00 93.75 382 ILE A C 1
ATOM 3066 O O . ILE A 1 382 ? 12.947 -7.988 -11.734 1.00 93.75 382 ILE A O 1
ATOM 3070 N N . SER A 1 383 ? 11.361 -8.151 -10.163 1.00 92.00 383 SER A N 1
ATOM 3071 C CA . SER A 1 383 ? 12.075 -7.341 -9.172 1.00 92.00 383 SER A CA 1
ATOM 3072 C C . SER A 1 383 ? 13.497 -7.842 -8.915 1.00 92.00 383 SER A C 1
ATOM 3074 O O . SER A 1 383 ? 14.418 -7.034 -8.875 1.00 92.00 383 SER A O 1
ATOM 3076 N N . ASP A 1 384 ? 13.684 -9.148 -8.710 1.00 89.69 384 ASP A N 1
ATOM 3077 C CA . ASP A 1 384 ? 15.011 -9.701 -8.409 1.00 89.69 384 ASP A CA 1
ATOM 3078 C C . ASP A 1 384 ? 15.940 -9.616 -9.618 1.00 89.69 384 ASP A C 1
ATOM 3080 O O . ASP A 1 384 ? 17.072 -9.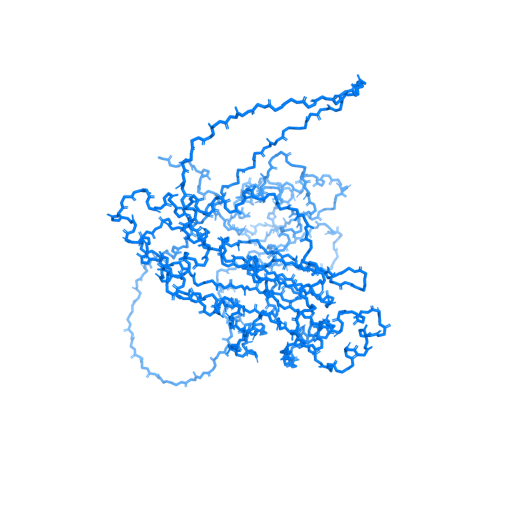156 -9.486 1.00 89.69 384 ASP A O 1
ATOM 3084 N N . THR A 1 385 ? 15.439 -9.960 -10.810 1.00 90.06 385 THR A N 1
ATOM 3085 C CA . THR A 1 385 ? 16.188 -9.829 -12.067 1.00 90.06 385 THR A CA 1
ATOM 3086 C C . THR A 1 385 ? 16.601 -8.383 -12.322 1.00 90.06 385 THR A C 1
ATOM 3088 O O . THR A 1 385 ? 17.722 -8.133 -12.753 1.00 90.06 385 THR A O 1
ATOM 3091 N N . LEU A 1 386 ? 15.728 -7.420 -12.018 1.00 87.94 386 LEU A N 1
ATOM 3092 C CA . LEU A 1 386 ? 16.021 -5.999 -12.169 1.00 87.94 386 LEU A CA 1
ATOM 3093 C C . LEU A 1 386 ? 17.100 -5.542 -11.180 1.00 87.94 386 LEU A C 1
ATOM 3095 O O . LEU A 1 386 ? 18.063 -4.893 -11.580 1.00 87.94 386 LEU A O 1
ATOM 3099 N N . THR A 1 387 ? 16.969 -5.908 -9.904 1.00 86.31 387 THR A N 1
ATOM 3100 C CA . THR A 1 387 ? 17.966 -5.613 -8.868 1.00 86.31 387 THR A CA 1
ATOM 3101 C C . THR A 1 387 ? 19.329 -6.209 -9.212 1.00 86.31 387 THR A C 1
ATOM 3103 O O . THR A 1 387 ? 20.338 -5.510 -9.129 1.00 86.31 387 THR A O 1
ATOM 3106 N N . ASP A 1 388 ? 19.370 -7.468 -9.643 1.00 84.62 388 ASP A N 1
ATOM 3107 C CA . ASP A 1 388 ? 20.617 -8.159 -9.965 1.00 84.62 388 ASP A CA 1
ATOM 3108 C C . ASP A 1 388 ? 21.226 -7.642 -11.268 1.00 84.62 388 ASP A C 1
ATOM 3110 O O . ASP A 1 388 ? 22.415 -7.327 -11.308 1.00 84.62 388 ASP A O 1
ATOM 3114 N N . GLY A 1 389 ? 20.417 -7.468 -12.315 1.00 81.81 389 GLY A N 1
ATOM 3115 C CA . GLY A 1 389 ? 20.855 -6.918 -13.596 1.00 81.81 389 GLY A CA 1
ATOM 3116 C C . GLY A 1 389 ? 21.454 -5.520 -13.447 1.00 81.81 389 GLY A C 1
ATOM 3117 O O . GLY A 1 389 ? 22.540 -5.253 -13.963 1.00 81.81 389 GLY A O 1
ATOM 3118 N N . LEU A 1 390 ? 20.805 -4.647 -12.669 1.00 79.00 390 LEU A N 1
ATOM 3119 C CA . LEU A 1 390 ? 21.320 -3.307 -12.393 1.00 79.00 390 LEU A CA 1
ATOM 3120 C C . LEU A 1 390 ? 22.599 -3.346 -11.546 1.00 79.00 390 LEU A C 1
ATOM 3122 O O . LEU A 1 390 ? 23.541 -2.623 -11.863 1.00 79.00 390 LEU A O 1
ATOM 3126 N N . PHE A 1 391 ? 22.683 -4.228 -10.546 1.00 75.50 391 PHE A N 1
ATOM 3127 C CA . PHE A 1 391 ? 23.883 -4.397 -9.722 1.00 75.50 391 PHE A CA 1
ATOM 3128 C C . PHE A 1 391 ? 25.097 -4.903 -10.523 1.00 75.50 391 PHE A C 1
ATOM 3130 O O . PHE A 1 391 ? 26.206 -4.393 -10.371 1.00 75.50 391 PHE A O 1
ATOM 3137 N N . PHE A 1 392 ? 24.915 -5.879 -11.417 1.00 66.62 392 PHE A N 1
ATOM 3138 C CA . PHE A 1 392 ? 26.003 -6.349 -12.282 1.00 66.62 392 PHE A CA 1
ATOM 3139 C C . PHE A 1 392 ? 26.384 -5.310 -13.335 1.00 66.62 392 PHE A C 1
ATOM 3141 O O . PHE A 1 392 ? 27.569 -5.127 -13.623 1.00 66.62 392 PHE A O 1
ATOM 3148 N N . SER A 1 393 ? 25.398 -4.596 -13.885 1.00 61.47 393 SER A N 1
ATOM 3149 C CA . SER A 1 393 ? 25.665 -3.526 -14.841 1.00 61.47 393 SER A CA 1
ATOM 3150 C C . SER A 1 393 ? 26.463 -2.390 -14.201 1.00 61.47 393 SER A C 1
ATOM 3152 O O . SER A 1 393 ? 27.427 -1.939 -14.805 1.00 61.47 393 SER A O 1
ATOM 3154 N N . SER A 1 394 ? 26.171 -1.990 -12.959 1.00 60.66 394 SER A N 1
ATOM 3155 C CA . SER A 1 394 ? 26.919 -0.931 -12.271 1.00 60.66 394 SER A CA 1
ATOM 3156 C C . SER A 1 394 ? 28.369 -1.339 -11.976 1.00 60.66 394 SER A C 1
ATOM 3158 O O . SER A 1 394 ? 29.279 -0.521 -12.124 1.00 60.66 394 SER A O 1
ATOM 3160 N N . GLN A 1 395 ? 28.626 -2.618 -11.674 1.00 58.44 395 GLN A N 1
ATOM 3161 C CA . GLN A 1 395 ? 29.990 -3.150 -11.544 1.00 58.44 395 GLN A CA 1
ATOM 3162 C C . GLN A 1 395 ? 30.750 -3.240 -12.874 1.00 58.44 395 GLN A C 1
ATOM 3164 O O . GLN A 1 395 ? 31.965 -3.088 -12.886 1.00 58.44 395 GLN A O 1
ATOM 3169 N N . MET A 1 396 ? 30.073 -3.483 -13.997 1.00 49.94 396 MET A N 1
ATOM 3170 C CA . MET A 1 396 ? 30.709 -3.499 -15.325 1.00 49.94 396 MET A CA 1
ATOM 3171 C C . MET A 1 396 ? 30.883 -2.089 -15.912 1.00 49.94 396 MET A C 1
ATOM 3173 O O . MET A 1 396 ? 31.846 -1.816 -16.633 1.00 49.94 396 MET A O 1
ATOM 3177 N N . LEU A 1 397 ? 29.978 -1.169 -15.575 1.00 50.06 397 LEU A N 1
ATOM 3178 C CA . LEU A 1 397 ? 30.032 0.246 -15.945 1.00 50.06 397 LEU A CA 1
ATOM 3179 C C . LEU A 1 397 ? 31.099 1.010 -15.156 1.00 50.06 397 LEU A C 1
ATOM 3181 O O . LEU A 1 397 ? 31.635 1.980 -15.670 1.00 50.06 397 LEU A O 1
ATOM 3185 N N . SER A 1 398 ? 31.494 0.551 -13.964 1.00 49.88 398 SER A N 1
ATOM 3186 C CA . SER A 1 398 ? 32.677 1.094 -13.278 1.00 49.88 398 SER A CA 1
ATOM 3187 C C . SER A 1 398 ? 34.004 0.713 -13.960 1.00 49.88 398 SER A C 1
ATOM 3189 O O . SER A 1 398 ? 35.042 1.299 -13.655 1.00 49.88 398 SER A O 1
ATOM 3191 N N . ILE A 1 399 ? 33.976 -0.230 -14.915 1.00 44.06 399 ILE A N 1
ATOM 3192 C CA . ILE A 1 399 ? 35.140 -0.723 -15.674 1.00 44.06 399 ILE A CA 1
ATOM 3193 C C . ILE A 1 399 ? 35.155 -0.174 -17.120 1.00 44.06 399 ILE A C 1
ATOM 3195 O O . ILE A 1 399 ? 36.197 -0.188 -17.776 1.00 44.06 399 ILE A O 1
ATOM 3199 N N . SER A 1 400 ? 34.033 0.344 -17.637 1.00 42.66 400 SER A N 1
ATOM 3200 C CA . SER A 1 400 ? 33.893 0.825 -19.023 1.00 42.66 400 SER A CA 1
ATOM 3201 C C . SER A 1 400 ? 33.527 2.316 -19.094 1.00 42.66 400 SER A C 1
ATOM 3203 O O . SER A 1 400 ? 32.823 2.832 -18.240 1.00 42.66 400 SER A O 1
ATOM 3205 N N . HIS A 1 401 ? 34.051 3.027 -20.103 1.00 48.09 401 HIS A N 1
ATOM 3206 C CA . HIS A 1 401 ? 33.992 4.493 -20.242 1.00 48.09 401 HIS A CA 1
ATOM 3207 C C . HIS A 1 401 ? 32.621 5.135 -19.913 1.00 48.09 401 HIS A C 1
ATOM 3209 O O . HIS A 1 401 ? 31.581 4.691 -20.406 1.00 48.09 401 HIS A O 1
ATOM 3215 N N . GLU A 1 402 ? 32.691 6.264 -19.192 1.00 50.12 402 GLU A N 1
ATOM 3216 C CA . GLU A 1 402 ? 31.649 7.239 -18.785 1.00 50.12 402 GLU A CA 1
ATOM 3217 C C . GLU A 1 402 ? 30.503 7.430 -19.811 1.00 50.12 402 GLU A C 1
ATOM 3219 O O . GLU A 1 402 ? 29.326 7.487 -19.457 1.00 50.12 402 GLU A O 1
ATOM 3224 N N . ALA A 1 403 ? 30.823 7.356 -21.108 1.00 53.03 403 ALA A N 1
ATOM 3225 C CA . ALA A 1 403 ? 29.889 7.486 -22.227 1.00 53.03 403 ALA A CA 1
ATOM 3226 C C . ALA A 1 403 ? 28.736 6.455 -22.269 1.00 53.03 403 ALA A C 1
ATOM 3228 O O . ALA A 1 403 ? 27.718 6.716 -22.912 1.00 53.03 403 ALA A O 1
ATOM 3229 N N . SER A 1 404 ? 28.873 5.279 -21.646 1.00 53.62 404 SER A N 1
ATOM 3230 C CA . SER A 1 404 ? 27.815 4.249 -21.657 1.00 53.62 404 SER A CA 1
ATOM 3231 C C . SER A 1 404 ? 26.719 4.555 -20.634 1.00 53.62 404 SER A C 1
ATOM 3233 O O . SER A 1 404 ? 25.533 4.431 -20.940 1.00 53.62 404 SER A O 1
ATOM 3235 N N . LEU A 1 405 ? 27.116 5.031 -19.451 1.00 56.75 405 LEU A N 1
ATOM 3236 C CA . LEU A 1 405 ? 26.201 5.473 -18.401 1.00 56.75 405 LEU A CA 1
ATOM 3237 C C . LEU A 1 405 ? 25.515 6.780 -18.814 1.00 56.75 405 LEU A C 1
ATOM 3239 O O . LEU A 1 405 ? 24.306 6.907 -18.648 1.00 56.75 405 LEU A O 1
ATOM 3243 N N . ASP A 1 406 ? 26.238 7.684 -19.481 1.00 57.69 406 ASP A N 1
ATOM 3244 C CA . ASP A 1 406 ? 25.658 8.898 -20.061 1.00 57.69 406 ASP A CA 1
ATOM 3245 C C . ASP A 1 406 ? 24.598 8.604 -21.124 1.00 57.69 406 ASP A C 1
ATOM 3247 O O . ASP A 1 406 ? 23.601 9.316 -21.197 1.00 57.69 406 ASP A O 1
ATOM 3251 N N . ARG A 1 407 ? 24.745 7.541 -21.928 1.00 58.09 407 ARG A N 1
ATOM 3252 C CA . ARG A 1 407 ? 23.701 7.127 -22.886 1.00 58.09 407 ARG A CA 1
ATOM 3253 C C . ARG A 1 407 ? 22.463 6.576 -22.190 1.00 58.09 407 ARG A C 1
ATOM 3255 O O . ARG A 1 407 ? 21.357 6.928 -22.587 1.00 58.09 407 ARG A O 1
ATOM 3262 N N . VAL A 1 408 ? 22.638 5.761 -21.149 1.00 60.75 408 VAL A N 1
ATOM 3263 C CA . VAL A 1 408 ? 21.522 5.233 -20.344 1.00 60.75 408 VAL A CA 1
ATOM 3264 C C . VAL A 1 408 ? 20.814 6.368 -19.597 1.00 60.75 408 VAL A C 1
ATOM 3266 O O . VAL A 1 408 ? 19.592 6.473 -19.640 1.00 60.75 408 VAL A O 1
ATOM 3269 N N . MET A 1 409 ? 21.561 7.288 -18.987 1.00 61.59 409 MET A N 1
ATOM 3270 C CA . MET A 1 409 ? 21.001 8.451 -18.294 1.00 61.59 409 MET A CA 1
ATOM 3271 C C . MET A 1 409 ? 20.381 9.462 -19.266 1.00 61.59 409 MET A C 1
ATOM 3273 O O . MET A 1 409 ? 19.351 10.054 -18.952 1.00 61.59 409 MET A O 1
ATOM 3277 N N . SER A 1 410 ? 20.953 9.642 -20.459 1.00 58.38 410 SER A N 1
ATOM 3278 C CA . SER A 1 410 ? 20.376 10.462 -21.532 1.00 58.38 410 SER A CA 1
ATOM 3279 C C . SER A 1 410 ? 19.064 9.865 -22.048 1.00 58.38 410 SER A C 1
ATOM 3281 O O . SER A 1 410 ? 18.089 10.598 -22.187 1.00 58.38 410 SER A O 1
ATOM 3283 N N . PHE A 1 411 ? 18.976 8.539 -22.212 1.00 61.09 411 PHE A N 1
ATOM 3284 C CA . PHE A 1 411 ? 17.717 7.839 -22.497 1.00 61.09 411 PHE A CA 1
ATOM 3285 C C . PHE A 1 411 ? 16.650 8.110 -21.417 1.00 61.09 411 PHE A C 1
ATOM 3287 O O . PHE A 1 411 ? 15.521 8.510 -21.725 1.00 61.09 411 PHE A O 1
ATOM 3294 N N . MET A 1 412 ? 17.027 7.984 -20.140 1.00 58.09 412 MET A N 1
ATOM 3295 C CA . MET A 1 412 ? 16.120 8.218 -19.009 1.00 58.09 412 MET A CA 1
ATOM 3296 C C . MET A 1 412 ? 15.694 9.689 -18.868 1.00 58.09 412 MET A C 1
ATOM 3298 O O . MET A 1 412 ? 14.649 9.957 -18.272 1.00 58.09 412 MET A O 1
ATOM 3302 N N . LYS A 1 413 ? 16.477 10.639 -19.398 1.00 55.31 413 LYS A N 1
ATOM 3303 C CA . LYS A 1 413 ? 16.155 12.078 -19.442 1.00 55.31 413 LYS A CA 1
ATOM 3304 C C . LYS A 1 413 ? 15.342 12.463 -20.687 1.00 55.31 413 LYS A C 1
ATOM 3306 O O . LYS A 1 413 ? 14.445 13.293 -20.588 1.00 55.31 413 LYS A O 1
ATOM 3311 N N . GLY A 1 414 ? 15.616 11.856 -21.843 1.00 52.12 414 GLY A N 1
ATOM 3312 C CA . GLY A 1 414 ? 14.957 12.153 -23.122 1.00 52.12 414 GLY A CA 1
ATOM 3313 C C . GLY A 1 414 ? 13.484 11.740 -23.174 1.00 52.12 414 GLY A C 1
ATOM 3314 O O . GLY A 1 414 ? 12.679 12.424 -23.801 1.00 52.12 414 GLY A O 1
ATOM 3315 N N . SER A 1 415 ? 13.111 10.694 -22.433 1.00 46.59 415 SER A N 1
ATOM 3316 C CA . SER A 1 415 ? 11.721 10.218 -22.325 1.00 46.59 415 SER A CA 1
ATOM 3317 C C . SER A 1 415 ? 10.784 11.183 -21.569 1.00 46.59 415 SER A C 1
ATOM 3319 O O . SER A 1 415 ? 9.581 10.958 -21.534 1.00 46.59 415 SER A O 1
ATOM 3321 N N . PHE A 1 416 ? 11.314 12.262 -20.975 1.00 41.53 416 PHE A N 1
ATOM 3322 C CA . PHE A 1 416 ? 10.571 13.204 -20.124 1.00 41.53 416 PHE A CA 1
ATOM 3323 C C . PHE A 1 416 ? 10.169 14.522 -20.816 1.00 41.53 416 PHE A C 1
ATOM 3325 O O . PHE A 1 416 ? 9.346 15.259 -20.282 1.00 41.53 416 PHE A O 1
ATOM 3332 N N . ASN A 1 417 ? 10.723 14.835 -21.995 1.00 36.84 417 ASN A N 1
ATOM 3333 C CA . ASN A 1 417 ? 10.460 16.110 -22.687 1.00 36.84 417 ASN A CA 1
ATOM 3334 C C . ASN A 1 417 ? 9.243 16.086 -23.628 1.00 36.84 417 ASN A C 1
ATOM 3336 O O . ASN A 1 417 ? 8.932 17.100 -24.255 1.00 36.84 417 ASN A O 1
ATOM 3340 N N . GLY A 1 418 ? 8.524 14.965 -23.719 1.00 34.53 418 GLY A N 1
ATOM 3341 C CA . GLY A 1 418 ? 7.154 14.984 -24.221 1.00 34.53 418 GLY A CA 1
ATOM 3342 C C . GLY A 1 418 ? 6.279 15.614 -23.147 1.00 34.53 418 GLY A C 1
ATOM 3343 O O . GLY A 1 418 ? 6.145 15.036 -22.073 1.00 34.53 418 GLY A O 1
ATOM 3344 N N . SER A 1 419 ? 5.728 16.805 -23.396 1.00 28.27 419 SER A N 1
ATOM 3345 C CA . SER A 1 419 ? 4.783 17.433 -22.474 1.00 28.27 419 SER A CA 1
ATOM 3346 C C . SER A 1 419 ? 3.716 16.415 -22.077 1.00 28.27 419 SER A C 1
ATOM 3348 O O . SER A 1 419 ? 2.965 15.949 -22.937 1.00 28.27 419 SER A O 1
ATOM 3350 N N . PHE A 1 420 ? 3.659 16.073 -20.791 1.00 34.59 420 PHE A N 1
ATOM 3351 C CA . PHE A 1 420 ? 2.539 15.342 -20.224 1.00 34.59 420 PHE A CA 1
ATOM 3352 C C . PHE A 1 420 ? 1.315 16.246 -20.329 1.00 34.59 420 PHE A C 1
ATOM 3354 O O . PHE A 1 420 ? 1.059 17.086 -19.466 1.00 34.59 420 PHE A O 1
ATOM 3361 N N . ASP A 1 421 ? 0.579 16.099 -21.426 1.00 29.97 421 ASP A N 1
ATOM 3362 C CA . ASP A 1 421 ? -0.821 16.460 -21.417 1.00 29.97 421 ASP A CA 1
ATOM 3363 C C . ASP A 1 421 ? -1.486 15.565 -20.372 1.00 29.97 421 ASP A C 1
ATOM 3365 O O . ASP A 1 421 ? -1.223 14.359 -20.307 1.00 29.97 421 ASP A O 1
ATOM 3369 N N . ASN A 1 422 ? -2.321 16.168 -19.533 1.00 31.12 422 ASN A N 1
ATOM 3370 C CA . ASN A 1 422 ? -3.030 15.550 -18.412 1.00 31.12 422 ASN A CA 1
ATOM 3371 C C . ASN A 1 422 ? -4.171 14.656 -18.938 1.00 31.12 422 ASN A C 1
ATOM 3373 O O . ASN A 1 422 ? -5.309 14.694 -18.465 1.00 31.12 422 ASN A O 1
ATOM 3377 N N . SER A 1 423 ? -3.874 13.887 -19.982 1.00 30.56 423 SER A N 1
ATOM 3378 C CA . SER A 1 423 ? -4.746 12.902 -20.572 1.00 30.56 423 SER A CA 1
ATOM 3379 C C . SER A 1 423 ? -4.893 11.779 -19.556 1.00 30.56 423 SER A C 1
ATOM 3381 O O . SER A 1 423 ? -4.030 10.925 -19.365 1.00 30.56 423 SER A O 1
ATOM 3383 N N . GLN A 1 424 ? -6.019 11.832 -18.842 1.00 36.88 424 GLN A N 1
ATOM 3384 C CA . GLN A 1 424 ? -6.597 10.656 -18.210 1.00 36.88 424 GLN A CA 1
ATOM 3385 C C . GLN A 1 424 ? -6.472 9.482 -19.192 1.00 36.88 424 GLN A C 1
ATOM 3387 O O . GLN A 1 424 ? -6.682 9.708 -20.389 1.00 36.88 424 GLN A O 1
ATOM 3392 N N . PRO A 1 425 ? -6.173 8.251 -18.735 1.00 35.12 425 PRO A N 1
ATOM 3393 C CA . PRO A 1 425 ? -6.320 7.092 -19.603 1.00 35.12 425 PRO A CA 1
ATOM 3394 C C . PRO A 1 425 ? -7.727 7.163 -20.195 1.00 35.12 425 PRO A C 1
ATOM 3396 O O . PRO A 1 425 ? -8.720 7.169 -19.458 1.00 35.12 425 PRO A O 1
ATOM 3399 N N . SER A 1 426 ? -7.812 7.360 -21.512 1.00 32.59 426 SER A N 1
ATOM 3400 C CA . SER A 1 426 ? -9.100 7.484 -22.167 1.00 32.59 426 SER A CA 1
ATOM 3401 C C . SER A 1 426 ? -9.848 6.177 -21.936 1.00 32.59 426 SER A C 1
ATOM 3403 O O . SER A 1 426 ? -9.289 5.080 -21.992 1.00 32.59 426 SER A O 1
ATOM 3405 N N . VAL A 1 427 ? -11.145 6.306 -21.670 1.00 41.44 427 VAL A N 1
ATOM 3406 C CA . VAL A 1 427 ? -12.092 5.198 -21.459 1.00 41.44 427 VAL A CA 1
ATOM 3407 C C . VAL A 1 427 ? -12.074 4.182 -22.625 1.00 41.44 427 VAL A C 1
ATOM 3409 O O . VAL A 1 427 ? -12.591 3.076 -22.500 1.00 41.44 427 VAL A O 1
ATOM 3412 N N . GLU A 1 428 ? -11.429 4.522 -23.741 1.00 35.38 428 GLU A N 1
ATOM 3413 C CA . GLU A 1 428 ? -11.300 3.722 -24.957 1.00 35.38 428 GLU A CA 1
ATOM 3414 C C . GLU A 1 428 ? -10.264 2.586 -24.881 1.00 35.38 428 GLU A C 1
ATOM 3416 O O . GLU A 1 428 ? -10.374 1.644 -25.663 1.00 35.38 428 GLU A O 1
ATOM 3421 N N . GLN A 1 429 ? -9.323 2.572 -23.923 1.00 40.97 429 GLN A N 1
ATOM 3422 C CA . GLN A 1 429 ? -8.360 1.454 -23.804 1.00 40.97 429 GLN A CA 1
ATOM 3423 C C . GLN A 1 429 ? -8.988 0.119 -23.353 1.00 40.97 429 GLN A C 1
ATOM 3425 O O . GLN A 1 429 ? -8.327 -0.912 -23.390 1.00 40.97 429 GLN A O 1
ATOM 3430 N N . PHE A 1 430 ? -10.277 0.108 -22.998 1.00 42.88 430 PHE A N 1
ATOM 3431 C CA . PHE A 1 430 ? -11.042 -1.103 -22.674 1.00 42.88 430 PHE A CA 1
ATOM 3432 C C . PHE A 1 430 ? -12.017 -1.547 -23.786 1.00 42.88 430 PHE A C 1
ATOM 3434 O O . PHE A 1 430 ? -12.818 -2.449 -23.555 1.00 42.88 430 PHE A O 1
ATOM 3441 N N . GLN A 1 431 ? -11.991 -0.932 -24.979 1.00 29.12 431 GLN A N 1
ATOM 3442 C CA . GLN A 1 431 ? -12.885 -1.291 -26.098 1.00 29.12 431 GLN A CA 1
ATOM 3443 C C . GLN A 1 431 ? -12.267 -2.192 -27.180 1.00 29.12 431 GLN A C 1
ATOM 3445 O O . GLN A 1 431 ? -12.920 -2.442 -28.193 1.00 29.12 431 GLN A O 1
ATOM 3450 N N . MET A 1 432 ? -11.063 -2.734 -26.987 1.00 31.20 432 MET A N 1
ATOM 3451 C CA . MET A 1 432 ? -10.530 -3.753 -27.896 1.00 31.20 432 MET A CA 1
ATOM 3452 C C . MET A 1 432 ? -10.360 -5.105 -27.197 1.00 31.20 432 MET A C 1
ATOM 3454 O O . MET A 1 432 ? -9.460 -5.277 -26.379 1.00 31.20 432 MET A O 1
ATOM 3458 N N . ASN A 1 433 ? -11.216 -6.031 -27.652 1.00 29.95 433 ASN A N 1
ATOM 3459 C CA . ASN A 1 433 ? -11.317 -7.480 -27.424 1.00 29.95 433 ASN A CA 1
ATOM 3460 C C . ASN A 1 433 ? -12.121 -7.960 -26.213 1.00 29.95 433 ASN A C 1
ATOM 3462 O O . ASN A 1 433 ? -11.604 -7.951 -25.077 1.00 29.95 433 ASN A O 1
#

InterPro domains:
  IPR001346 Interferon regulatory factor, DNA-binding domain [PF00605] (13-113)
  IPR001346 Interferon regulatory factor, DNA-binding domain [PS51507] (10-115)
  IPR001346 Interferon regulatory factor, DNA-binding domain [SM00348] (6-116)
  IPR017855 SMAD-like domain superfamily [G3DSA:2.60.200.10] (205-389)
  IPR019471 Interferon regulatory factor-3 [PF10401] (213-386)
  IPR019471 Interferon regulatory factor-3 [SM01243] (211-391)
  IPR036388 Winged helix-like DNA-binding domain superfamily [G3DSA:1.10.10.10] (10-116)
  IPR036390 Winged helix DNA-binding domain superfamily [SSF46785] (10-115)

Sequence (433 aa):
MATSQDREFKLTLRNWLFNRLNEETYGDALKWDGNNKGVFHILWTKKGDPNWENHFQIFVGWAKHKDRFDCNSPINYDKLKSNFRNLIKKTTDFEEIENVRNQQTGNRKVYRFRSKEEIKAIKKLQSPKDSSPDSATSQDSQDTVEEMESVLPELSIHDTDMFLPQEQLNEGDMNISVQAAGQQQSNVEGGGNSITFSEFLAGLNIDCEDLPKFTITVQYKNKVVVPETACNLAHGIRLFHGNLVEQNAIAESVGLKSVVQQLANCPTLELPVSEDRLVQRVLNELGLGIVFLTNEQAHALSAMRFGRSHLYCTFYGSHALQKVDRTTDQEIKFKEIFNYQEQIRAMLENHEDPGKRTSPCEIICLIGSRKNIISVTIRPVISDTLTDGLFFSSQMLSISHEASLDRVMSFMKGSFNGSFDNSQPSVEQFQMN

Foldseek 3Di:
DDDPLVVQLPDDPVVVLLVCQVVCVLPPQWYADDPDSFKIKHFQDDPPPPPVVSNLVVLVVVCVSNVNDDPPDDDPSVVSSVVVVVRQVVDPQKDWDDDDDDDPSVGMTMIGGDDPVSSVVVVVVVDDDDDDDDDDDDDDDDDDDDDDDDDDDDDDDDDDDDDDDDDDDDDDDDDDDDDDDDDDDDDDPPPPPQQDPCNVCVLLVHHLQLLQKKWKWKDAVNHTPDHTDIDRQQLKEFEAEDDQVVLLVVCVVQQVPLVSVSCVPHHYDYGDADPDPVLNVLRVQQRRGKIWHADSVQSFIKIAGAGPWWKWKDKAPDPDTDTFDHDHSVDTGIDTRGGPLVVLVSLLVPPPDLPDQRDFIKMWMATRDPPCRMIMIMHRPCRVSSSVSSSVVVVVVVVDDPVVVVSVVVSSVVVPPPPPDVDDPPPCVPVDD

Organism: Ciona intestinalis (NCBI:txid7719)